Protein AF-A0A0V1MMR6-F1 (afdb_monomer)

Foldseek 3Di:
DPDVVVLVCCQVAVQVVLQVLCCCQCPVVVHALVVSLVVSLVVLVVCCPDCNLLAAAADQQQDDPPDDAFGKYKYWWWFADWPFKDKAFAKDWDFDDDPPDTDIGMGGCLAHRDDPPDDPVPDDDDPRGMAMKTKTKIFHAAFFFPVQSVVSNVSHPDDDDDDDDDDPPPDLQFDPPPDDDDDDDDPPVPGAIEIEIGRDDPDDDDQQQTKMFIFTWHAADDPDPHRHIYGNTSDIQRAPDLRNVCSVDVDDDPVNVVVVDDPVVVLVVQLVVQCVLVVNDSVLSVLVVLQLPFDQPDADPNDGDGHDDDDDPPDDPVSVVSVVVVCSVPARGEDEAEDEQSCLQGFDQDWDQDPPDPVRDTDDHPVSHHPSHHYHYHYDPYDPVSHDPRSVVVVVVVVVVRD

Organism: NCBI:txid268474

Solvent-accessible surface area (backbone atoms only — not comparable to full-atom values): 24029 Å² total; per-residue (Å²): 134,83,53,70,78,57,51,56,51,38,62,76,33,39,62,61,51,51,18,52,48,41,39,44,35,40,68,71,68,66,43,53,69,68,60,32,51,53,51,52,50,47,50,46,50,62,59,44,50,78,71,45,58,57,71,38,48,67,60,58,70,88,54,90,73,88,67,65,74,51,35,64,32,20,42,71,29,18,29,68,44,79,80,44,78,48,78,40,56,45,66,47,76,48,78,48,75,47,104,88,54,74,49,73,51,44,45,55,30,82,60,44,89,72,56,93,87,54,62,71,94,78,58,80,81,45,84,87,46,36,45,58,30,40,36,30,37,29,29,58,54,71,37,56,20,68,65,49,56,47,52,62,53,64,62,36,98,68,91,86,82,87,87,78,90,77,79,83,67,77,76,88,48,67,61,87,60,84,81,71,98,70,95,73,92,70,82,69,83,70,75,49,55,34,40,39,36,39,60,78,69,99,67,80,87,50,78,32,39,55,37,34,36,35,22,29,33,38,74,38,84,60,95,55,100,74,41,56,33,34,32,25,48,61,47,78,45,72,46,72,40,78,51,77,90,43,57,88,32,72,68,81,52,73,69,60,47,54,75,78,40,62,63,69,61,49,52,51,53,49,39,55,50,37,11,59,70,52,79,63,36,57,68,61,15,51,50,52,52,49,31,76,73,37,48,69,80,47,73,58,95,88,41,74,38,55,61,50,89,83,84,86,76,95,72,53,73,66,55,53,51,52,51,52,57,53,45,54,75,75,41,54,25,45,40,77,43,69,45,46,62,64,50,42,53,31,52,59,71,54,66,43,74,39,77,85,53,100,74,60,38,76,42,82,18,87,66,74,55,40,84,88,50,46,76,44,75,45,81,52,95,69,62,72,89,70,44,44,79,60,13,51,52,51,55,56,50,51,65,62,75,77,105

Radius of gyration: 25.3 Å; Cα contacts (8 Å, |Δi|>4): 566; chains: 1; bounding box: 69×63×68 Å

InterPro domains:
  IPR019140 Mini-chromosome maintenance complex-binding protein [PF09739] (55-188)
  IPR019140 Mini-chromosome maintenance complex-binding protein [PF09739] (196-391)
  IPR019140 Mini-chromosome maintenance complex-binding protein [PTHR13489] (191-391)

Structure (mmCIF, N/CA/C/O backbone):
data_AF-A0A0V1MMR6-F1
#
_entry.id   AF-A0A0V1MMR6-F1
#
loop_
_atom_site.group_PDB
_atom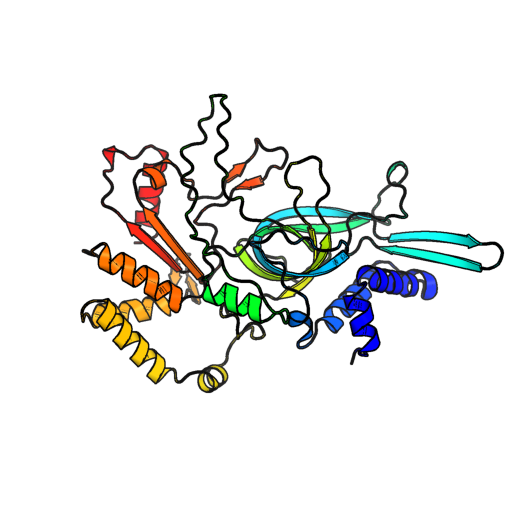_site.id
_atom_site.type_symbol
_atom_site.label_atom_id
_atom_site.label_alt_id
_atom_site.label_comp_id
_atom_site.label_asym_id
_atom_site.label_entity_id
_atom_site.label_seq_id
_atom_site.pdbx_PDB_ins_code
_atom_site.Cartn_x
_atom_site.Cartn_y
_atom_site.Cartn_z
_atom_site.occupancy
_atom_site.B_iso_or_equiv
_atom_site.auth_seq_id
_atom_site.auth_comp_id
_atom_site.auth_asym_id
_atom_site.auth_atom_id
_atom_site.pdbx_PDB_model_num
ATOM 1 N N . MET A 1 1 ? 16.888 -22.717 -10.617 1.00 46.09 1 MET A N 1
ATOM 2 C CA . MET A 1 1 ? 17.697 -22.140 -9.524 1.00 46.09 1 MET A CA 1
ATOM 3 C C . MET A 1 1 ? 18.559 -21.068 -10.148 1.00 46.09 1 MET A C 1
ATOM 5 O O . MET A 1 1 ? 19.258 -21.382 -11.100 1.00 46.09 1 MET A O 1
ATOM 9 N N . ILE A 1 2 ? 18.421 -19.826 -9.696 1.00 57.62 2 ILE A N 1
ATOM 10 C CA . ILE A 1 2 ? 19.357 -18.751 -10.041 1.00 57.62 2 ILE A CA 1
ATOM 11 C C . ILE A 1 2 ? 20.617 -19.013 -9.212 1.00 57.62 2 ILE A C 1
ATOM 13 O O . ILE A 1 2 ? 20.487 -19.303 -8.026 1.00 57.62 2 ILE A O 1
ATOM 17 N N . ASP A 1 3 ? 21.777 -19.003 -9.864 1.00 67.00 3 ASP A N 1
ATOM 18 C CA . ASP A 1 3 ? 23.099 -19.178 -9.249 1.00 67.00 3 ASP A CA 1
ATOM 19 C C . ASP A 1 3 ? 23.355 -18.062 -8.217 1.00 67.00 3 ASP A C 1
ATOM 21 O O . ASP A 1 3 ? 23.003 -16.906 -8.469 1.00 67.00 3 ASP A O 1
ATOM 25 N N . ASP A 1 4 ? 23.972 -18.382 -7.080 1.00 63.25 4 ASP A N 1
ATOM 26 C CA . ASP A 1 4 ? 24.317 -17.412 -6.032 1.00 63.25 4 ASP A CA 1
ATOM 27 C C . ASP A 1 4 ? 25.229 -16.296 -6.582 1.00 63.25 4 ASP A C 1
ATOM 29 O O . ASP A 1 4 ? 25.118 -15.137 -6.196 1.00 63.25 4 ASP A O 1
ATOM 33 N N . MET A 1 5 ? 26.042 -16.583 -7.605 1.00 65.50 5 MET A N 1
ATOM 34 C CA . MET A 1 5 ? 26.853 -15.555 -8.271 1.00 65.50 5 MET A CA 1
ATOM 35 C C . MET A 1 5 ? 26.015 -14.542 -9.082 1.00 65.50 5 MET A C 1
ATOM 37 O O . MET A 1 5 ? 26.453 -13.418 -9.332 1.00 65.50 5 MET A O 1
ATOM 41 N N . VAL A 1 6 ? 24.821 -14.930 -9.540 1.00 67.12 6 VAL A N 1
ATOM 42 C CA . VAL A 1 6 ? 23.863 -14.027 -10.206 1.00 67.12 6 VAL A CA 1
ATOM 43 C C . VAL A 1 6 ? 23.066 -13.233 -9.168 1.00 67.12 6 VAL A C 1
ATOM 45 O O . VAL A 1 6 ? 22.672 -12.101 -9.447 1.00 67.12 6 VAL A O 1
ATOM 48 N N . LEU A 1 7 ? 22.868 -13.796 -7.972 1.00 65.62 7 LEU A N 1
ATOM 49 C CA . LEU A 1 7 ? 22.213 -13.132 -6.847 1.00 65.62 7 LEU A CA 1
ATOM 50 C C . LEU A 1 7 ? 22.987 -11.886 -6.400 1.00 65.62 7 LEU A C 1
ATOM 52 O O . LEU A 1 7 ? 22.418 -10.795 -6.437 1.00 65.62 7 LEU A O 1
ATOM 56 N N . ASP A 1 8 ? 24.271 -12.039 -6.069 1.00 70.12 8 ASP A N 1
ATOM 57 C CA . ASP A 1 8 ? 25.109 -10.936 -5.573 1.00 70.12 8 ASP A CA 1
ATOM 58 C C . ASP A 1 8 ? 25.217 -9.809 -6.610 1.00 70.12 8 ASP A C 1
ATOM 60 O O . ASP A 1 8 ? 24.985 -8.637 -6.321 1.00 70.12 8 ASP A O 1
ATOM 64 N N . LYS A 1 9 ? 25.430 -10.173 -7.881 1.00 80.25 9 LYS A N 1
ATOM 65 C CA . LYS A 1 9 ? 25.536 -9.203 -8.981 1.00 80.25 9 LYS A CA 1
ATOM 66 C C . LYS A 1 9 ? 24.271 -8.378 -9.200 1.00 80.25 9 LYS A C 1
ATOM 68 O O . LYS A 1 9 ? 24.368 -7.240 -9.659 1.00 80.25 9 LYS A O 1
ATOM 73 N N . PHE A 1 10 ? 23.096 -8.961 -8.966 1.00 84.75 10 PHE A N 1
ATOM 74 C CA . PHE A 1 10 ? 21.833 -8.253 -9.150 1.00 84.75 10 PHE A CA 1
ATOM 75 C C . PHE A 1 10 ? 21.492 -7.356 -7.958 1.00 84.75 10 PHE A C 1
ATOM 77 O O . PHE A 1 10 ? 20.978 -6.263 -8.172 1.00 84.75 10 PHE A O 1
ATOM 84 N N . LEU A 1 11 ? 21.820 -7.779 -6.732 1.00 81.38 11 LEU A N 1
ATOM 85 C CA . LEU A 1 11 ? 21.698 -6.938 -5.536 1.00 81.38 11 LEU A CA 1
ATOM 86 C C . LEU A 1 11 ? 22.579 -5.689 -5.629 1.00 81.38 11 LEU A C 1
ATOM 88 O O . LEU A 1 11 ? 22.108 -4.589 -5.345 1.00 81.38 11 LEU A O 1
ATOM 92 N N . ASP A 1 12 ? 23.820 -5.861 -6.084 1.00 83.81 12 ASP A N 1
ATOM 93 C CA . ASP A 1 12 ? 24.803 -4.778 -6.146 1.00 83.81 12 ASP A CA 1
ATOM 94 C C . ASP A 1 12 ? 24.567 -3.815 -7.317 1.00 83.81 12 ASP A C 1
ATOM 96 O O . ASP A 1 12 ? 24.938 -2.643 -7.260 1.00 83.81 12 ASP A O 1
ATOM 100 N N . SER A 1 13 ? 24.025 -4.301 -8.436 1.00 89.19 13 SER A N 1
ATOM 101 C CA . SER A 1 13 ? 23.903 -3.512 -9.670 1.00 89.19 13 SER A CA 1
ATOM 102 C C . SER A 1 13 ? 22.708 -3.956 -10.523 1.00 89.19 13 SER A C 1
ATOM 104 O O . SER A 1 13 ? 22.896 -4.478 -11.630 1.00 89.19 13 SER A O 1
ATOM 106 N N . PRO A 1 14 ? 21.464 -3.734 -10.055 1.00 92.62 14 PRO A N 1
ATOM 107 C CA . PRO A 1 14 ? 20.262 -4.221 -10.732 1.00 92.62 14 PRO A CA 1
ATOM 108 C C . PRO A 1 14 ? 20.104 -3.606 -12.127 1.00 92.62 14 PRO A C 1
ATOM 110 O O . PRO A 1 14 ? 19.876 -4.325 -13.097 1.00 92.62 14 PRO A O 1
ATOM 113 N N . LEU A 1 15 ? 20.314 -2.291 -12.256 1.00 93.56 15 LEU A N 1
ATOM 114 C CA . LEU A 1 15 ? 20.222 -1.569 -13.529 1.00 93.56 15 LEU A CA 1
ATOM 115 C C . LEU A 1 15 ? 21.182 -2.122 -14.589 1.00 93.56 15 LEU A C 1
ATOM 117 O O . LEU A 1 15 ? 20.766 -2.349 -15.722 1.00 93.56 15 LEU A O 1
ATOM 121 N N . LEU A 1 16 ? 22.426 -2.423 -14.205 1.00 92.38 16 LEU A N 1
ATOM 122 C CA . LEU A 1 16 ? 23.423 -2.996 -15.111 1.00 92.38 16 LEU A CA 1
ATOM 123 C C . LEU A 1 16 ? 23.011 -4.387 -15.608 1.00 92.38 16 LEU A C 1
ATOM 125 O O . LEU A 1 16 ? 23.228 -4.725 -16.768 1.00 92.38 16 LEU A O 1
ATOM 129 N N . GLN A 1 17 ? 22.409 -5.215 -14.750 1.00 92.50 17 GLN A N 1
ATOM 130 C CA . GLN A 1 17 ? 21.916 -6.525 -15.178 1.00 92.50 17 GLN A CA 1
ATOM 131 C C . GLN A 1 17 ? 20.743 -6.401 -16.154 1.00 92.50 17 GLN A C 1
ATOM 133 O O . GLN A 1 17 ? 20.689 -7.144 -17.132 1.00 92.50 17 GLN A O 1
ATOM 138 N N . ILE A 1 18 ? 19.834 -5.449 -15.929 1.00 94.38 18 ILE A N 1
ATOM 139 C CA . ILE A 1 18 ? 18.732 -5.181 -16.859 1.00 94.38 18 ILE A CA 1
ATOM 140 C C . ILE A 1 18 ? 19.264 -4.659 -18.204 1.00 94.38 18 ILE A C 1
ATOM 142 O O . ILE A 1 18 ? 18.816 -5.123 -19.253 1.00 94.38 18 ILE A O 1
ATOM 146 N N . ASP A 1 19 ? 20.273 -3.788 -18.189 1.00 94.62 19 ASP A N 1
ATOM 147 C CA . ASP A 1 19 ? 20.965 -3.311 -19.392 1.00 94.62 19 ASP A CA 1
ATOM 148 C C . ASP A 1 19 ? 21.648 -4.462 -20.157 1.00 94.62 19 ASP A C 1
ATOM 150 O O . ASP A 1 19 ? 21.522 -4.564 -21.378 1.00 94.62 19 ASP A O 1
ATOM 154 N N . ASN A 1 20 ? 22.286 -5.404 -19.452 1.00 92.75 20 ASN A N 1
ATOM 155 C CA . ASN A 1 20 ? 22.878 -6.601 -20.062 1.00 92.75 20 ASN A CA 1
ATOM 156 C C . ASN A 1 20 ? 21.824 -7.508 -20.725 1.00 92.75 20 ASN A C 1
ATOM 158 O O . ASN A 1 20 ? 22.090 -8.117 -21.767 1.00 92.75 20 ASN A O 1
ATOM 162 N N . ILE A 1 21 ? 20.627 -7.620 -20.132 1.00 93.12 21 ILE A N 1
ATOM 163 C CA . ILE A 1 21 ? 19.500 -8.340 -20.743 1.00 93.12 21 ILE A CA 1
ATOM 164 C C . ILE A 1 21 ? 19.055 -7.610 -22.015 1.00 93.12 21 ILE A C 1
ATOM 166 O O . ILE A 1 21 ? 18.885 -8.267 -23.041 1.00 93.12 21 ILE A O 1
ATOM 170 N N . ALA A 1 22 ? 18.939 -6.278 -21.981 1.00 93.69 22 ALA A N 1
ATOM 171 C CA . ALA A 1 22 ? 18.595 -5.473 -23.153 1.00 93.69 22 ALA A CA 1
ATOM 172 C C . ALA A 1 22 ? 19.614 -5.648 -24.290 1.00 93.69 22 ALA A C 1
ATOM 174 O O . ALA A 1 22 ? 19.231 -5.933 -25.423 1.00 93.69 22 ALA A O 1
ATOM 175 N N . GLU A 1 23 ? 20.914 -5.565 -23.992 1.00 92.81 23 GLU A N 1
ATOM 176 C CA . GLU A 1 23 ? 21.979 -5.761 -24.981 1.00 92.81 23 GLU A CA 1
ATOM 177 C C . GLU A 1 23 ? 21.912 -7.159 -25.614 1.00 92.81 23 GLU A C 1
ATOM 179 O O . GLU A 1 23 ? 22.002 -7.308 -26.834 1.00 92.81 23 GLU A O 1
ATOM 184 N N . ARG A 1 24 ? 21.717 -8.209 -24.805 1.00 93.50 24 ARG A N 1
ATOM 185 C CA . ARG A 1 24 ? 21.592 -9.574 -25.327 1.00 93.50 24 ARG A CA 1
ATOM 186 C C . ARG A 1 24 ? 20.357 -9.728 -26.215 1.00 93.50 24 ARG A C 1
ATOM 188 O O . ARG A 1 24 ? 20.488 -10.201 -27.341 1.00 93.50 24 ARG A O 1
ATOM 195 N N . VAL A 1 25 ? 19.183 -9.361 -25.716 1.00 93.25 25 VAL A N 1
ATOM 196 C CA . VAL A 1 25 ? 17.908 -9.628 -26.393 1.00 93.25 25 VAL A CA 1
ATOM 197 C C . VAL A 1 25 ? 17.768 -8.766 -27.649 1.00 93.25 25 VAL A C 1
ATOM 199 O O . VAL A 1 25 ? 17.520 -9.287 -28.735 1.00 93.25 25 VAL A O 1
ATOM 202 N N . CYS A 1 26 ? 18.008 -7.461 -27.537 1.00 92.12 26 CYS A N 1
ATOM 203 C CA . CYS A 1 26 ? 17.786 -6.534 -28.642 1.00 92.12 26 CYS A CA 1
ATOM 204 C C . CYS A 1 26 ? 18.931 -6.547 -29.665 1.00 92.12 26 CYS A C 1
ATOM 206 O O . CYS A 1 26 ? 18.673 -6.528 -30.866 1.00 92.12 26 CYS A O 1
ATOM 208 N N . LEU A 1 27 ? 20.199 -6.588 -29.227 1.00 88.62 27 LEU A N 1
ATOM 209 C CA . LEU A 1 27 ? 21.338 -6.440 -30.147 1.00 88.62 27 LEU A CA 1
ATOM 210 C C . LEU A 1 27 ? 21.930 -7.769 -30.616 1.00 88.62 27 LEU A C 1
ATOM 212 O O . LEU A 1 27 ? 22.320 -7.877 -31.777 1.00 88.62 27 LEU A O 1
ATOM 216 N N . LYS A 1 28 ? 22.029 -8.775 -29.737 1.00 88.81 28 LYS A N 1
ATOM 217 C CA . LYS A 1 28 ? 22.642 -10.073 -30.092 1.00 88.81 28 LYS A CA 1
ATOM 218 C C . LYS A 1 28 ? 21.630 -11.040 -30.695 1.00 88.81 28 LYS A C 1
ATOM 220 O O . LYS A 1 28 ? 21.956 -11.732 -31.654 1.00 88.81 28 LYS A O 1
ATOM 225 N N . GLU A 1 29 ? 20.419 -11.086 -30.147 1.00 92.88 29 GLU A N 1
ATOM 226 C CA . GLU A 1 29 ? 19.343 -11.958 -30.636 1.00 92.88 29 GLU A CA 1
ATOM 227 C C . GLU A 1 29 ? 18.455 -11.276 -31.694 1.00 92.88 29 GLU A C 1
ATOM 229 O O . GLU A 1 29 ? 17.738 -11.968 -32.414 1.00 92.88 29 GLU A O 1
ATOM 234 N N . GLY A 1 30 ? 18.529 -9.945 -31.830 1.00 90.94 30 GLY A N 1
ATOM 235 C CA . GLY A 1 30 ? 17.785 -9.180 -32.838 1.00 90.94 30 GLY A CA 1
ATOM 236 C C . GLY A 1 30 ? 16.279 -9.099 -32.574 1.00 90.94 30 GLY A C 1
ATOM 237 O O . GLY A 1 30 ? 15.501 -8.935 -33.515 1.00 90.94 30 GLY A O 1
ATOM 238 N N . LYS A 1 31 ? 15.867 -9.263 -31.315 1.00 93.19 31 LYS A N 1
ATOM 239 C CA . LYS A 1 31 ? 14.467 -9.229 -30.887 1.00 93.19 31 LYS A CA 1
ATOM 240 C C . LYS A 1 31 ? 13.997 -7.803 -30.622 1.00 93.19 31 LYS A C 1
ATOM 242 O O . LYS A 1 31 ? 14.803 -6.886 -30.464 1.00 93.19 31 LYS A O 1
ATOM 247 N N . ASP A 1 32 ? 12.683 -7.612 -30.579 1.00 92.75 32 ASP A N 1
ATOM 248 C CA . ASP A 1 32 ? 12.105 -6.300 -30.306 1.00 92.75 32 ASP A CA 1
ATOM 249 C C . ASP A 1 32 ? 12.101 -5.940 -28.806 1.00 92.75 32 ASP A C 1
ATOM 251 O O . ASP A 1 32 ? 12.386 -6.751 -27.919 1.00 92.75 32 ASP A O 1
ATOM 255 N N . TYR A 1 33 ? 11.764 -4.680 -28.519 1.00 92.12 33 TYR A N 1
ATOM 256 C CA . TYR A 1 33 ? 11.701 -4.166 -27.151 1.00 92.12 33 TYR A CA 1
ATOM 257 C C . TYR A 1 33 ? 10.630 -4.862 -26.295 1.00 92.12 33 TYR A C 1
ATOM 259 O O . TYR A 1 33 ? 10.789 -4.957 -25.080 1.00 92.12 33 TYR A O 1
ATOM 267 N N . ALA A 1 34 ? 9.539 -5.348 -26.896 1.00 92.56 34 ALA A N 1
ATOM 268 C CA . ALA A 1 34 ? 8.473 -6.015 -26.154 1.00 92.56 34 ALA A CA 1
ATOM 269 C C . ALA A 1 34 ? 8.938 -7.387 -25.642 1.00 92.56 34 ALA A C 1
ATOM 271 O O . ALA A 1 34 ? 8.658 -7.748 -24.496 1.00 92.56 34 ALA A O 1
ATOM 272 N N . GLU A 1 35 ? 9.705 -8.123 -26.449 1.00 94.38 35 GLU A N 1
ATOM 273 C CA . GLU A 1 35 ? 10.352 -9.364 -26.026 1.00 94.38 35 GLU A CA 1
ATOM 274 C C . GLU A 1 35 ? 11.382 -9.118 -24.919 1.00 94.38 35 GLU A C 1
ATOM 276 O O . GLU A 1 35 ? 11.361 -9.826 -23.908 1.00 94.38 35 GLU A O 1
ATOM 281 N N . PHE A 1 36 ? 12.209 -8.072 -25.046 1.00 94.62 36 PHE A N 1
ATOM 282 C CA . PHE A 1 36 ? 13.108 -7.636 -23.972 1.00 94.62 36 PHE A CA 1
ATOM 283 C C . PHE A 1 36 ? 12.346 -7.327 -22.679 1.00 94.62 36 PHE A C 1
ATOM 285 O O . PHE A 1 36 ? 12.682 -7.880 -21.632 1.00 94.62 36 PHE A O 1
ATOM 292 N N . LYS A 1 37 ? 11.311 -6.481 -22.739 1.00 93.56 37 LYS A N 1
ATOM 293 C CA . LYS A 1 37 ? 10.522 -6.065 -21.571 1.00 93.56 37 LYS A CA 1
ATOM 294 C C . LYS A 1 37 ? 9.932 -7.280 -20.862 1.00 93.56 37 LYS A C 1
ATOM 296 O O . LYS A 1 37 ? 10.073 -7.417 -19.648 1.00 93.56 37 LYS A O 1
ATOM 301 N N . LYS A 1 38 ? 9.346 -8.208 -21.622 1.00 92.62 38 LYS A N 1
ATOM 302 C CA . LYS A 1 38 ? 8.808 -9.466 -21.094 1.00 92.62 38 LYS A CA 1
ATOM 303 C C . LYS A 1 38 ? 9.888 -10.310 -20.415 1.00 92.62 38 LYS A C 1
ATOM 305 O O . LYS A 1 38 ? 9.652 -10.851 -19.337 1.00 92.62 38 LYS A O 1
ATOM 310 N N . GLU A 1 39 ? 11.058 -10.449 -21.030 1.00 93.94 39 GLU A N 1
ATOM 311 C CA . GLU A 1 39 ? 12.156 -11.243 -20.477 1.00 93.94 39 GLU A CA 1
ATOM 312 C C . GLU A 1 39 ? 12.761 -10.604 -19.219 1.00 93.94 39 GLU A C 1
ATOM 314 O O . GLU A 1 39 ? 12.999 -11.307 -18.238 1.00 93.94 39 GLU A O 1
ATOM 319 N N . ALA A 1 40 ? 12.916 -9.279 -19.197 1.00 93.25 40 ALA A N 1
ATOM 320 C CA . ALA A 1 40 ? 13.368 -8.525 -18.032 1.00 93.25 40 ALA A CA 1
ATOM 321 C C . ALA A 1 40 ? 12.385 -8.643 -16.855 1.00 93.25 40 ALA A C 1
ATOM 323 O O . ALA A 1 40 ? 12.804 -8.921 -15.731 1.00 93.25 40 ALA A O 1
ATOM 324 N N . LEU A 1 41 ? 11.078 -8.502 -17.101 1.00 91.56 41 LEU A N 1
ATOM 325 C CA . LEU A 1 41 ? 10.048 -8.666 -16.068 1.00 91.56 41 LEU A CA 1
ATOM 326 C C . LEU A 1 41 ? 9.986 -10.108 -15.543 1.00 91.56 41 LEU A C 1
ATOM 328 O O . LEU A 1 41 ? 9.892 -10.316 -14.332 1.00 91.56 41 LEU A O 1
ATOM 332 N N . ASN A 1 42 ? 10.106 -11.107 -16.423 1.00 90.75 42 ASN A N 1
ATOM 333 C CA . ASN A 1 42 ? 10.182 -12.511 -16.012 1.00 90.75 42 ASN A CA 1
ATOM 334 C C . ASN A 1 42 ? 11.432 -12.787 -15.176 1.00 90.75 42 ASN A C 1
ATOM 336 O O . ASN A 1 42 ? 11.332 -13.453 -14.150 1.00 90.75 42 ASN A O 1
ATOM 340 N N . PHE A 1 43 ? 12.584 -12.237 -15.566 1.00 91.38 43 PHE A N 1
ATOM 341 C CA . PHE A 1 43 ? 13.813 -12.335 -14.786 1.00 91.38 43 PHE A CA 1
ATOM 342 C C . PHE A 1 43 ? 13.632 -11.740 -13.383 1.00 91.38 43 PHE A C 1
ATOM 344 O O . PHE A 1 43 ? 13.969 -12.396 -12.400 1.00 91.38 43 PHE A O 1
ATOM 351 N N . CYS A 1 44 ? 13.037 -10.547 -13.271 1.00 90.56 44 CYS A N 1
ATOM 352 C CA . CYS A 1 44 ? 12.748 -9.918 -11.979 1.00 90.56 44 CYS A CA 1
ATOM 353 C C . CYS A 1 44 ? 11.795 -10.773 -11.131 1.00 90.56 44 CYS A C 1
ATOM 355 O O . CYS A 1 44 ? 12.048 -11.004 -9.948 1.00 90.56 44 CYS A O 1
ATOM 357 N N . SER A 1 45 ? 10.720 -11.281 -11.740 1.00 87.62 45 SER A N 1
ATOM 358 C CA . SER A 1 45 ? 9.754 -12.160 -11.076 1.00 87.62 45 SER A CA 1
ATOM 359 C C . SER A 1 45 ? 10.410 -13.450 -10.582 1.00 87.62 45 SER A C 1
ATOM 361 O O . SER A 1 45 ? 10.209 -13.841 -9.434 1.00 87.62 45 SER A O 1
ATOM 363 N N . ASP A 1 46 ? 11.237 -14.087 -11.412 1.00 87.12 46 ASP A N 1
ATOM 364 C CA . ASP A 1 46 ? 11.977 -15.301 -11.071 1.00 87.12 46 ASP A CA 1
ATOM 365 C C . ASP A 1 46 ? 13.014 -15.060 -9.972 1.00 87.12 46 ASP A C 1
ATOM 367 O O . ASP A 1 46 ? 13.191 -15.907 -9.088 1.00 87.12 46 ASP A O 1
ATOM 371 N N . TRP A 1 47 ? 13.676 -13.902 -10.007 1.00 86.75 47 TRP A N 1
ATOM 372 C CA . TRP A 1 47 ? 14.616 -13.482 -8.980 1.00 86.75 47 TRP A CA 1
ATOM 373 C C . TRP A 1 47 ? 13.910 -13.317 -7.633 1.00 86.75 47 TRP A C 1
ATOM 375 O O . TRP A 1 47 ? 14.348 -13.901 -6.646 1.00 86.75 47 TRP A O 1
ATOM 385 N N . LEU A 1 48 ? 12.745 -12.673 -7.596 1.00 85.75 48 LEU A N 1
ATOM 386 C CA . LEU A 1 48 ? 11.989 -12.418 -6.363 1.00 85.75 48 LEU A CA 1
ATOM 387 C C . LEU A 1 48 ? 11.273 -13.638 -5.757 1.00 85.75 48 LEU A C 1
ATOM 389 O O . LEU A 1 48 ? 10.662 -13.512 -4.697 1.00 85.75 48 LEU A O 1
ATOM 393 N N . LYS A 1 49 ? 11.343 -14.821 -6.381 1.00 81.50 49 LYS A N 1
ATOM 394 C CA . LYS A 1 49 ? 10.753 -16.057 -5.833 1.00 81.50 49 LYS A CA 1
ATOM 395 C C . LYS A 1 49 ? 11.403 -16.484 -4.511 1.00 81.50 49 LYS A C 1
ATOM 397 O O . LYS A 1 49 ? 12.599 -16.297 -4.292 1.00 81.50 49 LYS A O 1
ATOM 402 N N . GLY A 1 50 ? 10.623 -17.170 -3.673 1.00 74.25 50 GLY A N 1
ATOM 403 C CA . GLY A 1 50 ? 11.062 -17.642 -2.355 1.00 74.25 50 GLY A CA 1
ATOM 404 C C . GLY A 1 50 ? 11.322 -16.479 -1.395 1.00 74.25 50 GLY A C 1
ATOM 405 O O . GLY A 1 50 ? 10.660 -15.449 -1.476 1.00 74.25 50 GLY A O 1
ATOM 406 N N . ASN A 1 51 ? 12.327 -16.611 -0.528 1.00 70.94 51 ASN A N 1
ATOM 407 C CA . ASN A 1 51 ? 12.603 -15.615 0.517 1.00 70.94 51 ASN A CA 1
ATOM 408 C C . ASN A 1 51 ? 13.351 -14.369 0.008 1.00 70.94 51 ASN A C 1
ATOM 410 O O . ASN A 1 51 ? 13.656 -13.478 0.800 1.00 70.94 51 ASN A O 1
ATOM 414 N N . ARG A 1 52 ? 13.656 -14.273 -1.297 1.00 77.50 52 ARG A N 1
ATOM 415 C CA . ARG A 1 52 ? 14.437 -13.152 -1.859 1.00 77.50 52 ARG A CA 1
ATOM 416 C C . ARG A 1 52 ? 13.740 -11.809 -1.704 1.00 77.50 52 ARG A C 1
ATOM 418 O O . ARG A 1 52 ? 14.400 -10.795 -1.522 1.00 77.50 52 ARG A O 1
ATOM 425 N N . PHE A 1 53 ? 12.410 -11.813 -1.684 1.00 79.50 53 PHE A N 1
ATOM 426 C CA . PHE A 1 53 ? 11.627 -10.615 -1.409 1.00 79.50 53 PHE A CA 1
ATOM 427 C C . PHE A 1 53 ? 12.001 -9.975 -0.058 1.00 79.50 53 PHE A C 1
ATOM 429 O O . PHE A 1 53 ? 12.105 -8.758 0.035 1.00 79.50 53 PHE A O 1
ATOM 436 N N . LEU A 1 54 ? 12.252 -10.785 0.979 1.00 76.00 54 LEU A N 1
ATOM 437 C CA . LEU A 1 54 ? 12.616 -10.314 2.323 1.00 76.00 54 LEU A CA 1
ATOM 438 C C . LEU A 1 54 ? 14.106 -9.963 2.462 1.00 76.00 54 LEU A C 1
ATOM 440 O O . LEU A 1 54 ? 14.473 -9.264 3.399 1.00 76.00 54 LEU A O 1
ATOM 444 N N . GLN A 1 55 ? 14.953 -10.421 1.535 1.00 77.62 55 GLN A N 1
ATOM 445 C CA . GLN A 1 55 ? 16.383 -10.085 1.507 1.00 77.62 55 GLN A CA 1
ATOM 446 C C . GLN A 1 55 ? 16.635 -8.648 1.033 1.00 77.62 55 GLN A C 1
ATOM 448 O O . GLN A 1 55 ? 17.684 -8.083 1.328 1.00 77.62 55 GLN A O 1
ATOM 453 N N . VAL A 1 56 ? 15.680 -8.045 0.316 1.00 83.12 56 VAL A N 1
ATOM 454 C CA . VAL A 1 56 ? 15.765 -6.645 -0.107 1.00 83.12 56 VAL A CA 1
ATOM 455 C C . VAL A 1 56 ? 15.435 -5.717 1.063 1.00 83.12 56 VAL A C 1
ATOM 457 O O . VAL A 1 56 ? 14.439 -5.903 1.777 1.00 83.12 56 VAL A O 1
ATOM 460 N N . GLY A 1 57 ? 16.270 -4.691 1.242 1.00 80.06 57 GLY A N 1
ATOM 461 C CA . GLY A 1 57 ? 16.168 -3.785 2.376 1.00 80.06 57 GLY A CA 1
ATOM 462 C C . GLY A 1 57 ? 14.923 -2.927 2.384 1.00 80.06 57 GLY A C 1
ATOM 463 O O . GLY A 1 57 ? 14.558 -2.334 1.372 1.00 80.06 57 GLY A O 1
ATOM 464 N N . LEU A 1 58 ? 14.262 -2.887 3.543 1.00 83.75 58 LEU A N 1
ATOM 465 C CA . LEU A 1 58 ? 13.066 -2.085 3.747 1.00 83.75 58 LEU A CA 1
ATOM 466 C C . LEU A 1 58 ? 13.464 -0.612 3.864 1.00 83.75 58 LEU A C 1
ATOM 468 O O . LEU A 1 58 ? 14.168 -0.235 4.795 1.00 83.75 58 LEU A O 1
ATOM 472 N N . ILE A 1 59 ? 12.990 0.221 2.941 1.00 82.44 59 ILE A N 1
ATOM 473 C CA . ILE A 1 59 ? 13.128 1.670 3.038 1.00 82.44 59 ILE A CA 1
ATOM 474 C C . ILE A 1 59 ? 12.320 2.158 4.242 1.00 82.44 59 ILE A C 1
ATOM 476 O O . ILE A 1 59 ? 11.115 1.907 4.349 1.00 82.44 59 ILE A O 1
ATOM 480 N N . HIS A 1 60 ? 12.984 2.827 5.181 1.00 68.69 60 HIS A N 1
ATOM 481 C CA . HIS A 1 60 ? 12.316 3.287 6.388 1.00 68.69 60 HIS A CA 1
ATOM 482 C C . HIS A 1 60 ? 11.456 4.500 6.068 1.00 68.69 60 HIS A C 1
ATOM 484 O O . HIS A 1 60 ? 11.937 5.533 5.609 1.00 68.69 60 HIS A O 1
ATOM 490 N N . LEU A 1 61 ? 10.161 4.393 6.334 1.00 53.47 61 LEU A N 1
ATOM 491 C CA . LEU A 1 61 ? 9.216 5.448 5.982 1.00 53.47 61 LEU A CA 1
ATOM 492 C C . LEU A 1 61 ? 9.340 6.677 6.898 1.00 53.47 61 LEU A C 1
ATOM 494 O O . LEU A 1 61 ? 8.817 7.738 6.568 1.00 53.47 61 LEU A O 1
ATOM 498 N N . ASP A 1 62 ? 10.077 6.536 8.003 1.00 48.22 62 ASP A N 1
ATOM 499 C CA . ASP A 1 62 ? 10.180 7.526 9.074 1.00 48.22 62 ASP A CA 1
ATOM 500 C C . ASP A 1 62 ? 11.571 8.224 9.060 1.00 48.22 62 ASP A C 1
ATOM 502 O O . ASP A 1 62 ? 11.705 9.377 9.469 1.00 48.22 62 ASP A O 1
ATOM 506 N N . GLU A 1 63 ? 12.612 7.637 8.442 1.00 55.38 63 GLU A N 1
ATOM 507 C CA . GLU A 1 63 ? 14.016 8.115 8.510 1.00 55.38 63 GLU A CA 1
ATOM 508 C C . GLU A 1 63 ? 14.560 8.703 7.197 1.00 55.38 63 GLU A C 1
ATOM 510 O O . GLU A 1 63 ? 14.030 8.451 6.111 1.00 55.38 63 GLU A O 1
ATOM 515 N N . ASN A 1 64 ? 15.557 9.595 7.280 1.00 56.44 64 ASN A N 1
ATOM 516 C CA . ASN A 1 64 ? 16.245 10.108 6.090 1.00 56.44 64 ASN A CA 1
ATOM 517 C C . ASN A 1 64 ? 17.094 8.983 5.505 1.00 56.44 64 ASN A C 1
ATOM 519 O O . ASN A 1 64 ? 18.242 8.786 5.896 1.00 56.44 64 ASN A O 1
ATOM 523 N N . ASN A 1 65 ? 16.505 8.235 4.578 1.00 60.03 65 ASN A N 1
ATOM 524 C CA . ASN A 1 65 ? 17.210 7.177 3.885 1.00 60.03 65 ASN A CA 1
ATOM 525 C C . ASN A 1 65 ? 18.207 7.821 2.915 1.00 60.03 65 ASN A C 1
ATOM 527 O O . ASN A 1 65 ? 17.847 8.202 1.803 1.00 60.03 65 ASN A O 1
ATOM 531 N N . ASN A 1 66 ? 19.463 7.959 3.338 1.00 67.88 66 ASN A N 1
ATOM 532 C CA . ASN A 1 66 ? 20.575 8.285 2.445 1.00 67.88 66 ASN A CA 1
ATOM 533 C C . ASN A 1 66 ? 20.917 7.041 1.610 1.00 67.88 66 ASN A C 1
ATOM 535 O O . ASN A 1 66 ? 21.960 6.417 1.799 1.00 67.88 66 ASN A O 1
ATOM 539 N N . LEU A 1 67 ? 19.985 6.633 0.749 1.00 78.25 67 LEU A N 1
ATOM 540 C CA . LEU A 1 67 ? 20.127 5.453 -0.092 1.00 78.25 67 LEU A CA 1
ATOM 541 C C . LEU A 1 67 ? 20.906 5.795 -1.362 1.00 78.25 67 LEU A C 1
ATOM 543 O O . LEU A 1 67 ? 20.644 6.839 -1.965 1.00 78.25 67 LEU A O 1
ATOM 547 N N . PRO A 1 68 ? 21.835 4.923 -1.790 1.00 82.62 68 PRO A N 1
ATOM 548 C CA . PRO A 1 68 ? 22.486 5.066 -3.082 1.00 82.62 68 PRO A CA 1
ATOM 549 C C . PRO A 1 68 ? 21.476 5.029 -4.231 1.00 82.62 68 PRO A C 1
ATOM 551 O O . PRO A 1 68 ? 20.553 4.215 -4.236 1.00 82.62 68 PRO A O 1
ATOM 554 N N . GLU A 1 69 ? 21.692 5.880 -5.228 1.00 86.50 69 GLU A N 1
ATOM 555 C CA . GLU A 1 69 ? 20.959 5.852 -6.493 1.00 86.50 69 GLU A CA 1
ATOM 556 C C . GLU A 1 69 ? 21.070 4.469 -7.155 1.00 86.50 69 GLU A C 1
ATOM 558 O O . GLU A 1 69 ? 22.159 3.899 -7.245 1.00 86.50 69 GLU A O 1
ATOM 563 N N . GLY A 1 70 ? 19.952 3.930 -7.640 1.00 88.44 70 GLY A N 1
ATOM 564 C CA . GLY A 1 70 ? 19.926 2.676 -8.390 1.00 88.44 70 GLY A CA 1
ATOM 565 C C . GLY A 1 70 ? 19.984 1.401 -7.543 1.00 88.44 70 GLY A C 1
ATOM 566 O O . GLY A 1 70 ? 20.091 0.316 -8.116 1.00 88.44 70 GLY A O 1
ATOM 567 N N . CYS A 1 71 ? 19.907 1.487 -6.210 1.00 88.88 71 CYS A N 1
ATOM 568 C CA . CYS A 1 71 ? 19.872 0.304 -5.349 1.00 88.88 71 CYS A CA 1
ATOM 569 C C . CYS A 1 71 ? 18.481 -0.355 -5.313 1.00 88.88 71 CYS A C 1
ATOM 571 O O . CYS A 1 71 ? 17.455 0.286 -5.564 1.00 88.88 71 CYS A O 1
ATOM 573 N N . LEU A 1 72 ? 18.439 -1.651 -4.989 1.00 90.94 72 LEU A N 1
ATOM 574 C CA . LEU A 1 72 ? 17.181 -2.349 -4.732 1.00 90.94 72 LEU A CA 1
ATOM 575 C C . LEU A 1 72 ? 16.625 -1.975 -3.360 1.00 90.94 72 LEU A C 1
ATOM 577 O O . LEU A 1 72 ? 17.314 -2.076 -2.346 1.00 90.94 72 LEU A O 1
ATOM 581 N N . VAL A 1 73 ? 15.343 -1.623 -3.333 1.00 89.69 73 VAL A N 1
ATOM 582 C CA . VAL A 1 73 ? 14.609 -1.300 -2.111 1.00 89.69 73 VAL A CA 1
ATOM 583 C C . VAL A 1 73 ? 13.288 -2.045 -2.051 1.00 89.69 73 VAL A C 1
ATOM 585 O O . VAL A 1 73 ? 12.627 -2.287 -3.063 1.00 89.69 73 VAL A O 1
ATOM 588 N N . ARG A 1 74 ? 12.893 -2.381 -0.829 1.00 89.56 74 ARG A N 1
ATOM 589 C CA . ARG A 1 74 ? 11.575 -2.876 -0.462 1.00 89.56 74 ARG A CA 1
ATOM 590 C C . ARG A 1 74 ? 10.823 -1.743 0.220 1.00 89.56 74 ARG A C 1
ATOM 592 O O . ARG A 1 74 ? 11.380 -1.081 1.082 1.00 89.56 74 ARG A O 1
ATOM 599 N N . CYS A 1 75 ? 9.568 -1.514 -0.130 1.00 89.06 75 CYS A N 1
ATOM 600 C CA . CYS A 1 75 ? 8.728 -0.468 0.443 1.00 89.06 75 CYS A CA 1
ATOM 601 C C . CYS A 1 75 ? 7.405 -1.069 0.904 1.00 89.06 75 CYS A C 1
ATOM 603 O O . CYS A 1 75 ? 6.764 -1.789 0.146 1.00 89.06 75 CYS A O 1
ATOM 605 N N . HIS A 1 76 ? 7.010 -0.795 2.144 1.00 89.12 76 HIS A N 1
ATOM 606 C CA . HIS A 1 76 ? 5.739 -1.227 2.724 1.00 89.12 76 HIS A CA 1
ATOM 607 C C . HIS A 1 76 ? 4.858 0.008 2.879 1.00 89.12 76 HIS A C 1
ATOM 609 O O . HIS A 1 76 ? 5.139 0.861 3.712 1.00 89.12 76 HIS A O 1
ATOM 615 N N . CYS A 1 77 ? 3.861 0.168 2.018 1.00 90.12 77 CYS A N 1
ATOM 616 C CA . CYS A 1 77 ? 3.173 1.444 1.858 1.00 90.12 77 CYS A CA 1
ATOM 617 C C . CYS A 1 77 ? 1.696 1.271 1.499 1.00 90.12 77 CYS A C 1
ATOM 619 O O . CYS A 1 77 ? 1.196 0.166 1.301 1.00 90.12 77 CYS A O 1
ATOM 621 N N . MET A 1 78 ? 0.977 2.388 1.450 1.00 91.25 78 MET A N 1
ATOM 622 C CA . MET A 1 78 ? -0.403 2.470 0.990 1.00 91.25 78 MET A CA 1
ATOM 623 C C . MET A 1 78 ? -0.489 3.416 -0.203 1.00 91.25 78 MET A C 1
ATOM 625 O O . MET A 1 78 ? 0.108 4.497 -0.197 1.00 91.25 78 MET A O 1
ATOM 629 N N . VAL A 1 79 ? -1.276 3.031 -1.204 1.00 92.12 79 VAL A N 1
ATOM 630 C CA . VAL A 1 79 ? -1.552 3.867 -2.377 1.00 92.12 79 VAL A CA 1
ATOM 631 C C . VAL A 1 79 ? -2.474 5.014 -1.983 1.00 92.12 79 VAL A C 1
ATOM 633 O O . VAL A 1 79 ? -3.618 4.799 -1.584 1.00 92.12 79 VAL A O 1
ATOM 636 N N . GLN A 1 80 ? -1.986 6.241 -2.108 1.00 89.19 80 GLN A N 1
ATOM 637 C CA . GLN A 1 80 ? -2.735 7.448 -1.774 1.00 89.19 80 GLN A CA 1
ATOM 638 C C . GLN A 1 80 ? -3.459 8.028 -2.988 1.00 89.19 80 GLN A C 1
ATOM 640 O O . GLN A 1 80 ? -4.597 8.477 -2.864 1.00 89.19 80 GLN A O 1
ATOM 645 N N . ASP A 1 81 ? -2.788 8.057 -4.138 1.00 89.06 81 ASP A N 1
ATOM 646 C CA . ASP A 1 81 ? -3.290 8.715 -5.342 1.00 89.06 81 ASP A CA 1
ATOM 647 C C . ASP A 1 81 ? -2.743 8.060 -6.618 1.00 89.06 81 ASP A C 1
ATOM 649 O O . ASP A 1 81 ? -1.659 7.467 -6.619 1.00 89.06 81 ASP A O 1
ATOM 653 N N . ILE A 1 82 ? -3.496 8.189 -7.710 1.00 90.38 82 ILE A N 1
ATOM 654 C CA . ILE A 1 82 ? -3.139 7.708 -9.045 1.00 90.38 82 ILE A CA 1
ATOM 655 C C . ILE A 1 82 ? -2.899 8.935 -9.926 1.00 90.38 82 ILE A C 1
ATOM 657 O O . ILE A 1 82 ? -3.838 9.591 -10.370 1.00 90.38 82 ILE A O 1
ATOM 661 N N . ARG A 1 83 ? -1.627 9.226 -10.212 1.00 86.81 83 ARG A N 1
ATOM 662 C CA . ARG A 1 83 ? -1.205 10.414 -10.977 1.00 86.81 83 ARG A CA 1
ATOM 663 C C . ARG A 1 83 ? -1.447 10.258 -12.480 1.00 86.81 83 ARG A C 1
ATOM 665 O O . ARG A 1 83 ? -1.554 11.252 -13.191 1.00 86.81 83 ARG A O 1
ATOM 672 N N . GLY A 1 84 ? -1.550 9.018 -12.956 1.00 88.56 84 GLY A N 1
ATOM 673 C CA . GLY A 1 84 ? -1.831 8.691 -14.351 1.00 88.56 84 GLY A CA 1
ATOM 674 C C . GLY A 1 84 ? -0.641 8.056 -15.060 1.00 88.56 84 GLY A C 1
ATOM 675 O O . GLY A 1 84 ? 0.181 7.389 -14.436 1.00 88.56 84 GLY A O 1
ATOM 676 N N . VAL A 1 85 ? -0.591 8.212 -16.380 1.00 91.31 85 VAL A N 1
ATOM 677 C CA . VAL A 1 85 ? 0.417 7.585 -17.245 1.00 91.31 85 VAL A CA 1
ATOM 678 C C . VAL A 1 85 ? 1.497 8.598 -17.611 1.00 91.31 85 VAL A C 1
ATOM 680 O O . VAL A 1 85 ? 1.182 9.713 -18.022 1.00 91.31 85 VAL A O 1
ATOM 683 N N . GLU A 1 86 ? 2.759 8.188 -17.517 1.00 91.31 86 GLU A N 1
ATOM 684 C CA . GLU A 1 86 ? 3.911 8.923 -18.041 1.00 91.31 86 GLU A CA 1
ATOM 685 C C . GLU A 1 86 ? 4.578 8.163 -19.197 1.00 91.31 86 GLU A C 1
ATOM 687 O O . GLU A 1 86 ? 4.497 6.934 -19.274 1.00 91.31 86 GLU A O 1
ATOM 692 N N . TYR A 1 87 ? 5.249 8.901 -20.084 1.00 91.94 87 TYR A N 1
ATOM 693 C CA . TYR A 1 87 ? 6.046 8.350 -21.181 1.00 91.94 87 TYR A CA 1
ATOM 694 C C . TYR A 1 87 ? 7.531 8.367 -20.820 1.00 91.94 87 TYR A C 1
ATOM 696 O O . TYR A 1 87 ? 8.010 9.330 -20.223 1.00 91.94 87 TYR A O 1
ATOM 704 N N . PHE A 1 88 ? 8.269 7.338 -21.229 1.00 92.75 88 PHE A N 1
ATOM 705 C CA . PHE A 1 88 ? 9.713 7.243 -21.017 1.00 92.75 88 PHE A CA 1
ATOM 706 C C . PHE A 1 88 ? 10.429 6.679 -22.250 1.00 92.75 88 PHE A C 1
ATOM 708 O O . PHE A 1 88 ? 9.838 5.953 -23.051 1.00 92.75 88 PHE A O 1
ATOM 715 N N . ALA A 1 89 ? 11.713 7.014 -22.407 1.00 94.44 89 ALA A N 1
ATOM 716 C CA . ALA A 1 89 ? 12.545 6.493 -23.490 1.00 94.44 89 ALA A CA 1
ATOM 717 C C . ALA A 1 89 ? 12.862 5.008 -23.263 1.00 94.44 89 ALA A C 1
ATOM 719 O O . ALA A 1 89 ? 13.435 4.635 -22.242 1.00 94.44 89 ALA A O 1
ATOM 720 N N . LYS A 1 90 ? 12.515 4.156 -24.231 1.00 93.88 90 LYS A N 1
ATOM 721 C CA . LYS A 1 90 ? 12.675 2.697 -24.149 1.00 93.88 90 LYS A CA 1
ATOM 722 C C . LYS A 1 90 ? 14.123 2.279 -23.925 1.00 93.88 90 LYS A C 1
ATOM 724 O O . LYS A 1 90 ? 14.440 1.562 -22.972 1.00 93.88 90 LYS A O 1
ATOM 729 N N . MET A 1 91 ? 14.994 2.694 -24.839 1.00 91.88 91 MET A N 1
ATOM 730 C CA . MET A 1 91 ? 16.372 2.230 -24.905 1.00 91.88 91 MET A CA 1
ATOM 731 C C . MET A 1 91 ? 17.235 3.215 -25.686 1.00 91.88 91 MET A C 1
ATOM 733 O O . MET A 1 91 ? 16.753 3.857 -26.620 1.00 91.88 91 MET A O 1
ATOM 737 N N . ASN A 1 92 ? 18.513 3.287 -25.339 1.00 92.06 92 ASN A N 1
ATOM 738 C CA . ASN A 1 92 ? 19.523 3.983 -26.117 1.00 92.06 92 ASN A CA 1
ATOM 739 C C . ASN A 1 92 ? 20.804 3.147 -26.172 1.00 92.06 92 ASN A C 1
ATOM 741 O O . ASN A 1 92 ? 21.203 2.542 -25.178 1.00 92.06 92 ASN A O 1
ATOM 745 N N . THR A 1 93 ? 21.451 3.117 -27.335 1.00 86.88 93 THR A N 1
ATOM 746 C CA . THR A 1 93 ? 22.671 2.338 -27.557 1.00 86.88 93 THR A CA 1
ATOM 747 C C . THR A 1 93 ? 23.764 3.251 -28.084 1.00 86.88 93 THR A C 1
ATOM 749 O O . THR A 1 93 ? 23.572 3.954 -29.075 1.00 86.88 93 THR A O 1
ATOM 752 N N . GLN A 1 94 ? 24.933 3.205 -27.451 1.00 81.31 94 GLN A N 1
ATOM 753 C CA . GLN A 1 94 ? 26.129 3.895 -27.918 1.00 81.31 94 GLN A CA 1
ATOM 754 C C . GLN A 1 94 ? 27.204 2.892 -28.329 1.00 81.31 94 GLN A C 1
ATOM 756 O O . GLN A 1 94 ? 27.428 1.876 -27.671 1.00 81.31 94 GLN A O 1
ATOM 761 N N . ILE A 1 95 ? 27.896 3.207 -29.422 1.00 75.19 95 ILE A N 1
ATOM 762 C CA . ILE A 1 95 ? 29.066 2.463 -29.883 1.00 75.19 95 ILE A CA 1
ATOM 763 C C . ILE A 1 95 ? 30.295 3.258 -29.449 1.00 75.19 95 ILE A C 1
ATOM 765 O O . ILE A 1 95 ? 30.587 4.311 -30.012 1.00 75.19 95 ILE A O 1
ATOM 769 N N . GLN A 1 96 ? 31.021 2.759 -28.451 1.00 65.19 96 GLN A N 1
ATOM 770 C CA . GLN A 1 96 ? 32.321 3.301 -28.073 1.00 65.19 96 GLN A CA 1
ATOM 771 C C . GLN A 1 96 ? 33.400 2.593 -28.898 1.00 65.19 96 GLN A C 1
ATOM 773 O O . GLN A 1 96 ? 33.795 1.460 -28.616 1.00 65.19 96 GLN A O 1
ATOM 778 N N . SER A 1 97 ? 33.867 3.248 -29.962 1.00 56.91 97 SER A N 1
ATOM 779 C CA . SER A 1 97 ? 35.030 2.796 -30.727 1.00 56.91 97 SER A CA 1
ATOM 780 C C . SER A 1 97 ? 36.311 3.256 -30.031 1.00 56.91 97 SER A C 1
ATOM 782 O O . SER A 1 97 ? 36.631 4.443 -30.053 1.00 56.91 97 SER A O 1
ATOM 784 N N . THR A 1 98 ? 37.054 2.324 -29.438 1.00 57.47 98 THR A N 1
ATOM 785 C CA . THR A 1 98 ? 38.473 2.540 -29.108 1.00 57.47 98 THR A CA 1
ATOM 786 C C . THR A 1 98 ? 39.326 1.781 -30.117 1.00 57.47 98 THR A C 1
ATOM 788 O O . THR A 1 98 ? 38.869 0.766 -30.642 1.00 57.47 98 THR A O 1
ATOM 791 N N . ASP A 1 99 ? 40.535 2.272 -30.403 1.00 54.66 99 ASP A N 1
ATOM 792 C CA . ASP A 1 99 ? 41.351 1.964 -31.594 1.00 54.66 99 ASP A CA 1
ATOM 793 C C . ASP A 1 99 ? 41.617 0.477 -31.920 1.00 54.66 99 ASP A C 1
ATOM 795 O O . ASP A 1 99 ? 42.193 0.208 -32.965 1.00 54.66 99 ASP A O 1
ATOM 799 N N . ASN A 1 100 ? 41.182 -0.498 -31.108 1.00 57.62 100 ASN A N 1
ATOM 800 C CA . ASN A 1 100 ? 41.168 -1.925 -31.467 1.00 57.62 100 ASN A CA 1
ATOM 801 C C . ASN A 1 100 ? 39.996 -2.757 -30.879 1.00 57.62 100 ASN A C 1
ATOM 803 O O . ASN A 1 100 ? 40.017 -3.977 -31.008 1.00 57.62 100 ASN A O 1
ATOM 807 N N . ASN A 1 101 ? 38.979 -2.149 -30.249 1.00 55.62 101 ASN A N 1
ATOM 808 C CA . ASN A 1 101 ? 37.761 -2.840 -29.791 1.00 55.62 101 ASN A CA 1
ATOM 809 C C . ASN A 1 101 ? 36.562 -1.872 -29.769 1.00 55.62 101 ASN A C 1
ATOM 811 O O . ASN A 1 101 ? 36.602 -0.824 -29.119 1.00 55.62 101 ASN A O 1
ATOM 815 N N . SER A 1 102 ? 35.477 -2.238 -30.456 1.00 59.00 102 SER A N 1
ATOM 816 C CA . SER A 1 102 ? 34.183 -1.553 -30.373 1.00 59.00 102 SER A CA 1
ATOM 817 C C . SER A 1 102 ? 33.363 -2.152 -29.231 1.00 59.00 102 SER A C 1
ATOM 819 O O . SER A 1 102 ? 32.836 -3.258 -29.369 1.00 59.00 102 SER A O 1
ATOM 821 N N . ALA A 1 103 ? 33.264 -1.443 -28.108 1.00 65.19 103 ALA A N 1
ATOM 822 C CA . ALA A 1 103 ? 32.351 -1.803 -27.030 1.00 65.19 103 ALA A CA 1
ATOM 823 C C . ALA A 1 103 ? 31.000 -1.128 -27.288 1.00 65.19 103 ALA A C 1
ATOM 825 O O . ALA A 1 103 ? 30.935 0.076 -27.537 1.00 65.19 103 ALA A O 1
ATOM 826 N N . VAL A 1 104 ? 29.922 -1.908 -27.270 1.00 74.94 104 VAL A N 1
ATOM 827 C CA . VAL A 1 104 ? 28.558 -1.394 -27.412 1.00 74.94 104 VAL A CA 1
ATOM 828 C C . VAL A 1 104 ? 27.937 -1.379 -26.026 1.00 74.94 104 VAL A C 1
ATOM 830 O O . VAL A 1 104 ? 27.872 -2.424 -25.391 1.00 74.94 104 VAL A O 1
ATOM 833 N N . SER A 1 105 ? 27.509 -0.210 -25.552 1.00 81.06 105 SER A N 1
ATOM 834 C CA . SER A 1 105 ? 26.798 -0.067 -24.278 1.00 81.06 105 SER A CA 1
ATOM 835 C C . SER A 1 105 ? 25.344 0.296 -24.546 1.00 81.06 105 SER A C 1
ATOM 837 O O . SER A 1 105 ? 25.062 1.206 -25.330 1.00 81.06 105 SER A O 1
ATOM 839 N N . THR A 1 106 ? 24.423 -0.404 -23.891 1.00 89.50 106 THR A N 1
ATOM 840 C CA . THR A 1 106 ? 22.980 -0.192 -24.031 1.00 89.50 106 THR A CA 1
ATOM 841 C C . THR A 1 106 ? 22.386 0.169 -22.685 1.00 89.50 106 THR A C 1
ATOM 843 O O . THR A 1 106 ? 22.665 -0.509 -21.706 1.00 89.50 106 THR A O 1
ATOM 846 N N . GLU A 1 107 ? 21.554 1.204 -22.648 1.00 93.75 107 GLU A N 1
ATOM 847 C CA . GLU A 1 107 ? 20.765 1.569 -21.474 1.00 93.75 107 GLU A CA 1
ATOM 848 C C . GLU A 1 107 ? 19.279 1.451 -21.787 1.00 93.75 107 GLU A C 1
ATOM 850 O O . GLU A 1 107 ? 18.837 1.839 -22.871 1.00 93.75 107 GLU A O 1
ATOM 855 N N . THR A 1 108 ? 18.492 0.979 -20.824 1.00 94.69 108 THR A N 1
ATOM 856 C CA . THR A 1 108 ? 17.025 0.962 -20.914 1.00 94.69 108 THR A CA 1
ATOM 857 C C . THR A 1 108 ? 16.349 1.814 -19.843 1.00 94.69 108 THR A C 1
ATOM 859 O O . THR A 1 108 ? 16.763 1.842 -18.682 1.00 94.69 108 THR A O 1
ATOM 862 N N . GLY A 1 109 ? 15.263 2.488 -20.234 1.00 93.75 109 GLY A N 1
ATOM 863 C CA . GLY A 1 109 ? 14.424 3.291 -19.342 1.00 93.75 109 GLY A CA 1
ATOM 864 C C . GLY A 1 109 ? 13.426 2.481 -18.514 1.00 93.75 109 GLY A C 1
ATOM 865 O O . GLY A 1 109 ? 12.653 3.070 -17.765 1.00 93.75 109 GLY A O 1
ATOM 866 N N . LEU A 1 110 ? 13.425 1.143 -18.617 1.00 94.62 110 LEU A N 1
ATOM 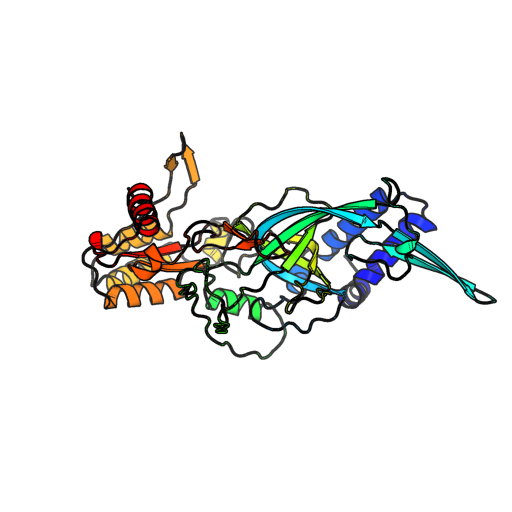867 C CA . LEU A 1 110 ? 12.419 0.292 -17.970 1.00 94.62 110 LEU A CA 1
ATOM 868 C C . LEU A 1 110 ? 12.307 0.522 -16.450 1.00 94.62 110 LEU A C 1
ATOM 870 O O . LEU A 1 110 ? 11.201 0.469 -15.923 1.00 94.62 110 LEU A O 1
ATOM 874 N N . PHE A 1 111 ? 13.416 0.810 -15.761 1.00 95.00 111 PHE A N 1
ATOM 875 C CA . PHE A 1 111 ? 13.438 1.060 -14.311 1.00 95.00 111 PHE A CA 1
ATOM 876 C C . PHE A 1 111 ? 14.252 2.304 -13.910 1.00 95.00 111 PHE A C 1
ATOM 878 O O . PHE A 1 111 ? 14.885 2.322 -12.857 1.00 95.00 111 PHE A O 1
ATOM 885 N N . ARG A 1 112 ? 14.287 3.324 -14.774 1.00 92.88 112 ARG A N 1
ATOM 886 C CA . ARG A 1 112 ? 14.928 4.623 -14.500 1.00 92.88 112 ARG A CA 1
ATOM 887 C C . ARG A 1 112 ? 14.220 5.740 -15.261 1.00 92.88 112 ARG A C 1
ATOM 889 O O . ARG A 1 112 ? 13.559 5.468 -16.261 1.00 92.88 112 ARG A O 1
ATOM 896 N N . ASP A 1 113 ? 14.339 6.988 -14.821 1.00 89.94 113 ASP A N 1
ATOM 897 C CA . ASP A 1 113 ? 13.731 8.115 -15.552 1.00 89.94 113 ASP A CA 1
ATOM 898 C C . ASP A 1 113 ? 14.560 8.597 -16.733 1.00 89.94 113 ASP A C 1
ATOM 900 O O . ASP A 1 113 ? 14.002 8.978 -17.763 1.00 89.94 113 ASP A O 1
ATOM 904 N N . TYR A 1 114 ? 15.884 8.553 -16.593 1.00 88.62 114 TYR A N 1
ATOM 905 C CA . TYR A 1 114 ? 16.794 9.132 -17.569 1.00 88.62 114 TYR A CA 1
ATOM 906 C C . TYR A 1 114 ? 17.833 8.121 -18.041 1.00 88.62 114 TYR A C 1
ATOM 908 O O . TYR A 1 114 ? 18.343 7.312 -17.264 1.00 88.62 114 TYR A O 1
ATOM 916 N N . LEU A 1 115 ? 18.153 8.188 -19.331 1.00 91.12 115 LEU A N 1
ATOM 917 C CA . LEU A 1 115 ? 19.256 7.459 -19.942 1.00 91.12 115 LEU A CA 1
ATOM 918 C C . LEU A 1 115 ? 20.448 8.407 -20.025 1.00 91.12 115 LEU A C 1
ATOM 920 O O . LEU A 1 115 ? 20.374 9.434 -20.699 1.00 91.12 115 LEU A O 1
ATOM 924 N N . SER A 1 116 ? 21.539 8.072 -19.338 1.00 87.94 116 SER A N 1
ATOM 925 C CA . SER A 1 116 ? 22.737 8.920 -19.267 1.00 87.94 116 SER A CA 1
ATOM 926 C C . SER A 1 116 ? 23.378 9.136 -20.642 1.00 87.94 116 SER A C 1
ATOM 928 O O . SER A 1 116 ? 24.011 10.156 -20.907 1.00 87.94 116 SER A O 1
ATOM 930 N N . THR A 1 117 ? 23.169 8.177 -21.538 1.00 85.31 117 THR A N 1
ATOM 931 C CA . THR A 1 117 ? 23.710 8.158 -22.895 1.00 85.31 117 THR A CA 1
ATOM 932 C C . THR A 1 117 ? 22.835 8.883 -23.923 1.00 85.31 117 THR A C 1
ATOM 934 O O . THR A 1 117 ? 23.259 9.055 -25.073 1.00 85.31 117 THR A O 1
ATOM 937 N N . LEU A 1 118 ? 21.608 9.274 -23.567 1.00 87.31 118 LEU A N 1
ATOM 938 C CA . LEU A 1 118 ? 20.657 9.874 -24.500 1.00 87.31 118 LEU A CA 1
ATOM 939 C C . LEU A 1 118 ? 20.764 11.402 -24.481 1.00 87.31 118 LEU A C 1
ATOM 941 O O . LEU A 1 118 ? 20.683 12.033 -23.431 1.00 87.31 118 LEU A O 1
ATOM 945 N N . ASN A 1 119 ? 20.894 12.012 -25.661 1.00 89.25 119 ASN A N 1
ATOM 946 C CA . ASN A 1 119 ? 20.801 13.463 -25.789 1.00 89.25 119 ASN A CA 1
ATOM 947 C C . ASN A 1 119 ? 19.330 13.883 -25.901 1.00 89.25 119 ASN A C 1
ATOM 949 O O . ASN A 1 119 ? 18.726 13.765 -26.966 1.00 89.25 119 ASN A O 1
ATOM 953 N N . TYR A 1 120 ? 18.772 14.377 -24.799 1.00 87.25 120 TYR A N 1
ATOM 954 C CA . TYR A 1 120 ? 17.373 14.795 -24.728 1.00 87.25 120 TYR A CA 1
ATOM 955 C C . TYR A 1 120 ? 17.058 16.049 -25.555 1.00 87.25 120 TYR A C 1
ATOM 957 O O . TYR A 1 120 ? 15.931 16.169 -26.026 1.00 87.25 120 TYR A O 1
ATOM 965 N N . ASP A 1 121 ? 18.030 16.930 -25.814 1.00 88.88 121 ASP A N 1
ATOM 966 C CA . ASP A 1 121 ? 17.805 18.151 -26.606 1.00 88.88 121 ASP A CA 1
ATOM 967 C C . ASP A 1 121 ? 17.478 17.842 -28.075 1.00 88.88 121 ASP A C 1
ATOM 969 O O . ASP A 1 121 ? 16.795 18.613 -28.751 1.00 88.88 121 ASP A O 1
ATOM 973 N N . SER A 1 122 ? 17.974 16.712 -28.584 1.00 86.56 122 SER A N 1
ATOM 974 C CA . SER A 1 122 ? 17.746 16.252 -29.958 1.00 86.56 122 SER A CA 1
ATOM 975 C C . SER A 1 122 ? 16.835 15.028 -30.051 1.00 86.56 122 SER A C 1
ATOM 977 O O . SER A 1 122 ? 16.560 14.551 -31.156 1.00 86.56 122 SER A O 1
ATOM 979 N N . PHE A 1 123 ? 16.363 14.507 -28.917 1.00 87.62 123 PHE A N 1
ATOM 980 C CA . PHE A 1 123 ? 15.529 13.318 -28.883 1.00 87.62 123 PHE A CA 1
ATOM 981 C C . PHE A 1 123 ? 14.110 13.632 -29.362 1.00 87.62 123 PHE A C 1
ATOM 983 O O . PHE A 1 123 ? 13.388 14.430 -28.767 1.00 87.62 123 PHE A O 1
ATOM 990 N N . VAL A 1 124 ? 13.686 12.952 -30.427 1.00 84.44 124 VAL A N 1
ATOM 991 C CA . VAL A 1 124 ? 12.303 12.993 -30.905 1.00 84.44 124 VAL A CA 1
ATOM 992 C C . VAL A 1 124 ? 11.612 11.704 -30.474 1.00 84.44 124 VAL A C 1
ATOM 994 O O . VAL A 1 124 ? 11.910 10.621 -30.976 1.00 84.44 124 VAL A O 1
ATOM 997 N N . GLY A 1 125 ? 10.705 11.831 -29.508 1.00 85.19 125 GLY A N 1
ATOM 998 C CA . GLY A 1 125 ? 9.919 10.717 -28.993 1.00 85.19 125 GLY A CA 1
ATOM 999 C C . GLY A 1 125 ? 8.762 10.349 -29.921 1.00 85.19 125 GLY A C 1
ATOM 1000 O O . GLY A 1 125 ? 7.963 11.208 -30.291 1.00 85.19 125 GLY A O 1
ATOM 1001 N N . ASP A 1 126 ? 8.641 9.068 -30.261 1.00 89.12 126 ASP A N 1
ATOM 1002 C CA . ASP A 1 126 ? 7.501 8.504 -30.982 1.00 89.12 126 ASP A CA 1
ATOM 1003 C C . ASP A 1 126 ? 7.115 7.129 -30.407 1.00 89.12 126 ASP A C 1
ATOM 1005 O O . ASP A 1 126 ? 7.704 6.650 -29.439 1.00 89.12 126 ASP A O 1
ATOM 1009 N N . ALA A 1 127 ? 6.115 6.467 -30.994 1.00 87.25 127 ALA A N 1
ATOM 1010 C CA . ALA A 1 127 ? 5.658 5.156 -30.524 1.00 87.25 127 ALA A CA 1
ATOM 1011 C C . ALA A 1 127 ? 6.739 4.055 -30.604 1.00 87.25 127 ALA A C 1
ATOM 1013 O O . ALA A 1 127 ? 6.640 3.041 -29.908 1.00 87.25 127 ALA A O 1
ATOM 1014 N N . SER A 1 128 ? 7.767 4.224 -31.441 1.00 88.31 128 SER A N 1
ATOM 1015 C CA . SER A 1 128 ? 8.877 3.280 -31.566 1.00 88.31 128 SER A CA 1
ATOM 1016 C C . SER A 1 128 ? 9.933 3.490 -30.479 1.00 88.31 128 SER A C 1
ATOM 1018 O O . SER A 1 128 ? 10.450 2.499 -29.963 1.00 88.31 128 SER A O 1
ATOM 1020 N N . THR A 1 129 ? 10.173 4.738 -30.059 1.00 90.75 129 THR A N 1
ATOM 1021 C CA . THR A 1 129 ? 11.216 5.108 -29.084 1.00 90.75 129 THR A CA 1
ATOM 1022 C C . THR A 1 129 ? 10.710 5.282 -27.651 1.00 90.75 129 THR A C 1
ATOM 1024 O O . THR A 1 129 ? 11.501 5.164 -26.714 1.00 90.75 129 THR A O 1
ATOM 1027 N N . LEU A 1 130 ? 9.409 5.508 -27.459 1.00 94.06 130 LEU A N 1
ATOM 1028 C CA . LEU A 1 130 ? 8.776 5.682 -26.151 1.00 94.06 130 LEU A CA 1
ATOM 1029 C C . LEU A 1 130 ? 7.949 4.463 -25.730 1.00 94.06 130 LEU A C 1
ATOM 1031 O O . LEU A 1 130 ? 7.385 3.752 -26.565 1.00 94.06 130 LEU A O 1
ATOM 1035 N N . ASP A 1 131 ? 7.858 4.254 -24.421 1.00 93.88 131 ASP A N 1
ATOM 1036 C CA . ASP A 1 131 ? 6.904 3.362 -23.752 1.00 93.88 131 ASP A CA 1
ATOM 1037 C C . ASP A 1 131 ? 6.226 4.122 -22.599 1.00 93.88 131 ASP A C 1
ATOM 1039 O O . ASP A 1 131 ? 6.582 5.264 -22.296 1.00 93.88 131 ASP A O 1
ATOM 1043 N N . THR A 1 132 ? 5.223 3.510 -21.979 1.00 93.25 132 THR A N 1
ATOM 1044 C CA . THR A 1 132 ? 4.414 4.113 -20.917 1.00 93.25 132 THR A CA 1
ATOM 1045 C C . THR A 1 132 ? 4.534 3.371 -19.598 1.00 93.25 132 THR A C 1
ATOM 1047 O O . THR A 1 132 ? 4.690 2.150 -19.577 1.00 93.25 132 THR A O 1
ATOM 1050 N N . ARG A 1 133 ? 4.377 4.095 -18.491 1.00 93.56 133 ARG A N 1
ATOM 1051 C CA . ARG A 1 133 ? 4.236 3.526 -17.144 1.00 93.56 133 ARG A CA 1
ATOM 1052 C C . ARG A 1 133 ? 3.259 4.337 -16.309 1.00 93.56 133 ARG A C 1
ATOM 1054 O O . ARG A 1 133 ? 3.077 5.529 -16.545 1.00 93.56 133 ARG A O 1
ATOM 1061 N N . THR A 1 134 ? 2.615 3.691 -15.349 1.00 94.25 134 THR A N 1
ATOM 1062 C CA . THR A 1 134 ? 1.655 4.343 -14.455 1.00 94.25 134 THR A CA 1
ATOM 1063 C C . THR A 1 134 ? 2.357 4.825 -13.194 1.00 94.25 134 THR A C 1
ATOM 1065 O O . THR A 1 134 ? 3.184 4.111 -12.626 1.00 94.25 134 THR A O 1
ATOM 1068 N N . VAL A 1 135 ? 2.024 6.041 -12.768 1.00 92.62 135 VAL A N 1
ATOM 1069 C CA . VAL A 1 135 ? 2.602 6.709 -11.604 1.00 92.62 135 VAL A CA 1
ATOM 1070 C C . VAL A 1 135 ? 1.577 6.757 -10.481 1.00 92.62 135 VAL A C 1
ATOM 1072 O O . VAL A 1 135 ? 0.451 7.233 -10.655 1.00 92.62 135 VAL A O 1
ATOM 1075 N N . TYR A 1 136 ? 2.002 6.306 -9.309 1.00 92.62 136 TYR A N 1
ATOM 1076 C CA . TYR A 1 136 ? 1.231 6.312 -8.076 1.00 92.62 136 TYR A CA 1
ATOM 1077 C C . TYR A 1 136 ? 1.947 7.151 -7.024 1.00 92.62 136 TYR A C 1
ATOM 1079 O O . TYR A 1 136 ? 3.175 7.128 -6.932 1.00 92.62 136 TYR A O 1
ATOM 1087 N N . THR A 1 137 ? 1.177 7.845 -6.194 1.00 90.38 137 THR A N 1
ATOM 1088 C CA . THR A 1 137 ? 1.683 8.446 -4.958 1.00 90.38 137 THR A CA 1
ATOM 1089 C C . THR A 1 137 ? 1.410 7.476 -3.823 1.00 90.38 137 THR A C 1
ATOM 1091 O O . THR A 1 137 ? 0.260 7.089 -3.606 1.00 90.38 137 THR A O 1
ATOM 1094 N N . CYS A 1 138 ? 2.454 7.081 -3.099 1.00 89.62 138 CYS A N 1
ATOM 1095 C CA . CYS A 1 138 ? 2.332 6.175 -1.960 1.00 89.62 138 CYS A CA 1
ATOM 1096 C C . CYS A 1 138 ? 2.884 6.806 -0.683 1.00 89.62 138 CYS A C 1
ATOM 1098 O O . CYS A 1 138 ? 3.865 7.551 -0.716 1.00 89.62 138 CYS A O 1
ATOM 1100 N N . ILE A 1 139 ? 2.250 6.466 0.436 1.00 87.25 139 ILE A N 1
ATOM 1101 C CA . ILE A 1 139 ? 2.581 6.930 1.789 1.00 87.25 139 ILE A CA 1
ATOM 1102 C C . ILE A 1 139 ? 2.796 5.746 2.723 1.00 87.25 139 ILE A C 1
ATOM 1104 O O . ILE A 1 139 ? 2.414 4.619 2.402 1.00 87.25 139 ILE A O 1
ATOM 1108 N N . SER A 1 140 ? 3.353 5.992 3.907 1.00 87.38 140 SER A N 1
ATOM 1109 C CA . SER A 1 140 ? 3.270 5.004 4.984 1.00 87.38 140 SER A CA 1
ATOM 1110 C C . SER A 1 140 ? 1.821 4.664 5.315 1.00 87.38 140 SER A C 1
ATOM 1112 O O . SER A 1 140 ? 0.927 5.502 5.185 1.00 87.38 140 SER A O 1
ATOM 1114 N N . ILE A 1 141 ? 1.575 3.417 5.716 1.00 88.69 141 ILE A N 1
ATOM 1115 C CA . ILE A 1 141 ? 0.216 2.972 6.004 1.00 88.69 141 ILE A CA 1
ATOM 1116 C C . ILE A 1 141 ? -0.270 3.692 7.275 1.00 88.69 141 ILE A C 1
ATOM 1118 O O . ILE A 1 141 ? 0.335 3.536 8.343 1.00 88.69 141 ILE A O 1
ATOM 1122 N N . PRO A 1 142 ? -1.353 4.484 7.194 1.00 86.94 142 PRO A N 1
ATOM 1123 C CA . PRO A 1 142 ? -1.830 5.242 8.342 1.00 86.94 142 PRO A CA 1
ATOM 1124 C C . PRO A 1 142 ? -2.286 4.324 9.475 1.00 86.94 142 PRO A C 1
ATOM 1126 O O . PRO A 1 142 ? -2.967 3.323 9.242 1.00 86.94 142 PRO A O 1
ATOM 1129 N N . GLY A 1 143 ? -1.937 4.696 10.706 1.00 86.50 143 GLY A N 1
ATOM 1130 C CA . GLY A 1 143 ? -2.369 3.981 11.905 1.00 86.50 143 GLY A CA 1
ATOM 1131 C C . GLY A 1 143 ? -1.679 2.638 12.148 1.00 86.50 143 GLY A C 1
ATOM 1132 O O . GLY A 1 143 ? -2.134 1.890 13.006 1.00 86.50 143 GLY A O 1
ATOM 1133 N N . GLU A 1 144 ? -0.611 2.287 11.425 1.00 89.44 144 GLU A N 1
ATOM 1134 C CA . GLU A 1 144 ? 0.173 1.093 11.767 1.00 89.44 144 GLU A CA 1
ATOM 1135 C C . GLU A 1 144 ? 0.736 1.168 13.183 1.00 89.44 144 GLU A C 1
ATOM 1137 O O . GLU A 1 144 ? 1.373 2.153 13.566 1.00 89.44 144 GLU A O 1
ATOM 1142 N N . THR A 1 145 ? 0.512 0.102 13.950 1.00 91.69 145 THR A N 1
ATOM 1143 C CA . THR A 1 145 ? 0.952 0.021 15.340 1.00 91.69 145 THR A CA 1
ATOM 1144 C C . THR A 1 145 ? 2.454 -0.226 15.438 1.00 91.69 145 THR A C 1
ATOM 1146 O O . THR A 1 145 ? 3.088 -0.821 14.561 1.00 91.69 145 THR A O 1
ATOM 1149 N N . SER A 1 146 ? 3.047 0.228 16.542 1.00 89.06 146 SER A N 1
ATOM 1150 C CA . SER A 1 146 ? 4.501 0.222 16.734 1.00 89.06 146 SER A CA 1
ATOM 1151 C C . SER A 1 146 ? 5.112 -1.175 16.658 1.00 89.06 146 SER A C 1
ATOM 1153 O O . SER A 1 146 ? 6.197 -1.333 16.108 1.00 89.06 146 SER A O 1
ATOM 1155 N N . TRP A 1 147 ? 4.419 -2.200 17.164 1.00 90.38 147 TRP A N 1
ATOM 1156 C CA . TRP A 1 147 ? 4.923 -3.574 17.118 1.00 90.38 147 TRP A CA 1
ATOM 1157 C C . TRP A 1 147 ? 4.963 -4.127 15.688 1.00 90.38 147 TRP A C 1
ATOM 1159 O O . TRP A 1 147 ? 5.882 -4.873 15.358 1.00 90.38 147 TRP A O 1
ATOM 1169 N N . VAL A 1 148 ? 4.030 -3.725 14.813 1.00 89.00 148 VAL A N 1
ATOM 1170 C CA . VAL A 1 148 ? 4.087 -4.083 13.388 1.00 89.00 148 VAL A CA 1
ATOM 1171 C C . VAL A 1 148 ? 5.314 -3.442 12.764 1.00 89.00 148 VAL A C 1
ATOM 1173 O O . VAL A 1 148 ? 6.134 -4.151 12.184 1.00 89.00 148 VAL A O 1
ATOM 1176 N N . LYS A 1 149 ? 5.484 -2.124 12.939 1.00 85.56 149 LYS A N 1
ATOM 1177 C CA . LYS A 1 149 ? 6.659 -1.396 12.436 1.00 85.56 149 LYS A CA 1
ATOM 1178 C C . LYS A 1 149 ? 7.968 -2.037 12.916 1.00 85.56 149 LYS A C 1
ATOM 1180 O O . LYS A 1 149 ? 8.899 -2.182 12.131 1.00 85.56 149 LYS A O 1
ATOM 1185 N N . GLU A 1 150 ? 8.025 -2.459 14.176 1.00 85.06 150 GLU A N 1
ATOM 1186 C CA . GLU A 1 150 ? 9.199 -3.096 14.771 1.00 85.06 150 GLU A CA 1
ATOM 1187 C C . GLU A 1 150 ? 9.501 -4.470 14.157 1.00 85.06 150 GLU A C 1
ATOM 1189 O O . GLU A 1 150 ? 10.632 -4.712 13.744 1.00 85.06 150 GLU A O 1
ATOM 1194 N N . ILE A 1 151 ? 8.503 -5.346 13.994 1.00 84.62 151 ILE A N 1
ATOM 1195 C CA . ILE A 1 151 ? 8.711 -6.640 13.319 1.00 84.62 151 ILE A CA 1
ATOM 1196 C C . ILE A 1 151 ? 9.175 -6.420 11.875 1.00 84.62 151 ILE A C 1
ATOM 1198 O O . ILE A 1 151 ? 10.093 -7.092 11.408 1.00 84.62 151 ILE A O 1
ATOM 1202 N N . LEU A 1 152 ? 8.587 -5.455 11.163 1.00 81.38 152 LEU A N 1
ATOM 1203 C CA . LEU A 1 152 ? 8.999 -5.113 9.799 1.00 81.38 152 LEU A CA 1
ATOM 1204 C C . LEU A 1 152 ? 10.462 -4.665 9.719 1.00 81.38 152 LEU A C 1
ATOM 1206 O O . LEU A 1 152 ? 11.149 -5.022 8.760 1.00 81.38 152 LEU A O 1
ATOM 1210 N N . ARG A 1 153 ? 10.932 -3.912 10.722 1.00 75.00 153 ARG A N 1
ATOM 1211 C CA . ARG A 1 153 ? 12.340 -3.517 10.858 1.00 75.00 153 ARG A CA 1
ATOM 1212 C C . ARG A 1 153 ? 13.225 -4.726 11.151 1.00 75.00 153 ARG A C 1
ATOM 1214 O O . ARG A 1 153 ? 14.237 -4.893 10.487 1.00 75.00 153 ARG A O 1
ATOM 1221 N N . GLN A 1 154 ? 12.824 -5.603 12.069 1.00 75.06 154 GLN A N 1
ATOM 1222 C CA . GLN A 1 154 ? 13.597 -6.793 12.453 1.00 75.06 154 GLN A CA 1
ATOM 1223 C C . GLN A 1 154 ? 13.666 -7.870 11.364 1.00 75.06 154 GLN A C 1
ATOM 1225 O O . GLN A 1 154 ? 14.615 -8.647 11.323 1.00 75.06 154 GLN A O 1
ATOM 1230 N N . GLN A 1 155 ? 12.700 -7.905 10.442 1.00 69.81 155 GLN A N 1
ATOM 1231 C CA . GLN A 1 155 ? 12.781 -8.737 9.234 1.00 69.81 155 GLN A CA 1
ATOM 1232 C C . GLN A 1 155 ? 13.968 -8.352 8.329 1.00 69.81 155 GLN A C 1
ATOM 1234 O O . GLN A 1 155 ? 14.269 -9.077 7.382 1.00 69.81 155 GLN A O 1
ATOM 1239 N N . TYR A 1 156 ? 14.634 -7.225 8.597 1.00 59.78 156 TYR A N 1
ATOM 1240 C CA . TYR A 1 156 ? 15.871 -6.813 7.956 1.00 59.78 156 TYR A CA 1
ATOM 1241 C C . TYR A 1 156 ? 17.083 -7.159 8.840 1.00 59.78 156 TYR A C 1
ATOM 1243 O O . TYR A 1 156 ? 17.189 -6.705 9.975 1.00 59.78 156 TYR A O 1
ATOM 1251 N N . ASN A 1 157 ? 18.025 -7.947 8.311 1.00 46.69 157 ASN A N 1
ATOM 1252 C CA . ASN A 1 157 ? 19.294 -8.269 8.977 1.00 46.69 157 ASN A CA 1
ATOM 1253 C C . ASN A 1 157 ? 20.264 -7.068 8.946 1.00 46.69 157 ASN A C 1
ATOM 1255 O O . ASN A 1 157 ? 21.296 -7.117 8.276 1.00 46.69 157 ASN A O 1
ATOM 1259 N N . PHE A 1 158 ? 19.959 -5.993 9.672 1.00 42.00 158 PHE A N 1
ATOM 1260 C CA . PHE A 1 158 ? 20.957 -4.988 10.039 1.00 42.00 158 PHE A CA 1
ATOM 1261 C C . PHE A 1 158 ? 20.755 -4.580 11.499 1.00 42.00 158 PHE A C 1
ATOM 1263 O O . PHE A 1 158 ? 19.704 -4.072 11.882 1.00 42.00 158 PHE A O 1
ATOM 1270 N N . GLU A 1 159 ? 21.752 -4.876 12.332 1.00 33.75 159 GLU A N 1
ATOM 1271 C CA . GLU A 1 159 ? 21.735 -4.560 13.757 1.00 33.75 159 GLU A CA 1
ATOM 1272 C C . GLU A 1 159 ? 21.787 -3.038 13.989 1.00 33.75 159 GLU A C 1
ATOM 1274 O O . GLU A 1 159 ? 22.598 -2.335 13.387 1.00 33.75 159 GLU A O 1
ATOM 1279 N N . ASN A 1 160 ? 20.987 -2.590 14.965 1.00 32.88 160 ASN A N 1
ATOM 1280 C CA . ASN A 1 160 ? 20.987 -1.288 15.646 1.00 32.88 160 ASN A CA 1
ATOM 1281 C C . ASN A 1 160 ? 20.275 -0.102 14.973 1.00 32.88 160 ASN A C 1
ATOM 1283 O O . ASN A 1 160 ? 20.933 0.770 14.411 1.00 32.88 160 ASN A O 1
ATOM 1287 N N . THR A 1 161 ? 18.982 0.064 15.284 1.00 33.97 161 THR A N 1
ATOM 1288 C CA . THR A 1 161 ? 18.402 1.408 15.471 1.00 33.97 161 THR A CA 1
ATOM 1289 C C . THR A 1 161 ? 17.328 1.396 16.564 1.00 33.97 161 THR A C 1
ATOM 1291 O O . THR A 1 161 ? 16.408 0.583 16.544 1.00 33.97 161 THR A O 1
ATOM 1294 N N . THR A 1 162 ? 17.447 2.289 17.548 1.00 29.66 162 THR A N 1
ATOM 1295 C CA . THR A 1 162 ? 16.449 2.515 18.610 1.00 29.66 162 THR A CA 1
ATOM 1296 C C . THR A 1 162 ? 15.291 3.392 18.132 1.00 29.66 162 THR A C 1
ATOM 1298 O O . THR A 1 162 ? 15.505 4.380 17.434 1.00 29.66 162 THR A O 1
ATOM 1301 N N . CYS A 1 163 ? 14.076 3.055 18.569 1.00 34.06 163 CYS A N 1
ATOM 1302 C CA . CYS A 1 163 ? 12.815 3.684 18.174 1.00 34.06 163 CYS A CA 1
ATOM 1303 C C . CYS A 1 163 ? 12.581 5.052 18.855 1.00 34.06 163 CYS A C 1
ATOM 1305 O O . CYS A 1 163 ? 12.776 5.184 20.064 1.00 34.06 163 CYS A O 1
ATOM 1307 N N . LEU A 1 164 ? 12.097 6.040 18.094 1.00 29.94 164 LEU A N 1
ATOM 1308 C CA . LEU A 1 164 ? 11.359 7.194 18.618 1.00 29.94 164 LEU A CA 1
ATOM 1309 C C . LEU A 1 164 ? 9.867 6.956 18.356 1.00 29.94 164 LEU A C 1
ATOM 1311 O O . LEU A 1 164 ? 9.484 6.593 17.245 1.00 29.94 164 LEU A O 1
ATOM 1315 N N . GLU A 1 165 ? 9.038 7.133 19.384 1.00 34.09 165 GLU A N 1
ATOM 1316 C CA . GLU A 1 165 ? 7.583 7.001 19.291 1.00 34.09 165 GLU A CA 1
ATOM 1317 C C . GLU A 1 165 ? 7.003 8.084 18.368 1.00 34.09 165 GLU A C 1
ATOM 1319 O O . GLU A 1 165 ? 7.171 9.284 18.601 1.00 34.09 165 GLU A O 1
ATOM 1324 N N . GLU A 1 166 ? 6.292 7.667 17.323 1.00 37.66 166 GLU A N 1
ATOM 1325 C CA . GLU A 1 166 ? 5.412 8.554 16.570 1.00 37.66 166 GLU A CA 1
ATOM 1326 C C . GLU A 1 166 ? 4.002 8.433 17.142 1.00 37.66 166 GLU A C 1
ATOM 1328 O O . GLU A 1 166 ? 3.306 7.443 16.912 1.00 37.66 166 GLU A O 1
ATOM 1333 N N . SER A 1 167 ? 3.556 9.458 17.866 1.00 31.56 167 SER A N 1
ATOM 1334 C CA . SER A 1 167 ? 2.126 9.695 17.993 1.00 31.56 167 SER A CA 1
ATOM 1335 C C . SER A 1 167 ? 1.605 10.105 16.613 1.00 31.56 167 SER A C 1
ATOM 1337 O O . SER A 1 167 ? 2.039 11.106 16.037 1.00 31.56 167 SER A O 1
ATOM 1339 N N . TYR A 1 168 ? 0.677 9.320 16.056 1.00 38.56 168 TYR A N 1
ATOM 1340 C CA . TYR A 1 168 ? -0.187 9.770 14.963 1.00 38.56 168 TYR A CA 1
ATOM 1341 C C . TYR A 1 168 ? -1.152 10.826 15.524 1.00 38.56 168 TYR A C 1
ATOM 1343 O O . TYR A 1 168 ? -2.346 10.594 15.683 1.00 38.56 168 TYR A O 1
ATOM 1351 N N . GLU A 1 169 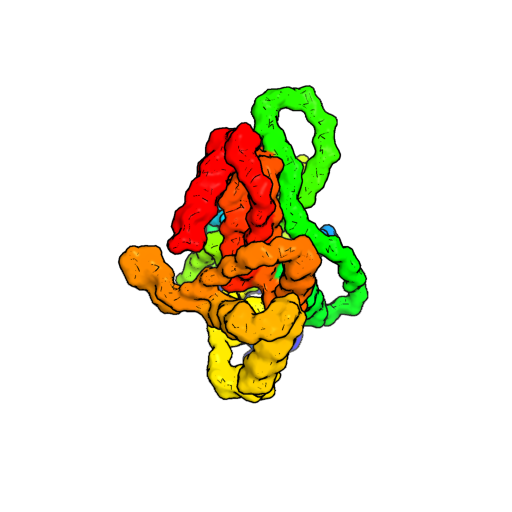? -0.623 11.995 15.872 1.00 30.66 169 GLU A N 1
ATOM 1352 C CA . GLU A 1 169 ? -1.429 13.184 16.092 1.00 30.66 169 GLU A CA 1
ATOM 1353 C C . GLU A 1 169 ? -1.711 13.777 14.718 1.00 30.66 169 GLU A C 1
ATOM 1355 O O . GLU A 1 169 ? -0.820 14.298 14.041 1.00 30.66 169 GLU A O 1
ATOM 1360 N N . PHE A 1 170 ? -2.958 13.645 14.264 1.00 37.84 170 PHE A N 1
ATOM 1361 C CA . PHE A 1 170 ? -3.393 14.357 13.074 1.00 37.84 170 PHE A CA 1
ATOM 1362 C C . PHE A 1 170 ? -3.173 15.846 13.329 1.00 37.84 170 PHE A C 1
ATOM 1364 O O . PHE A 1 170 ? -3.637 16.371 14.343 1.00 37.84 170 PHE A O 1
ATOM 1371 N N . SER A 1 171 ? -2.427 16.499 12.436 1.00 35.03 171 SER A N 1
ATOM 1372 C CA . SER A 1 171 ? -2.036 17.897 12.588 1.00 35.03 171 SER A CA 1
ATOM 1373 C C . SER A 1 171 ? -3.223 18.740 13.048 1.00 35.03 171 SER A C 1
ATOM 1375 O O . SER A 1 171 ? -4.257 18.776 12.372 1.00 35.03 171 SER A O 1
ATOM 1377 N N . GLN A 1 172 ? -3.075 19.448 14.170 1.00 33.28 172 GLN A N 1
ATOM 1378 C CA . GLN A 1 172 ? -3.963 20.543 14.555 1.00 33.28 172 GLN A CA 1
ATOM 1379 C C . GLN A 1 172 ? -3.769 21.719 13.581 1.00 33.28 172 GLN A C 1
ATOM 1381 O O . GLN A 1 172 ? -3.368 22.816 13.966 1.00 33.28 172 GLN A O 1
ATOM 1386 N N . ASN A 1 173 ? -4.023 21.500 12.289 1.00 34.88 173 ASN A N 1
ATOM 1387 C CA . ASN A 1 173 ? -4.088 22.566 11.310 1.00 34.88 173 ASN A CA 1
ATOM 1388 C C . ASN A 1 173 ? -5.337 23.387 11.635 1.00 34.88 173 ASN A C 1
ATOM 1390 O O . ASN A 1 173 ? -6.439 23.105 11.166 1.00 34.88 173 ASN A O 1
ATOM 1394 N N . LYS A 1 174 ? -5.154 24.430 12.450 1.00 35.81 174 LYS A N 1
ATOM 1395 C CA . LYS A 1 174 ? -6.023 25.605 12.411 1.00 35.81 174 LYS A CA 1
ATOM 1396 C C . LYS A 1 174 ? -6.066 26.047 10.956 1.00 35.81 174 LYS A C 1
ATOM 1398 O O . LYS A 1 174 ? -5.004 26.176 10.357 1.00 35.81 174 LYS A O 1
ATOM 1403 N N . ARG A 1 175 ? -7.280 26.212 10.415 1.00 37.62 175 ARG A N 1
ATOM 1404 C CA . ARG A 1 175 ? -7.593 26.767 9.086 1.00 37.62 175 ARG A CA 1
ATOM 1405 C C . ARG A 1 175 ? -6.364 27.361 8.394 1.00 37.62 175 ARG A C 1
ATOM 1407 O O . ARG A 1 175 ? -5.844 28.371 8.869 1.00 37.62 175 ARG A O 1
ATOM 1414 N N . ALA A 1 176 ? -6.003 26.841 7.223 1.00 35.50 176 ALA A N 1
ATOM 1415 C CA . ALA A 1 176 ? -5.433 27.717 6.212 1.00 35.50 176 ALA A CA 1
ATOM 1416 C C . ALA A 1 176 ? -6.488 28.807 5.962 1.00 35.50 176 ALA A C 1
ATOM 1418 O O . ALA A 1 176 ? -7.481 28.597 5.263 1.00 35.50 176 ALA A O 1
ATOM 1419 N N . LYS A 1 177 ? -6.360 29.929 6.675 1.00 30.72 177 LYS A N 1
ATOM 1420 C CA . LYS A 1 177 ? -7.017 31.164 6.290 1.00 30.72 177 LYS A CA 1
ATOM 1421 C C . LYS A 1 177 ? -6.397 31.515 4.949 1.00 30.72 177 LYS A C 1
ATOM 1423 O O . LYS A 1 177 ? -5.205 31.791 4.873 1.00 30.72 177 LYS A O 1
ATOM 1428 N N . VAL A 1 178 ? -7.216 31.460 3.910 1.00 36.12 178 VAL A N 1
ATOM 1429 C CA . VAL A 1 178 ? -7.006 32.304 2.739 1.00 36.12 178 VAL A CA 1
ATOM 1430 C C . VAL A 1 178 ? -6.935 33.737 3.289 1.00 36.12 178 VAL A C 1
ATOM 1432 O O . VAL A 1 178 ? -7.842 34.125 4.025 1.00 36.12 178 VAL A O 1
ATOM 1435 N N . ASP A 1 179 ? -5.843 34.446 3.007 1.00 37.06 179 ASP A N 1
ATOM 1436 C CA . ASP A 1 179 ? -5.423 35.742 3.577 1.00 37.06 179 ASP A CA 1
ATOM 1437 C C . ASP A 1 179 ? -4.975 35.740 5.053 1.00 37.06 179 ASP A C 1
ATOM 1439 O O . ASP A 1 179 ? -5.767 35.809 5.994 1.00 37.06 179 ASP A O 1
ATOM 1443 N N . ASP A 1 180 ? -3.663 35.681 5.276 1.00 29.23 180 ASP A N 1
ATOM 1444 C CA . ASP A 1 180 ? -2.842 36.892 5.434 1.00 29.23 180 ASP A CA 1
ATOM 1445 C C . ASP A 1 180 ? -1.364 36.480 5.496 1.00 29.23 180 ASP A C 1
ATOM 1447 O O . ASP A 1 180 ? -0.985 35.527 6.182 1.00 29.23 180 ASP A O 1
ATOM 1451 N N . GLY A 1 181 ? -0.522 37.181 4.738 1.00 34.12 181 GLY A N 1
ATOM 1452 C CA . GLY A 1 181 ? 0.908 36.922 4.688 1.00 34.12 181 GLY A CA 1
ATOM 1453 C C . GLY A 1 181 ? 1.571 37.174 6.036 1.00 34.12 181 GLY A C 1
ATOM 1454 O O . GLY A 1 181 ? 1.801 38.319 6.391 1.00 34.12 181 GLY A O 1
ATOM 1455 N N . GLU A 1 182 ? 1.938 36.111 6.746 1.00 25.86 182 GLU A N 1
ATOM 1456 C CA . GLU A 1 182 ? 3.050 36.122 7.692 1.00 25.86 182 GLU A CA 1
ATOM 1457 C C . GLU A 1 182 ? 3.532 34.691 7.962 1.00 25.86 182 GLU A C 1
ATOM 1459 O O . GLU A 1 182 ? 2.812 33.810 8.432 1.00 25.86 182 GLU A O 1
ATOM 1464 N N . SER A 1 183 ? 4.793 34.463 7.611 1.00 31.95 183 SER A N 1
ATOM 1465 C CA . SER A 1 183 ? 5.534 33.223 7.783 1.00 31.95 183 SER A CA 1
ATOM 1466 C C . SER A 1 183 ? 5.696 32.877 9.263 1.00 31.95 183 SER A C 1
ATOM 1468 O O . SER A 1 183 ? 6.565 33.428 9.936 1.00 31.95 183 SER A O 1
ATOM 1470 N N . ASN A 1 184 ? 4.922 31.912 9.753 1.00 23.78 184 ASN A N 1
ATOM 1471 C CA . ASN A 1 184 ? 5.274 31.154 10.947 1.00 23.78 184 ASN A CA 1
ATOM 1472 C C . ASN A 1 184 ? 5.356 29.670 10.589 1.00 23.78 184 ASN A C 1
ATOM 1474 O O . ASN A 1 184 ? 4.355 28.979 10.419 1.00 23.78 184 ASN A O 1
ATOM 1478 N N . THR A 1 185 ? 6.596 29.205 10.461 1.00 31.59 185 THR A N 1
ATOM 1479 C CA . THR A 1 185 ? 7.022 27.813 10.309 1.00 31.59 185 THR A CA 1
ATOM 1480 C C . THR A 1 185 ? 6.498 26.950 11.457 1.00 31.59 185 THR A C 1
ATOM 1482 O O . THR A 1 185 ? 7.165 26.778 12.474 1.00 31.59 185 THR A O 1
ATOM 1485 N N . GLN A 1 186 ? 5.308 26.380 11.289 1.00 34.09 186 GLN A N 1
ATOM 1486 C CA . GLN A 1 186 ? 4.896 25.176 11.998 1.00 34.09 186 GLN A CA 1
ATOM 1487 C C . GLN A 1 186 ? 5.131 24.010 11.044 1.00 34.09 186 GLN A C 1
ATOM 1489 O O . GLN A 1 186 ? 4.453 23.876 10.030 1.00 34.09 186 GLN A O 1
ATOM 1494 N N . GLN A 1 187 ? 6.167 23.219 11.331 1.00 29.45 187 GLN A N 1
ATOM 1495 C CA . GLN A 1 187 ? 6.474 21.988 10.613 1.00 29.45 187 GLN A CA 1
ATOM 1496 C C . GLN A 1 187 ? 5.288 21.032 10.767 1.00 29.45 187 GLN A C 1
ATOM 1498 O O . GLN A 1 187 ? 5.231 20.254 11.718 1.00 29.45 187 GLN A O 1
ATOM 1503 N N . SER A 1 188 ? 4.341 21.067 9.825 1.00 36.66 188 SER A N 1
ATOM 1504 C CA . SER A 1 188 ? 3.511 19.898 9.567 1.00 36.66 188 SER A CA 1
ATOM 1505 C C . SER A 1 188 ? 4.498 18.763 9.330 1.00 36.66 188 SER A C 1
ATOM 1507 O O . SER A 1 188 ? 5.321 18.870 8.416 1.00 36.66 188 SER A O 1
ATOM 1509 N N . ARG A 1 189 ? 4.502 17.726 10.171 1.00 42.62 189 ARG A N 1
ATOM 1510 C CA . ARG A 1 189 ? 5.262 16.508 9.883 1.00 42.62 189 ARG A CA 1
ATOM 1511 C C . ARG A 1 189 ? 4.708 15.961 8.568 1.00 42.62 189 ARG A C 1
ATOM 1513 O O . ARG A 1 189 ? 3.677 15.299 8.555 1.00 42.62 189 ARG A O 1
ATOM 1520 N N . MET A 1 190 ? 5.328 16.352 7.454 1.00 49.44 190 MET A N 1
ATOM 1521 C CA . MET A 1 190 ? 4.956 15.896 6.126 1.00 49.44 190 MET A CA 1
ATOM 1522 C C . MET A 1 190 ? 5.228 14.402 6.115 1.00 49.44 190 MET A C 1
ATOM 1524 O O . MET A 1 190 ? 6.380 13.977 6.201 1.00 49.44 190 MET A O 1
ATOM 1528 N N . GLN A 1 191 ? 4.161 13.612 6.073 1.00 61.00 191 GLN A N 1
ATOM 1529 C CA . GLN A 1 191 ? 4.273 12.178 5.886 1.00 61.00 191 GLN A CA 1
ATOM 1530 C C . GLN A 1 191 ? 5.105 11.931 4.625 1.00 61.00 191 GLN A C 1
ATOM 1532 O O . GLN A 1 191 ? 4.854 12.542 3.579 1.00 61.00 191 GLN A O 1
ATOM 1537 N N . LYS A 1 192 ? 6.150 11.103 4.738 1.00 67.94 192 LYS A N 1
ATOM 1538 C CA . LYS A 1 192 ? 7.024 10.822 3.599 1.00 67.94 192 LYS A CA 1
ATOM 1539 C C . LYS A 1 192 ? 6.223 10.157 2.488 1.00 67.94 192 LYS A C 1
ATOM 1541 O O . LYS A 1 192 ? 5.348 9.325 2.732 1.00 67.94 192 LYS A O 1
ATOM 1546 N N . ARG A 1 193 ? 6.528 10.586 1.269 1.00 79.81 193 ARG A N 1
ATOM 1547 C CA . ARG A 1 193 ? 5.844 10.208 0.038 1.00 79.81 193 ARG A CA 1
ATOM 1548 C C . ARG A 1 193 ? 6.862 9.717 -0.971 1.00 79.81 193 ARG A C 1
ATOM 1550 O O . ARG A 1 193 ? 7.947 10.291 -1.086 1.00 79.81 193 ARG A O 1
ATOM 1557 N N . TRP A 1 194 ? 6.471 8.698 -1.722 1.00 84.81 194 TRP A N 1
ATOM 1558 C CA . TRP A 1 194 ? 7.235 8.189 -2.853 1.00 84.81 194 TRP A CA 1
ATOM 1559 C C . TRP A 1 194 ? 6.370 8.190 -4.096 1.00 84.81 194 TRP A C 1
ATOM 1561 O O . TRP A 1 194 ? 5.176 7.871 -4.039 1.00 84.81 194 TRP A O 1
ATOM 1571 N N . PHE A 1 195 ? 7.006 8.484 -5.224 1.00 90.19 195 PHE A N 1
ATOM 1572 C CA . PHE A 1 195 ? 6.442 8.124 -6.509 1.00 90.19 195 PHE A CA 1
ATOM 1573 C C . PHE A 1 195 ? 6.777 6.677 -6.808 1.00 90.19 195 PHE A C 1
ATOM 1575 O O . PHE A 1 195 ? 7.923 6.246 -6.730 1.00 90.19 195 PHE A O 1
ATOM 1582 N N . ILE A 1 196 ? 5.753 5.914 -7.139 1.00 92.44 196 ILE A N 1
ATOM 1583 C CA . ILE A 1 196 ? 5.874 4.509 -7.479 1.00 92.44 196 ILE A CA 1
ATOM 1584 C C . ILE A 1 196 ? 5.493 4.377 -8.943 1.00 92.44 196 ILE A C 1
ATOM 1586 O O . ILE A 1 196 ? 4.394 4.766 -9.337 1.00 92.44 196 ILE A O 1
ATOM 1590 N N . LYS A 1 197 ? 6.424 3.870 -9.752 1.00 94.12 197 LYS A N 1
ATOM 1591 C CA . LYS A 1 197 ? 6.278 3.798 -11.208 1.00 94.12 197 LYS A CA 1
ATOM 1592 C C . LYS A 1 197 ? 6.216 2.348 -11.660 1.00 94.12 197 LYS A C 1
ATOM 1594 O O . LYS A 1 197 ? 7.150 1.588 -11.411 1.00 94.12 197 LYS A O 1
ATOM 1599 N N . ILE A 1 198 ? 5.124 1.970 -12.321 1.00 93.25 198 ILE A N 1
ATOM 1600 C CA . ILE A 1 198 ? 4.847 0.590 -12.740 1.00 93.25 198 ILE A CA 1
ATOM 1601 C C . ILE A 1 198 ? 4.728 0.530 -14.265 1.00 93.25 198 ILE A C 1
ATOM 1603 O O . ILE A 1 198 ? 3.827 1.131 -14.848 1.00 93.25 198 ILE A O 1
ATOM 1607 N N . CYS A 1 199 ? 5.640 -0.195 -14.915 1.00 86.62 199 CYS A N 1
ATOM 1608 C CA . CYS A 1 199 ? 5.718 -0.282 -16.381 1.00 86.62 199 CYS A CA 1
ATOM 1609 C C . CYS A 1 199 ? 4.717 -1.252 -17.013 1.00 86.62 199 CYS A C 1
ATOM 1611 O O . CYS A 1 199 ? 4.389 -1.109 -18.191 1.00 86.62 199 CYS A O 1
ATOM 1613 N N . GLU A 1 200 ? 4.262 -2.257 -16.268 1.00 75.38 200 GLU A N 1
ATOM 1614 C CA . GLU A 1 200 ? 3.217 -3.180 -16.704 1.00 75.38 200 GLU A CA 1
ATOM 1615 C C . GLU A 1 200 ? 2.612 -3.856 -15.473 1.00 75.38 200 GLU A C 1
ATOM 1617 O O . GLU A 1 200 ? 3.326 -4.494 -14.699 1.00 75.38 200 GLU A O 1
ATOM 1622 N N . GLU A 1 201 ? 1.306 -3.697 -15.267 1.00 63.97 201 GLU A N 1
ATOM 1623 C CA . GLU A 1 201 ? 0.598 -4.316 -14.148 1.00 63.97 201 GLU A CA 1
ATOM 1624 C C . GLU A 1 201 ? -0.416 -5.334 -14.675 1.00 63.97 201 GLU A C 1
ATOM 1626 O O . GLU A 1 201 ? -1.189 -5.032 -15.582 1.00 63.97 201 GLU A O 1
ATOM 1631 N N . GLN A 1 202 ? -0.429 -6.548 -14.110 1.00 63.62 202 GLN A N 1
ATOM 1632 C CA . GLN A 1 202 ? -1.472 -7.533 -14.431 1.00 63.62 202 GLN A CA 1
ATOM 1633 C C . GLN A 1 202 ? -2.848 -7.075 -13.921 1.00 63.62 202 GLN A 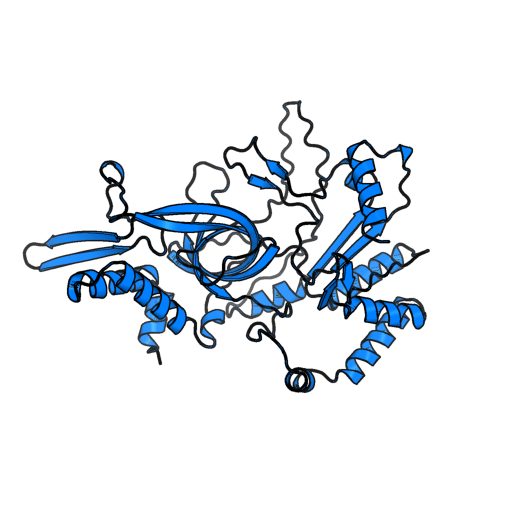C 1
ATOM 1635 O O . GLN A 1 202 ? -3.862 -7.325 -14.566 1.00 63.62 202 GLN A O 1
ATOM 1640 N N . GLU A 1 203 ? -2.871 -6.379 -12.781 1.00 80.50 203 GLU A N 1
ATOM 1641 C CA . GLU A 1 203 ? -4.051 -5.737 -12.201 1.00 80.50 203 GLU A CA 1
ATOM 1642 C C . GLU A 1 203 ? -3.637 -4.386 -11.615 1.00 80.50 203 GLU A C 1
ATOM 1644 O O . GLU A 1 203 ? -2.679 -4.388 -10.853 1.00 80.50 203 GLU A O 1
ATOM 1649 N N . PRO A 1 204 ? -4.329 -3.271 -11.908 1.00 86.88 204 PRO A N 1
ATOM 1650 C CA . PRO A 1 204 ? -3.955 -1.954 -11.402 1.00 86.88 204 PRO A CA 1
ATOM 1651 C C . PRO A 1 204 ? -4.078 -1.858 -9.875 1.00 86.88 204 PRO A C 1
ATOM 1653 O O . PRO A 1 204 ? -5.066 -2.331 -9.301 1.00 86.88 204 PRO A O 1
ATOM 1656 N N . LEU A 1 205 ? -3.128 -1.179 -9.228 1.00 91.50 205 LEU A N 1
ATOM 1657 C CA . LEU A 1 205 ? -3.245 -0.800 -7.816 1.00 91.50 205 LEU A CA 1
ATOM 1658 C C . LEU A 1 205 ? -4.492 0.060 -7.548 1.00 91.50 205 LEU A C 1
ATOM 1660 O O . LEU A 1 205 ? -4.803 0.989 -8.303 1.00 91.50 205 LEU A O 1
ATOM 1664 N N . LYS A 1 206 ? -5.191 -0.216 -6.442 1.00 90.94 206 LYS A N 1
ATOM 1665 C CA . LYS A 1 206 ? -6.373 0.540 -6.002 1.00 90.94 206 LYS A CA 1
ATOM 1666 C C . LYS A 1 206 ? -6.009 1.599 -4.968 1.00 90.94 206 LYS A C 1
ATOM 1668 O O . LYS A 1 206 ? -5.057 1.457 -4.208 1.00 90.94 206 LYS A O 1
ATOM 1673 N N . LEU A 1 207 ? -6.827 2.648 -4.894 1.00 90.19 207 LEU A N 1
ATOM 1674 C CA . LEU A 1 207 ? -6.723 3.645 -3.830 1.00 90.19 207 LEU A CA 1
ATOM 1675 C C . LEU A 1 207 ? -6.883 2.991 -2.453 1.00 90.19 207 LEU A C 1
ATOM 1677 O O . LEU A 1 207 ? -7.754 2.141 -2.262 1.00 90.19 207 LEU A O 1
ATOM 1681 N N . ASN A 1 208 ? -6.059 3.436 -1.508 1.00 90.00 208 ASN A N 1
ATOM 1682 C CA . ASN A 1 208 ? -5.956 2.958 -0.130 1.00 90.00 208 ASN A CA 1
ATOM 1683 C C . ASN A 1 208 ? -5.523 1.491 0.011 1.00 90.00 208 ASN A C 1
ATOM 1685 O O . ASN A 1 208 ? -5.581 0.932 1.108 1.00 90.00 208 ASN A O 1
ATOM 1689 N N . GLU A 1 209 ? -5.079 0.854 -1.072 1.00 90.50 209 GLU A N 1
ATOM 1690 C CA . GLU A 1 209 ? -4.582 -0.514 -1.022 1.00 90.50 209 GLU A CA 1
ATOM 1691 C C . GLU A 1 209 ? -3.220 -0.543 -0.308 1.00 90.50 209 GLU A C 1
ATOM 1693 O O . GLU A 1 209 ? -2.302 0.176 -0.720 1.00 90.50 209 GLU A O 1
ATOM 1698 N N . PRO A 1 210 ? -3.070 -1.337 0.769 1.00 90.25 210 PRO A N 1
ATOM 1699 C CA . PRO A 1 210 ? -1.776 -1.581 1.378 1.00 90.25 210 PRO A CA 1
ATOM 1700 C C . PRO A 1 210 ? -0.995 -2.579 0.518 1.00 90.25 210 PRO A C 1
ATOM 1702 O O . PRO A 1 210 ? -1.484 -3.665 0.195 1.00 90.25 210 PRO A O 1
ATOM 1705 N N . VAL A 1 211 ? 0.231 -2.223 0.158 1.00 90.06 211 VAL A N 1
ATOM 1706 C CA . VAL A 1 211 ? 1.082 -3.007 -0.733 1.00 90.06 211 VAL A CA 1
ATOM 1707 C C . VAL A 1 211 ? 2.512 -3.035 -0.238 1.00 90.06 211 VAL A C 1
ATOM 1709 O O . VAL A 1 211 ? 2.999 -2.125 0.430 1.00 90.06 211 VAL A O 1
ATOM 1712 N N . GLU A 1 212 ? 3.204 -4.102 -0.605 1.00 89.25 212 GLU A N 1
ATOM 1713 C CA . GLU A 1 212 ? 4.635 -4.203 -0.417 1.00 89.25 212 GLU A CA 1
ATOM 1714 C C . GLU A 1 212 ? 5.308 -4.318 -1.775 1.00 89.25 212 GLU A C 1
ATOM 1716 O O . GLU A 1 212 ? 4.921 -5.124 -2.616 1.00 89.25 212 GLU A O 1
ATOM 1721 N N . ILE A 1 213 ? 6.299 -3.480 -2.015 1.00 91.12 213 ILE A N 1
ATOM 1722 C CA . ILE A 1 213 ? 6.856 -3.244 -3.339 1.00 91.12 213 ILE A CA 1
ATOM 1723 C C . ILE A 1 213 ? 8.343 -3.506 -3.281 1.00 91.12 213 ILE A C 1
ATOM 1725 O O . ILE A 1 213 ? 8.999 -3.073 -2.342 1.00 91.12 213 ILE A O 1
ATOM 1729 N N . VAL A 1 214 ? 8.875 -4.178 -4.296 1.00 91.88 214 VAL A N 1
ATOM 1730 C CA . VAL A 1 214 ? 10.315 -4.209 -4.550 1.00 91.88 214 VAL A CA 1
ATOM 1731 C C . VAL A 1 214 ? 10.589 -3.495 -5.861 1.00 91.88 214 VAL A C 1
ATOM 1733 O O . VAL A 1 214 ? 9.920 -3.741 -6.871 1.00 91.88 214 VAL A O 1
ATOM 1736 N N . GLY A 1 215 ? 11.570 -2.605 -5.840 1.00 93.69 215 GLY A N 1
ATOM 1737 C CA . GLY A 1 215 ? 11.942 -1.818 -6.999 1.00 93.69 215 GLY A CA 1
ATOM 1738 C C . GLY A 1 215 ? 13.306 -1.168 -6.863 1.00 93.69 215 GLY A C 1
ATOM 1739 O O . GLY A 1 215 ? 14.006 -1.349 -5.867 1.00 93.69 215 GLY A O 1
ATOM 1740 N N . ILE A 1 216 ? 13.668 -0.410 -7.889 1.00 93.69 216 ILE A N 1
ATOM 1741 C CA . ILE A 1 216 ? 14.923 0.333 -7.950 1.00 93.69 216 ILE A CA 1
ATOM 1742 C C . ILE A 1 216 ? 14.669 1.751 -7.453 1.00 93.69 216 ILE A C 1
ATOM 1744 O O . ILE A 1 216 ? 13.776 2.441 -7.953 1.00 93.69 216 ILE A O 1
ATOM 1748 N N . TYR A 1 217 ? 15.437 2.162 -6.450 1.00 92.31 217 TYR A N 1
ATOM 1749 C CA . TYR A 1 217 ? 15.367 3.497 -5.877 1.00 92.31 217 TYR A CA 1
ATOM 1750 C C . TYR A 1 217 ? 16.048 4.518 -6.785 1.00 92.31 217 TYR A C 1
ATOM 1752 O O . TYR A 1 217 ? 17.169 4.310 -7.247 1.00 92.31 217 TYR A O 1
ATOM 1760 N N . GLN A 1 218 ? 15.372 5.640 -6.988 1.00 90.06 218 GLN A N 1
ATOM 1761 C CA . GLN A 1 218 ? 15.899 6.820 -7.648 1.00 90.06 218 GLN A CA 1
ATOM 1762 C C . GLN A 1 218 ? 15.588 8.038 -6.778 1.00 90.06 218 GLN A C 1
ATOM 1764 O O . GLN A 1 218 ? 14.434 8.300 -6.420 1.00 90.06 218 GLN A O 1
ATOM 1769 N N . GLN A 1 219 ? 16.618 8.794 -6.427 1.00 84.75 219 GLN A N 1
ATOM 1770 C CA . GLN A 1 219 ? 16.488 10.012 -5.654 1.00 84.75 219 GLN A CA 1
ATOM 1771 C C . GLN A 1 219 ? 15.732 11.062 -6.472 1.00 84.75 219 GLN A C 1
ATOM 1773 O O . GLN A 1 219 ? 15.943 11.240 -7.673 1.00 84.75 219 GLN A O 1
ATOM 1778 N N . GLY A 1 220 ? 14.821 11.774 -5.810 1.00 74.94 220 GLY A N 1
ATOM 1779 C CA . GLY A 1 220 ? 14.161 12.914 -6.426 1.00 74.94 220 GLY A CA 1
ATOM 1780 C C . GLY A 1 220 ? 15.187 14.004 -6.728 1.00 74.94 220 GLY A C 1
ATOM 1781 O O . GLY A 1 220 ? 15.953 14.391 -5.848 1.00 74.94 220 GLY A O 1
ATOM 1782 N N . VAL A 1 221 ? 15.176 14.532 -7.950 1.00 62.38 221 VAL A N 1
ATOM 1783 C CA . VAL A 1 221 ? 15.994 15.685 -8.346 1.00 62.38 221 VAL A CA 1
ATOM 1784 C C . VAL A 1 221 ? 15.048 16.850 -8.622 1.00 62.38 221 VAL A C 1
ATOM 1786 O O . VAL A 1 221 ? 14.171 16.743 -9.475 1.00 62.38 221 VAL A O 1
ATOM 1789 N N . GLY A 1 222 ? 15.183 17.950 -7.881 1.00 55.88 222 GLY A N 1
ATOM 1790 C CA . GLY A 1 222 ? 14.370 19.152 -8.075 1.00 55.88 222 GLY A CA 1
ATOM 1791 C C . GLY A 1 222 ? 14.824 20.313 -7.191 1.00 55.88 222 GLY A C 1
ATOM 1792 O O . GLY A 1 222 ? 15.423 20.089 -6.144 1.00 55.88 222 GLY A O 1
ATOM 1793 N N . GLU A 1 223 ? 14.532 21.546 -7.618 1.00 43.34 223 GLU A N 1
ATOM 1794 C CA . GLU A 1 223 ? 14.839 22.785 -6.875 1.00 43.34 223 GLU A CA 1
ATOM 1795 C C . GLU A 1 223 ? 13.961 22.975 -5.621 1.00 43.34 223 GLU A C 1
ATOM 1797 O O . GLU A 1 223 ? 14.239 23.833 -4.785 1.00 43.34 223 GLU A O 1
ATOM 1802 N N . ASN A 1 224 ? 12.915 22.157 -5.466 1.00 48.56 224 ASN A N 1
ATOM 1803 C CA . ASN A 1 224 ? 12.029 22.182 -4.307 1.00 48.56 224 ASN A CA 1
ATOM 1804 C C . ASN A 1 224 ? 12.731 21.623 -3.066 1.00 48.56 224 ASN A C 1
ATOM 1806 O O . ASN A 1 224 ? 13.515 20.682 -3.148 1.00 48.56 224 ASN A O 1
ATOM 1810 N N . SER A 1 225 ? 12.366 22.132 -1.888 1.00 41.69 225 SER A N 1
ATOM 1811 C CA . SER A 1 225 ? 12.964 21.761 -0.597 1.00 41.69 225 SER A CA 1
ATOM 1812 C C . SER A 1 225 ? 12.922 20.255 -0.271 1.00 41.69 225 SER A C 1
ATOM 1814 O O . SER A 1 225 ? 13.682 19.811 0.586 1.00 41.69 225 SER A O 1
ATOM 1816 N N . PHE A 1 226 ? 12.061 19.473 -0.943 1.00 49.22 226 PHE A N 1
ATOM 1817 C CA . PHE A 1 226 ? 11.955 18.012 -0.825 1.00 49.22 226 PHE A CA 1
ATOM 1818 C C . PHE A 1 226 ? 11.515 17.378 -2.161 1.00 49.22 226 PHE A C 1
ATOM 1820 O O . PHE A 1 226 ? 10.317 17.194 -2.383 1.00 49.22 226 PHE A O 1
ATOM 1827 N N . PRO A 1 227 ? 12.429 17.040 -3.085 1.00 63.88 227 PRO A N 1
ATOM 1828 C CA . PRO A 1 227 ? 12.046 16.293 -4.276 1.00 63.88 227 PRO A CA 1
ATOM 1829 C C . PRO A 1 227 ? 11.664 14.856 -3.875 1.00 63.88 227 PRO A C 1
ATOM 1831 O O . PRO A 1 227 ? 12.431 14.160 -3.205 1.00 63.88 227 PRO A O 1
ATOM 1834 N N . PHE A 1 228 ? 10.459 14.402 -4.240 1.00 72.69 228 PHE A N 1
ATOM 1835 C CA . PHE A 1 228 ? 10.007 13.054 -3.878 1.00 72.69 228 PHE A CA 1
ATOM 1836 C C . PHE A 1 228 ? 10.877 12.000 -4.548 1.00 72.69 228 PHE A C 1
ATOM 1838 O O . PHE A 1 228 ? 11.143 12.055 -5.749 1.00 72.69 228 PHE A O 1
ATOM 1845 N N . SER A 1 229 ? 11.299 11.019 -3.759 1.00 85.31 229 SER A N 1
ATOM 1846 C CA . SER A 1 229 ? 12.041 9.882 -4.288 1.00 85.31 229 SER A CA 1
ATOM 1847 C C . SER A 1 229 ? 11.111 8.955 -5.061 1.00 85.31 229 SER A C 1
ATOM 1849 O O . SER A 1 229 ? 9.928 8.818 -4.737 1.00 85.31 229 SER A O 1
ATOM 1851 N N . THR A 1 230 ? 11.658 8.318 -6.085 1.00 89.81 230 THR A N 1
ATOM 1852 C CA . THR A 1 230 ? 10.939 7.421 -6.980 1.00 89.81 230 THR A CA 1
ATOM 1853 C C . THR A 1 230 ? 11.387 5.983 -6.751 1.00 89.81 230 THR A C 1
ATOM 1855 O O . THR A 1 230 ? 12.566 5.714 -6.537 1.00 89.81 230 THR A O 1
ATOM 1858 N N . ILE A 1 231 ? 10.445 5.046 -6.804 1.00 93.69 231 ILE A N 1
ATOM 1859 C CA . ILE A 1 231 ? 10.715 3.612 -6.833 1.00 93.69 231 ILE A CA 1
ATOM 1860 C C . ILE A 1 231 ? 10.160 3.062 -8.143 1.00 93.69 231 ILE A C 1
ATOM 1862 O O . ILE A 1 231 ? 8.949 3.083 -8.385 1.00 93.69 231 ILE A O 1
ATOM 1866 N N . HIS A 1 232 ? 11.055 2.554 -8.985 1.00 94.75 232 HIS A N 1
ATOM 1867 C CA . HIS A 1 232 ? 10.701 1.861 -10.219 1.00 94.75 232 HIS A CA 1
ATOM 1868 C C . HIS A 1 232 ? 10.391 0.404 -9.911 1.00 94.75 232 HIS A C 1
ATOM 1870 O O . HIS A 1 232 ? 11.274 -0.362 -9.525 1.00 94.75 232 HIS A O 1
ATOM 1876 N N . VAL A 1 233 ? 9.123 0.029 -10.030 1.00 93.81 233 VAL A N 1
ATOM 1877 C CA . VAL A 1 233 ? 8.602 -1.225 -9.487 1.00 93.81 233 VAL A CA 1
ATOM 1878 C C . VAL A 1 233 ? 8.963 -2.410 -10.357 1.00 93.81 233 VAL A C 1
ATOM 1880 O O . VAL A 1 233 ? 8.638 -2.451 -11.539 1.00 93.81 233 VAL A O 1
ATOM 1883 N N . MET A 1 234 ? 9.535 -3.424 -9.718 1.00 92.25 234 MET A N 1
ATOM 1884 C CA . MET A 1 234 ? 9.804 -4.725 -10.320 1.00 92.25 234 MET A CA 1
ATOM 1885 C C . MET A 1 234 ? 8.790 -5.780 -9.885 1.00 92.25 234 MET A C 1
ATOM 1887 O O . MET A 1 234 ? 8.455 -6.673 -10.660 1.00 92.25 234 MET A O 1
ATOM 1891 N N . ALA A 1 235 ? 8.297 -5.687 -8.648 1.00 90.25 235 ALA A N 1
ATOM 1892 C CA . ALA A 1 235 ? 7.192 -6.509 -8.184 1.00 90.25 235 ALA A CA 1
ATOM 1893 C C . ALA A 1 235 ? 6.375 -5.825 -7.097 1.00 90.25 235 ALA A C 1
ATOM 1895 O O . ALA A 1 235 ? 6.878 -5.034 -6.298 1.00 90.25 235 ALA A O 1
ATOM 1896 N N . VAL A 1 236 ? 5.116 -6.242 -7.040 1.00 89.50 236 VAL A N 1
ATOM 1897 C CA . VAL A 1 236 ? 4.149 -5.861 -6.021 1.00 89.50 236 VAL A CA 1
ATOM 1898 C C . VAL A 1 236 ? 3.665 -7.129 -5.330 1.00 89.50 236 VAL A C 1
ATOM 1900 O O . VAL A 1 236 ? 3.240 -8.084 -5.983 1.00 89.50 236 VAL A O 1
ATOM 1903 N N . ARG A 1 237 ? 3.681 -7.123 -4.001 1.00 85.88 237 ARG A N 1
ATOM 1904 C CA . ARG A 1 237 ? 3.037 -8.109 -3.144 1.00 85.88 237 ARG A CA 1
ATOM 1905 C C . ARG A 1 237 ? 1.843 -7.463 -2.451 1.00 85.88 237 ARG A C 1
ATOM 1907 O O . ARG A 1 237 ? 1.976 -6.481 -1.726 1.00 85.88 237 ARG A O 1
ATOM 1914 N N . ARG A 1 238 ? 0.669 -8.057 -2.657 1.00 84.69 238 ARG A N 1
ATOM 1915 C CA . ARG A 1 238 ? -0.583 -7.669 -2.001 1.00 84.69 238 ARG A CA 1
ATOM 1916 C C . ARG A 1 238 ? -0.798 -8.585 -0.806 1.00 84.69 238 ARG A C 1
ATOM 1918 O O . ARG A 1 238 ? -1.162 -9.742 -0.995 1.00 84.69 238 ARG A O 1
ATOM 1925 N N . SER A 1 239 ? -0.551 -8.101 0.408 1.00 72.25 239 SER A N 1
ATOM 1926 C CA . SER A 1 239 ? -0.823 -8.904 1.602 1.00 72.25 239 SER A CA 1
ATOM 1927 C C . SER A 1 239 ? -2.283 -8.744 2.003 1.00 72.25 239 SER A C 1
ATOM 1929 O O . SER A 1 239 ? -2.711 -7.656 2.380 1.00 72.25 239 SER A O 1
ATOM 1931 N N . ARG A 1 240 ? -3.062 -9.830 1.949 1.00 75.31 240 ARG A N 1
ATOM 1932 C CA . ARG A 1 240 ? -4.431 -9.834 2.502 1.00 75.31 240 ARG A CA 1
ATOM 1933 C C . ARG A 1 240 ? -4.443 -9.938 4.021 1.00 75.31 240 ARG A C 1
ATOM 1935 O O . ARG A 1 240 ? -5.452 -9.640 4.650 1.00 75.31 240 ARG A O 1
ATOM 1942 N N . ILE A 1 241 ? -3.338 -10.396 4.600 1.00 79.75 241 ILE A N 1
ATOM 1943 C CA . ILE A 1 241 ? -3.173 -10.526 6.040 1.00 79.75 241 ILE A CA 1
ATOM 1944 C C . ILE A 1 241 ? -2.284 -9.383 6.502 1.00 79.75 241 ILE A C 1
ATOM 1946 O O . ILE A 1 241 ? -1.162 -9.213 6.030 1.00 79.75 241 ILE A O 1
ATOM 1950 N N . THR A 1 242 ? -2.799 -8.576 7.421 1.00 80.00 242 THR A N 1
ATOM 1951 C CA . THR A 1 242 ? -2.100 -7.391 7.930 1.00 80.00 242 THR A CA 1
ATOM 1952 C C . THR A 1 242 ? -0.981 -7.735 8.910 1.00 80.00 242 THR A C 1
ATOM 1954 O O . THR A 1 242 ? -0.116 -6.905 9.168 1.00 80.00 242 THR A O 1
ATOM 1957 N N . HIS A 1 243 ? -0.987 -8.950 9.463 1.00 84.94 243 HIS A N 1
ATOM 1958 C CA . HIS A 1 243 ? 0.011 -9.391 10.428 1.00 84.94 243 HIS A CA 1
ATOM 1959 C C . HIS A 1 243 ? 1.367 -9.652 9.738 1.00 84.94 243 HIS A C 1
ATOM 1961 O O . HIS A 1 243 ? 1.422 -10.447 8.793 1.00 84.94 243 HIS A O 1
ATOM 1967 N N . PRO A 1 244 ? 2.470 -9.041 10.212 1.00 80.50 244 PRO A N 1
ATOM 1968 C CA . PRO A 1 244 ? 3.763 -9.057 9.522 1.00 80.50 244 PRO A CA 1
ATOM 1969 C C . PRO A 1 244 ? 4.406 -10.449 9.404 1.00 80.50 244 PRO A C 1
ATOM 1971 O O . PRO A 1 244 ? 5.161 -10.679 8.460 1.00 80.50 244 PRO A O 1
ATOM 1974 N N . ASP A 1 245 ? 4.074 -11.391 10.291 1.00 78.50 245 ASP A N 1
ATOM 1975 C CA . ASP A 1 245 ? 4.574 -12.778 10.213 1.00 78.50 245 ASP A CA 1
ATOM 1976 C C . ASP A 1 245 ? 3.928 -13.618 9.098 1.00 78.50 245 ASP A C 1
ATOM 1978 O O . ASP A 1 245 ? 4.483 -14.632 8.687 1.00 78.50 245 ASP A O 1
ATOM 1982 N N . PHE A 1 246 ? 2.769 -13.206 8.572 1.00 74.44 246 PHE A N 1
ATOM 1983 C CA . PHE A 1 246 ? 2.002 -13.991 7.595 1.00 74.44 246 PHE A CA 1
ATOM 1984 C C . PHE A 1 246 ? 2.037 -13.401 6.180 1.00 74.44 246 PHE A C 1
ATOM 1986 O O . PHE A 1 246 ? 1.182 -13.700 5.351 1.00 74.44 246 PHE A O 1
ATOM 1993 N N . LYS A 1 247 ? 3.040 -12.575 5.874 1.00 65.06 247 LYS A N 1
ATOM 1994 C CA . LYS A 1 247 ? 3.152 -11.843 4.601 1.00 65.06 247 LYS A CA 1
ATOM 1995 C C . LYS A 1 247 ? 3.267 -12.710 3.345 1.00 65.06 247 LYS A C 1
ATOM 1997 O O . LYS A 1 247 ? 3.064 -12.221 2.236 1.00 65.06 247 LYS A O 1
ATOM 2002 N N . GLU A 1 248 ? 3.644 -13.976 3.485 1.00 63.81 248 GLU A N 1
ATOM 2003 C CA . GLU A 1 248 ? 3.706 -14.927 2.366 1.00 63.81 248 GLU A CA 1
ATOM 2004 C C . GLU A 1 248 ? 2.339 -15.547 2.045 1.00 63.81 248 GLU A C 1
ATOM 2006 O O . GLU A 1 248 ? 2.155 -16.142 0.982 1.00 63.81 248 GLU A O 1
ATOM 2011 N N . PHE A 1 249 ? 1.357 -15.364 2.928 1.00 59.78 249 PHE A N 1
ATOM 2012 C CA . PHE A 1 249 ? 0.047 -15.976 2.819 1.00 59.78 249 PHE A CA 1
ATOM 2013 C C . PHE A 1 249 ? -0.973 -14.964 2.298 1.00 59.78 249 PHE A C 1
ATOM 2015 O O . PHE A 1 249 ? -1.305 -13.966 2.935 1.00 59.78 249 PHE A O 1
ATOM 2022 N N . ASN A 1 250 ? -1.558 -15.269 1.141 1.00 65.38 250 ASN A N 1
ATOM 2023 C CA . ASN A 1 250 ? -2.746 -14.556 0.662 1.00 65.38 250 ASN A CA 1
ATOM 2024 C C . ASN A 1 250 ? -4.017 -14.995 1.408 1.00 65.38 250 ASN A C 1
ATOM 2026 O O . ASN A 1 250 ? -5.055 -14.341 1.333 1.00 65.38 250 ASN A O 1
ATOM 2030 N N . SER A 1 251 ? -3.950 -16.121 2.111 1.00 69.19 251 SER A N 1
ATOM 2031 C CA . SER A 1 251 ? -5.005 -16.659 2.959 1.00 69.19 251 SER A CA 1
ATOM 2032 C C . SER A 1 251 ? -4.386 -17.652 3.926 1.00 69.19 251 SER A C 1
ATOM 2034 O O . SER A 1 251 ? -3.505 -18.404 3.518 1.00 69.19 251 SER A O 1
ATOM 2036 N N . LEU A 1 252 ? -4.893 -17.702 5.153 1.00 73.38 252 LEU A N 1
ATOM 2037 C CA . LEU A 1 252 ? -4.586 -18.778 6.087 1.00 73.38 252 LEU A CA 1
ATOM 2038 C C . LEU A 1 252 ? -5.749 -19.761 6.110 1.00 73.38 252 LEU A C 1
ATOM 2040 O O . LEU A 1 252 ? -6.908 -19.375 6.285 1.00 73.38 252 LEU A O 1
ATOM 2044 N N . SER A 1 253 ? -5.434 -21.035 5.932 1.00 82.50 253 SER A N 1
ATOM 2045 C CA . SER A 1 253 ? -6.350 -22.126 6.217 1.00 82.50 253 SER A CA 1
ATOM 2046 C C . SER A 1 253 ? -6.537 -22.282 7.725 1.00 82.50 253 SER A C 1
ATOM 2048 O O . SER A 1 253 ? -5.714 -21.872 8.545 1.00 82.50 253 SER A O 1
ATOM 2050 N N . TYR A 1 254 ? -7.643 -22.913 8.104 1.00 80.75 254 TYR A N 1
ATOM 2051 C CA . TYR A 1 254 ? -7.928 -23.192 9.506 1.00 80.75 254 TYR A CA 1
ATOM 2052 C C . TYR A 1 254 ? -6.853 -24.072 10.165 1.00 80.75 254 TYR A C 1
ATOM 2054 O O . TYR A 1 254 ? -6.518 -23.867 11.332 1.00 80.75 254 TYR A O 1
ATOM 2062 N N . ASP A 1 255 ? -6.290 -25.019 9.412 1.00 84.69 255 ASP A N 1
ATOM 2063 C CA . ASP A 1 255 ? -5.254 -25.923 9.908 1.00 84.69 255 ASP A CA 1
ATOM 2064 C C . ASP A 1 255 ? -3.927 -25.188 10.138 1.00 84.69 255 ASP A C 1
ATOM 2066 O O . ASP A 1 255 ? -3.289 -25.405 11.165 1.00 84.69 255 ASP A O 1
ATOM 2070 N N . GLU A 1 256 ? -3.556 -24.248 9.260 1.00 82.19 256 GLU A N 1
ATOM 2071 C CA . GLU A 1 256 ? -2.385 -23.380 9.461 1.00 82.19 256 GLU A CA 1
ATOM 2072 C C . GLU A 1 256 ? -2.541 -22.511 10.712 1.00 82.19 256 GLU A C 1
ATOM 2074 O O . GLU A 1 256 ? -1.639 -22.457 11.543 1.00 82.19 256 GLU A O 1
ATOM 2079 N N . ILE A 1 257 ? -3.710 -21.895 10.918 1.00 81.25 257 ILE A N 1
ATOM 2080 C CA . ILE A 1 257 ? -3.969 -21.087 12.123 1.00 81.25 257 ILE A CA 1
ATOM 2081 C C . ILE A 1 257 ? -3.807 -21.936 13.388 1.00 81.25 257 ILE A C 1
ATOM 2083 O O . ILE A 1 257 ? -3.194 -21.486 14.354 1.00 81.25 257 ILE A O 1
ATOM 2087 N N . ARG A 1 258 ? -4.310 -23.177 13.381 1.00 83.94 258 ARG A N 1
ATOM 2088 C CA . ARG A 1 258 ? -4.209 -24.100 14.521 1.00 83.94 258 ARG A CA 1
ATOM 2089 C C . ARG A 1 258 ? -2.781 -24.521 14.856 1.00 83.94 258 ARG A C 1
ATOM 2091 O O . ARG A 1 258 ? -2.529 -24.871 16.006 1.00 83.94 258 ARG A O 1
ATOM 2098 N N . LEU A 1 259 ? -1.861 -24.490 13.891 1.00 84.81 259 LEU A N 1
ATOM 2099 C CA . LEU A 1 259 ? -0.439 -24.740 14.148 1.00 84.81 259 LEU A CA 1
ATOM 2100 C C . LEU A 1 259 ? 0.206 -23.600 14.945 1.00 84.81 259 LEU A C 1
ATOM 2102 O O . LEU A 1 259 ? 1.134 -23.842 15.712 1.00 84.81 259 LEU A O 1
ATOM 2106 N N . HIS A 1 260 ? -0.294 -22.374 14.779 1.00 80.56 260 HIS A N 1
ATOM 2107 C CA . HIS A 1 260 ? 0.268 -21.177 15.404 1.00 80.56 260 HIS A CA 1
ATOM 2108 C C . HIS A 1 260 ? -0.503 -20.710 16.644 1.00 80.56 260 HIS A C 1
ATOM 2110 O O . HIS A 1 260 ? 0.055 -19.993 17.472 1.00 80.56 260 HIS A O 1
ATOM 2116 N N . CYS A 1 261 ? -1.776 -21.090 16.791 1.00 85.38 261 CYS A N 1
ATOM 2117 C CA . CYS A 1 261 ? -2.638 -20.588 17.855 1.00 85.38 261 CYS A CA 1
ATOM 2118 C C . CYS A 1 261 ? -3.747 -21.582 18.235 1.00 85.38 261 CYS A C 1
ATOM 2120 O O . CYS A 1 261 ? -4.508 -22.057 17.387 1.00 85.38 261 CYS A O 1
ATOM 2122 N N . ASP A 1 262 ? -3.914 -21.830 19.538 1.00 91.06 262 ASP A N 1
ATOM 2123 C CA . ASP A 1 262 ? -5.145 -22.425 20.061 1.00 91.06 262 ASP A CA 1
ATOM 2124 C C . ASP A 1 262 ? -6.252 -21.363 20.069 1.00 91.06 262 ASP A C 1
ATOM 2126 O O . ASP A 1 262 ? -6.348 -20.530 20.972 1.00 91.06 262 ASP A O 1
ATOM 2130 N N . VAL A 1 263 ? -7.107 -21.411 19.048 1.00 89.62 263 VAL A N 1
ATOM 2131 C CA . VAL A 1 263 ? -8.198 -20.449 18.842 1.00 89.62 263 VAL A CA 1
ATOM 2132 C C . VAL A 1 263 ? -9.182 -20.422 20.018 1.00 89.62 263 VAL A C 1
ATOM 2134 O O . VAL A 1 263 ? -9.687 -19.353 20.365 1.00 89.62 263 VAL A O 1
ATOM 2137 N N . ALA A 1 264 ? -9.470 -21.567 20.647 1.00 91.75 264 ALA A N 1
ATOM 2138 C CA . ALA A 1 264 ? -10.423 -21.626 21.754 1.00 91.75 264 ALA A CA 1
ATOM 2139 C C . ALA A 1 264 ? -9.834 -20.972 23.008 1.00 91.75 264 ALA A C 1
ATOM 2141 O O . ALA A 1 264 ? -10.490 -20.133 23.635 1.00 91.75 264 ALA A O 1
ATOM 2142 N N . ALA A 1 265 ? -8.575 -21.290 23.319 1.00 94.44 265 ALA A N 1
ATOM 2143 C CA . ALA A 1 265 ? -7.850 -20.650 24.409 1.00 94.44 265 ALA A CA 1
ATOM 2144 C C . ALA A 1 265 ? -7.655 -19.146 24.154 1.00 94.44 265 ALA A C 1
ATOM 2146 O O . ALA A 1 265 ? -7.885 -18.342 25.054 1.00 94.44 265 ALA A O 1
ATOM 2147 N N . ALA A 1 266 ? -7.311 -18.741 22.927 1.00 92.62 266 ALA A N 1
ATOM 2148 C CA . ALA A 1 266 ? -7.156 -17.336 22.551 1.00 92.62 266 ALA A CA 1
ATOM 2149 C C . ALA A 1 266 ? -8.463 -16.553 22.726 1.00 92.62 266 ALA A C 1
ATOM 2151 O O . ALA A 1 266 ? -8.464 -15.495 23.355 1.00 92.62 266 ALA A O 1
ATOM 2152 N N . ARG A 1 267 ? -9.593 -17.105 22.259 1.00 94.25 267 ARG A N 1
ATOM 2153 C CA . ARG A 1 267 ? -10.924 -16.520 22.476 1.00 94.25 267 ARG A CA 1
ATOM 2154 C C . ARG A 1 267 ? -11.195 -16.320 23.966 1.00 94.25 267 ARG A C 1
ATOM 2156 O O . ARG A 1 267 ? -11.627 -15.242 24.372 1.00 94.25 267 ARG A O 1
ATOM 2163 N N . GLN A 1 268 ? -10.952 -17.347 24.780 1.00 95.50 268 GLN A N 1
ATOM 2164 C CA . GLN A 1 268 ? -11.194 -17.285 26.220 1.00 95.50 268 GLN A CA 1
ATOM 2165 C C . GLN A 1 268 ? -10.290 -16.249 26.905 1.00 95.50 268 GLN A C 1
ATOM 2167 O O . GLN A 1 268 ? -10.782 -15.433 27.681 1.00 95.50 268 GLN A O 1
ATOM 2172 N N . ASN A 1 269 ? -9.000 -16.224 26.570 1.00 94.69 269 ASN A N 1
ATOM 2173 C CA . ASN A 1 269 ? -8.028 -15.281 27.124 1.00 94.69 269 ASN A CA 1
ATOM 2174 C C . ASN A 1 269 ? -8.348 -13.827 26.752 1.00 94.69 269 ASN A C 1
ATOM 2176 O O . ASN A 1 269 ? -8.274 -12.947 27.614 1.00 94.69 269 ASN A O 1
ATOM 2180 N N . LEU A 1 270 ? -8.752 -13.576 25.501 1.00 94.75 270 LEU A N 1
ATOM 2181 C CA . LEU A 1 270 ? -9.195 -12.256 25.051 1.00 94.75 270 LEU A CA 1
ATOM 2182 C C . LEU A 1 270 ? -10.472 -11.832 25.775 1.00 94.75 270 LEU A C 1
ATOM 2184 O O . LEU A 1 270 ? -10.515 -10.739 26.324 1.00 94.75 270 LEU A O 1
ATOM 2188 N N . THR A 1 271 ? -11.471 -12.713 25.869 1.00 96.19 271 THR A N 1
ATOM 2189 C CA . THR A 1 271 ? -12.741 -12.411 26.553 1.00 96.19 271 THR A CA 1
ATOM 2190 C C . THR A 1 271 ? -12.516 -12.063 28.026 1.00 96.19 271 THR A C 1
ATOM 2192 O O . THR A 1 271 ? -13.049 -11.071 28.512 1.00 96.19 271 THR A O 1
ATOM 2195 N N . VAL A 1 272 ? -11.680 -12.830 28.737 1.00 96.94 272 VAL A N 1
ATOM 2196 C CA . VAL A 1 272 ? -11.330 -12.546 30.141 1.00 96.94 272 VAL A CA 1
ATOM 2197 C C . VAL A 1 272 ? -10.577 -11.219 30.270 1.00 96.94 272 VAL A C 1
ATOM 2199 O O . VAL A 1 272 ? -10.815 -10.469 31.216 1.00 96.94 272 VAL A O 1
ATOM 2202 N N . SER A 1 273 ? -9.673 -10.916 29.336 1.00 96.38 273 SER A N 1
ATOM 2203 C CA . SER A 1 273 ? -8.937 -9.644 29.322 1.00 96.38 273 SER A CA 1
ATOM 2204 C C . SER A 1 273 ? -9.867 -8.458 29.067 1.00 96.38 273 SER A C 1
ATOM 2206 O O . SER A 1 273 ? -9.824 -7.487 29.818 1.00 96.38 273 SER A O 1
ATOM 2208 N N . PHE A 1 274 ? -10.768 -8.566 28.089 1.00 96.12 274 PHE A N 1
ATOM 2209 C CA . PHE A 1 274 ? -11.784 -7.554 27.805 1.00 96.12 274 PHE A CA 1
ATOM 2210 C C . PHE A 1 274 ? -12.743 -7.364 28.972 1.00 96.12 274 PHE A C 1
ATOM 2212 O O . PHE A 1 274 ? -13.038 -6.232 29.329 1.00 96.12 274 PHE A O 1
ATOM 2219 N N . GLN A 1 275 ? -13.177 -8.445 29.622 1.00 96.75 275 GLN A N 1
ATOM 2220 C CA . GLN A 1 275 ? -14.040 -8.350 30.794 1.00 96.75 275 GLN A CA 1
ATOM 2221 C C . GLN A 1 275 ? -13.349 -7.579 31.921 1.00 96.75 275 GLN A C 1
ATOM 2223 O O . GLN A 1 275 ? -13.969 -6.728 32.545 1.00 96.75 275 GLN A O 1
ATOM 2228 N N . LYS A 1 276 ? -12.060 -7.834 32.177 1.00 95.38 276 LYS A N 1
ATOM 2229 C CA . LYS A 1 276 ? -11.290 -7.066 33.169 1.00 95.38 276 LYS A CA 1
ATOM 2230 C C . LYS A 1 276 ? -11.153 -5.595 32.779 1.00 95.38 276 LYS A C 1
ATOM 2232 O O . LYS A 1 276 ? -11.300 -4.740 33.645 1.00 95.38 276 LYS A O 1
ATOM 2237 N N . LEU A 1 277 ? -10.883 -5.324 31.502 1.00 94.56 277 LEU A N 1
ATOM 2238 C CA . LEU A 1 277 ? -10.764 -3.972 30.954 1.00 94.56 277 LEU A CA 1
ATOM 2239 C C . LEU A 1 277 ? -12.078 -3.191 31.087 1.00 94.56 277 LEU A C 1
ATOM 2241 O O . LEU A 1 277 ? -12.064 -2.019 31.431 1.00 94.56 277 LEU A O 1
ATOM 2245 N N . LEU A 1 278 ? -13.209 -3.866 30.892 1.00 94.75 278 LEU A N 1
ATOM 2246 C CA . LEU A 1 278 ? -14.564 -3.318 30.969 1.00 94.75 278 LEU A CA 1
ATOM 2247 C C . LEU A 1 278 ? -15.181 -3.508 32.367 1.00 94.75 278 LEU A C 1
ATOM 2249 O O . LEU A 1 278 ? -16.371 -3.780 32.505 1.00 94.75 278 LEU A O 1
ATOM 2253 N N . PHE A 1 279 ? -14.356 -3.419 33.416 1.00 93.50 279 PHE A N 1
ATOM 2254 C CA . PHE A 1 279 ? -14.770 -3.434 34.829 1.00 93.50 279 PHE A CA 1
ATOM 2255 C C . PHE A 1 279 ? -15.652 -4.621 35.262 1.00 93.50 279 PHE A C 1
ATOM 2257 O O . PHE A 1 279 ? -16.456 -4.520 36.187 1.00 93.50 279 PHE A O 1
ATOM 2264 N N . GLY A 1 280 ? -15.481 -5.778 34.628 1.00 95.19 280 GLY A N 1
ATOM 2265 C CA . GLY A 1 280 ? -16.228 -7.000 34.915 1.00 95.19 280 GLY A CA 1
ATOM 2266 C C . GLY A 1 280 ? -17.411 -7.260 33.981 1.00 95.19 280 GLY A C 1
ATOM 2267 O O . GLY A 1 280 ? -18.007 -8.337 34.090 1.00 95.19 280 GLY A O 1
ATOM 2268 N N . ASP A 1 281 ? -17.734 -6.349 33.056 1.00 95.25 281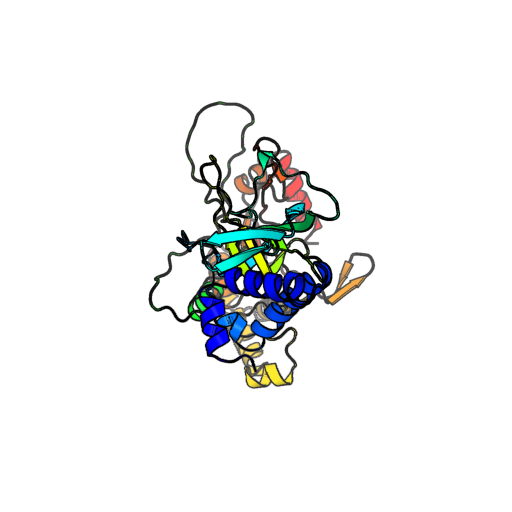 ASP A N 1
ATOM 2269 C CA . ASP A 1 281 ? -18.854 -6.508 32.126 1.00 95.25 281 ASP A CA 1
ATOM 2270 C C . ASP A 1 281 ? -18.554 -7.574 31.060 1.00 95.25 281 ASP A C 1
ATOM 2272 O O . ASP A 1 281 ? -17.808 -7.377 30.097 1.00 95.25 281 ASP A O 1
ATOM 2276 N N . GLN A 1 282 ? -19.156 -8.747 31.251 1.00 96.25 282 GLN A N 1
ATOM 2277 C CA . GLN A 1 282 ? -19.013 -9.882 30.348 1.00 96.25 282 GLN A CA 1
ATOM 2278 C C . GLN A 1 282 ? -19.712 -9.652 29.001 1.00 96.25 282 GLN A C 1
ATOM 2280 O O . GLN A 1 282 ? -19.225 -10.120 27.972 1.00 96.25 282 GLN A O 1
ATOM 2285 N N . LEU A 1 283 ? -20.856 -8.965 28.990 1.00 96.06 283 LEU A N 1
ATOM 2286 C CA . LEU A 1 283 ? -21.630 -8.763 27.768 1.00 96.06 283 LEU A CA 1
ATOM 2287 C C . LEU A 1 283 ? -20.908 -7.777 26.848 1.00 96.06 283 LEU A C 1
ATOM 2289 O O . LEU A 1 283 ? -20.755 -8.042 25.656 1.00 96.06 283 LEU A O 1
ATOM 2293 N N . ALA A 1 284 ? -20.412 -6.680 27.417 1.00 95.06 284 ALA A N 1
ATOM 2294 C CA . ALA A 1 284 ? -19.594 -5.706 26.711 1.00 95.06 284 ALA A CA 1
ATOM 2295 C C . ALA A 1 284 ? -18.314 -6.346 26.141 1.00 95.06 284 ALA A C 1
ATOM 2297 O O . ALA A 1 284 ? -17.959 -6.093 24.990 1.00 95.06 284 ALA A O 1
ATOM 2298 N N . ALA A 1 285 ? -17.665 -7.237 26.901 1.00 96.38 285 ALA A N 1
ATOM 2299 C CA . ALA A 1 285 ? -16.486 -7.977 26.452 1.00 96.38 285 ALA A CA 1
ATOM 2300 C C . ALA A 1 285 ? -16.760 -8.890 25.245 1.00 96.38 285 ALA A C 1
ATOM 2302 O O . ALA A 1 285 ? -15.969 -8.929 24.301 1.00 96.38 285 ALA A O 1
ATOM 2303 N N . GLU A 1 286 ? -17.887 -9.605 25.252 1.00 96.44 286 GLU A N 1
ATOM 2304 C CA . GLU A 1 286 ? -18.308 -10.453 24.132 1.00 96.44 286 GLU A CA 1
ATOM 2305 C C . GLU A 1 286 ? -18.649 -9.620 22.886 1.00 96.44 286 GLU A C 1
ATOM 2307 O O . GLU A 1 286 ? -18.238 -9.976 21.779 1.00 96.44 286 GLU A O 1
ATOM 2312 N N . TYR A 1 287 ? -19.326 -8.477 23.044 1.00 96.19 287 TYR A N 1
ATOM 2313 C CA . TYR A 1 287 ? -19.587 -7.565 21.926 1.00 96.19 287 TYR A CA 1
ATOM 2314 C C . TYR A 1 287 ? -18.312 -6.938 21.366 1.00 96.19 287 TYR A C 1
ATOM 2316 O O . TYR A 1 287 ? -18.186 -6.833 20.146 1.00 96.19 287 TYR A O 1
ATOM 2324 N N . LEU A 1 288 ? -17.355 -6.571 22.223 1.00 95.00 288 LEU A N 1
ATOM 2325 C CA . LEU A 1 288 ? -16.056 -6.066 21.786 1.00 95.00 288 LEU A CA 1
ATOM 2326 C C . LEU A 1 288 ? -15.305 -7.112 20.967 1.00 95.00 288 LEU A C 1
ATOM 2328 O O . LEU A 1 288 ? -14.825 -6.818 19.875 1.00 95.00 288 LEU A O 1
ATOM 2332 N N . LEU A 1 289 ? -15.263 -8.355 21.447 1.00 95.19 289 LEU A N 1
ATOM 2333 C CA . LEU A 1 289 ? -14.676 -9.449 20.686 1.00 95.19 289 LEU A CA 1
ATOM 2334 C C . LEU A 1 289 ? -15.386 -9.634 19.337 1.00 95.19 289 LEU A C 1
ATOM 2336 O O . LEU A 1 289 ? -14.715 -9.736 18.312 1.00 95.19 289 LEU A O 1
ATOM 2340 N N . CYS A 1 290 ? -16.723 -9.641 19.323 1.00 94.31 290 CYS A N 1
ATOM 2341 C CA . CYS A 1 290 ? -17.508 -9.756 18.093 1.00 94.31 290 CYS A CA 1
ATOM 2342 C C . CYS A 1 290 ? -17.206 -8.618 17.112 1.00 94.31 290 CYS A C 1
ATOM 2344 O O . CYS A 1 290 ? -17.091 -8.873 15.917 1.00 94.31 290 CYS A O 1
ATOM 2346 N N . HIS A 1 291 ? -17.050 -7.385 17.601 1.00 92.56 291 HIS A N 1
ATOM 2347 C CA . HIS A 1 291 ? -16.708 -6.219 16.790 1.00 92.56 291 HIS A CA 1
ATOM 2348 C C . HIS A 1 291 ? -15.349 -6.409 16.109 1.00 92.56 291 HIS A C 1
ATOM 2350 O O . HIS A 1 291 ? -15.264 -6.320 14.884 1.00 92.56 291 HIS A O 1
ATOM 2356 N N . LEU A 1 292 ? -14.323 -6.781 16.879 1.00 91.50 292 LEU A N 1
ATOM 2357 C CA . LEU A 1 292 ? -12.953 -6.950 16.385 1.00 91.50 292 LEU A CA 1
ATOM 2358 C C . LEU A 1 292 ? -12.796 -8.081 15.358 1.00 91.50 292 LEU A C 1
ATOM 2360 O O . LEU A 1 292 ? -11.922 -8.008 14.497 1.00 91.50 292 LEU A O 1
ATOM 2364 N N . VAL A 1 293 ? -13.621 -9.131 15.436 1.00 89.94 293 VAL A N 1
ATOM 2365 C CA . VAL A 1 293 ? -13.605 -10.233 14.453 1.00 89.94 293 VAL A CA 1
ATOM 2366 C C . VAL A 1 293 ? -14.588 -10.029 13.299 1.00 89.94 293 VAL A C 1
ATOM 2368 O O . VAL A 1 293 ? -14.549 -10.786 12.326 1.00 89.94 293 VAL A O 1
ATOM 2371 N N . SER A 1 294 ? -15.478 -9.037 13.393 1.00 90.12 294 SER A N 1
ATOM 2372 C CA . SER A 1 294 ? -16.458 -8.742 12.349 1.00 90.12 294 SER A CA 1
ATOM 2373 C C . SER A 1 294 ? -15.772 -8.212 11.090 1.00 90.12 294 SER A C 1
ATOM 2375 O O . SER A 1 294 ? -14.790 -7.474 11.156 1.00 90.12 294 SER A O 1
ATOM 2377 N N . ARG A 1 295 ? -16.275 -8.604 9.917 1.00 85.31 295 ARG A N 1
ATOM 2378 C CA . ARG A 1 295 ? -15.746 -8.182 8.614 1.00 85.31 295 ARG A CA 1
ATOM 2379 C C . ARG A 1 295 ? -16.869 -8.116 7.594 1.00 85.31 295 ARG A C 1
ATOM 2381 O O . ARG A 1 295 ? -17.738 -8.988 7.554 1.00 85.31 295 ARG A O 1
ATOM 2388 N N . VAL A 1 296 ? -16.824 -7.121 6.711 1.00 83.44 296 VAL A N 1
ATOM 2389 C CA . VAL A 1 296 ? -17.754 -7.050 5.577 1.00 83.44 296 VAL A CA 1
ATOM 2390 C C . VAL A 1 296 ? -17.401 -8.152 4.582 1.00 83.44 296 VAL A C 1
ATOM 2392 O O . VAL A 1 296 ? -16.436 -8.032 3.837 1.00 83.44 296 VAL A O 1
ATOM 2395 N N . PHE A 1 297 ? -18.190 -9.224 4.545 1.00 82.12 297 PHE A N 1
ATOM 2396 C CA . PHE A 1 297 ? -17.972 -10.328 3.603 1.00 82.12 297 PHE A CA 1
ATOM 2397 C C . PHE A 1 297 ? -18.907 -10.268 2.390 1.00 82.12 297 PHE A C 1
ATOM 2399 O O . PHE A 1 297 ? -18.674 -10.942 1.387 1.00 82.12 297 PHE A O 1
ATOM 2406 N N . LYS A 1 298 ? -19.982 -9.471 2.456 1.00 84.06 298 LYS A N 1
ATOM 2407 C CA . LYS A 1 298 ? -20.919 -9.282 1.343 1.00 84.06 298 LYS A CA 1
ATOM 2408 C C . LYS A 1 298 ? -21.531 -7.886 1.376 1.00 84.06 298 LYS A C 1
ATOM 2410 O O . LYS A 1 298 ? -21.800 -7.346 2.443 1.00 84.06 298 LYS A O 1
ATOM 2415 N N . ARG A 1 299 ? -21.819 -7.332 0.197 1.00 83.06 299 ARG A N 1
ATOM 2416 C CA . ARG A 1 299 ? -22.664 -6.142 0.038 1.00 83.06 299 ARG A CA 1
ATOM 2417 C C . ARG A 1 299 ? -23.939 -6.513 -0.705 1.00 83.06 299 ARG A C 1
ATOM 2419 O O . ARG A 1 299 ? -23.879 -7.175 -1.740 1.00 83.06 299 ARG A O 1
ATOM 2426 N N . VAL A 1 300 ? -25.089 -6.115 -0.170 1.00 84.69 300 VAL A N 1
ATOM 2427 C CA . VAL A 1 300 ? -26.405 -6.334 -0.787 1.00 84.69 300 VAL A CA 1
ATOM 2428 C C . VAL A 1 300 ? -27.110 -4.991 -0.854 1.00 84.69 300 VAL A C 1
ATOM 2430 O O . VAL A 1 300 ? -27.344 -4.383 0.182 1.00 84.69 300 VAL A O 1
ATOM 2433 N N . ASN A 1 301 ? -27.431 -4.518 -2.061 1.00 84.31 301 ASN A N 1
ATOM 2434 C CA . ASN A 1 301 ? -28.083 -3.218 -2.274 1.00 84.31 301 ASN A CA 1
ATOM 2435 C C . ASN A 1 301 ? -27.369 -2.063 -1.540 1.00 84.31 301 ASN A C 1
ATOM 2437 O O . ASN A 1 301 ? -28.010 -1.258 -0.873 1.00 84.31 301 ASN A O 1
ATOM 2441 N N . SER A 1 302 ? -26.034 -2.025 -1.620 1.00 78.69 302 SER A N 1
ATOM 2442 C CA . SER A 1 302 ? -25.169 -1.048 -0.933 1.00 78.69 302 SER A CA 1
ATOM 2443 C C . SER A 1 302 ? -25.121 -1.139 0.600 1.00 78.69 302 SER A C 1
ATOM 2445 O O . SER A 1 302 ? -24.414 -0.351 1.219 1.00 78.69 302 SER A O 1
ATOM 2447 N N . ILE A 1 303 ? -25.789 -2.118 1.218 1.00 79.44 303 ILE A N 1
ATOM 2448 C CA . ILE A 1 303 ? -25.684 -2.396 2.656 1.00 79.44 303 ILE A CA 1
ATOM 2449 C C . ILE A 1 303 ? -24.560 -3.406 2.897 1.00 79.44 303 ILE A C 1
ATOM 2451 O O . ILE A 1 303 ? -24.491 -4.451 2.238 1.00 79.44 303 ILE A O 1
ATOM 2455 N N . ASN A 1 304 ? -23.686 -3.095 3.853 1.00 82.25 304 ASN A N 1
ATOM 2456 C CA . ASN A 1 304 ? -22.627 -3.989 4.308 1.00 82.25 304 ASN A CA 1
ATOM 2457 C C . ASN A 1 304 ? -23.215 -5.113 5.172 1.00 82.25 304 ASN A C 1
ATOM 2459 O O . ASN A 1 304 ? -23.947 -4.860 6.124 1.00 82.25 304 ASN A O 1
ATOM 2463 N N . VAL A 1 305 ? -22.872 -6.361 4.859 1.00 84.00 305 VAL A N 1
ATOM 2464 C CA . VAL A 1 305 ? -23.233 -7.541 5.651 1.00 84.00 305 VAL A CA 1
ATOM 2465 C C . VAL A 1 305 ? -21.968 -8.105 6.291 1.00 84.00 305 VAL A C 1
ATOM 2467 O O . VAL A 1 305 ? -20.988 -8.382 5.595 1.00 84.00 305 VAL A O 1
ATOM 2470 N N . GLY A 1 306 ? -22.014 -8.294 7.612 1.00 83.38 306 GLY A N 1
ATOM 2471 C CA . GLY A 1 306 ? -20.938 -8.904 8.399 1.00 83.38 306 GLY A CA 1
ATOM 2472 C C . GLY A 1 306 ? -20.076 -7.935 9.208 1.00 83.38 306 GLY A C 1
ATOM 2473 O O . GLY A 1 306 ? -19.276 -8.398 10.014 1.00 83.38 306 GLY A O 1
ATOM 2474 N N . SER A 1 307 ? -20.246 -6.621 9.043 1.00 86.88 307 SER A N 1
ATOM 2475 C CA . SER A 1 307 ? -19.675 -5.625 9.957 1.00 86.88 307 SER A CA 1
ATOM 2476 C C . SER A 1 307 ? -20.536 -5.486 11.207 1.00 86.88 307 SER A C 1
ATOM 2478 O O . SER A 1 307 ? -21.762 -5.417 11.105 1.00 86.88 307 SER A O 1
ATOM 2480 N N . LEU A 1 308 ? -19.895 -5.380 12.366 1.00 88.81 308 LEU A N 1
ATOM 2481 C CA . LEU A 1 308 ? -20.528 -4.996 13.618 1.00 88.81 308 LEU A CA 1
ATOM 2482 C C . LEU A 1 308 ? -19.862 -3.715 14.104 1.00 88.81 308 LEU A C 1
ATOM 2484 O O . LEU A 1 308 ? -18.663 -3.712 14.341 1.00 88.81 308 LEU A O 1
ATOM 2488 N N . THR A 1 309 ? -20.631 -2.651 14.274 1.00 88.81 309 THR A N 1
ATOM 2489 C CA . THR A 1 309 ? -20.175 -1.417 14.916 1.00 88.81 309 THR A CA 1
ATOM 2490 C C . THR A 1 309 ? -20.511 -1.481 16.401 1.00 88.81 309 THR A C 1
ATOM 2492 O O . THR A 1 309 ? -21.605 -1.920 16.755 1.00 88.81 309 THR A O 1
ATOM 2495 N N . LEU A 1 310 ? -19.594 -1.044 17.265 1.00 91.00 310 LEU A N 1
ATOM 2496 C CA . LEU A 1 310 ? -19.798 -1.022 18.711 1.00 91.00 310 LEU A CA 1
ATOM 2497 C C . LEU A 1 310 ? -19.686 0.403 19.243 1.00 91.00 310 LEU A C 1
ATOM 2499 O O . LEU A 1 310 ? -18.741 1.113 18.914 1.00 91.00 310 LEU A O 1
ATOM 2503 N N . ASN A 1 311 ? -20.644 0.793 20.080 1.00 90.81 311 ASN A N 1
ATOM 2504 C CA . ASN A 1 311 ? -20.625 2.059 20.795 1.00 90.81 311 ASN A CA 1
ATOM 2505 C C . ASN A 1 311 ? -20.647 1.789 22.299 1.00 90.81 311 ASN A C 1
ATOM 2507 O O . ASN A 1 311 ? -21.522 1.064 22.779 1.00 90.81 311 ASN A O 1
ATOM 2511 N N . PHE A 1 312 ? -19.711 2.391 23.024 1.00 88.25 312 PHE A N 1
ATOM 2512 C CA . PHE A 1 312 ? -19.742 2.423 24.478 1.00 88.25 312 PHE A CA 1
ATOM 2513 C C . PHE A 1 312 ? -20.288 3.779 24.923 1.00 88.25 312 PHE A C 1
ATOM 2515 O O . PHE A 1 312 ? -19.854 4.820 24.441 1.00 88.25 312 PHE A O 1
ATOM 2522 N N . TYR A 1 313 ? -21.255 3.757 25.834 1.00 86.88 313 TYR A N 1
ATOM 2523 C CA . TYR A 1 313 ? -21.864 4.956 26.399 1.00 86.88 313 TYR A CA 1
ATOM 2524 C C . TYR A 1 313 ? -21.485 5.082 27.873 1.00 86.88 313 TYR A C 1
ATOM 2526 O O . TYR A 1 313 ? -21.249 4.066 28.523 1.00 86.88 313 TYR A O 1
ATOM 2534 N N . ASP A 1 314 ? -21.469 6.316 28.382 1.00 85.06 314 ASP A N 1
ATOM 2535 C CA . ASP A 1 314 ? -21.134 6.628 29.779 1.00 85.06 314 ASP A CA 1
ATOM 2536 C C . ASP A 1 314 ? -19.735 6.123 30.179 1.00 85.06 314 ASP A C 1
ATOM 2538 O O . ASP A 1 314 ? -19.530 5.484 31.208 1.00 85.06 314 ASP A O 1
ATOM 2542 N N . VAL A 1 315 ? -18.767 6.368 29.292 1.00 85.38 315 VAL A N 1
ATOM 2543 C CA . VAL A 1 315 ? -17.370 5.955 29.445 1.00 85.38 315 VAL A CA 1
ATOM 2544 C C . VAL A 1 315 ? -16.552 7.114 30.004 1.00 85.38 315 VAL A C 1
ATOM 2546 O O . VAL A 1 315 ? -16.647 8.236 29.509 1.00 85.38 315 VAL A O 1
ATOM 2549 N N . ASP A 1 316 ? -15.721 6.843 31.009 1.00 88.38 316 ASP A N 1
ATOM 2550 C CA . ASP A 1 316 ? -14.777 7.825 31.540 1.00 88.38 316 ASP A CA 1
ATOM 2551 C C . ASP A 1 316 ? -13.466 7.885 30.729 1.00 88.38 316 ASP A C 1
ATOM 2553 O O . ASP A 1 316 ? -13.104 6.969 29.987 1.00 88.38 316 ASP A O 1
ATOM 2557 N N . GLU A 1 317 ? -12.710 8.977 30.881 1.00 87.19 317 GLU A N 1
ATOM 2558 C CA . GLU A 1 317 ? -11.430 9.143 30.173 1.00 87.19 317 GLU A CA 1
ATOM 2559 C C . GLU A 1 317 ? -10.409 8.052 30.536 1.00 87.19 317 GLU A C 1
ATOM 2561 O O . GLU A 1 317 ? -9.514 7.745 29.745 1.00 87.19 317 GLU A O 1
ATOM 2566 N N . GLN A 1 318 ? -10.525 7.447 31.722 1.00 90.62 318 GLN A N 1
ATOM 2567 C CA . GLN A 1 318 ? -9.644 6.360 32.134 1.00 90.62 318 GLN A CA 1
ATOM 2568 C C . GLN A 1 318 ? -9.855 5.134 31.241 1.00 90.62 318 GLN A C 1
ATOM 2570 O O . GLN A 1 318 ? -8.884 4.611 30.694 1.00 90.62 318 GLN A O 1
ATOM 2575 N N . LEU A 1 319 ? -11.100 4.700 31.048 1.00 89.94 319 LEU A N 1
ATOM 2576 C CA . LEU A 1 319 ? -11.424 3.559 30.204 1.00 89.94 319 LEU A CA 1
ATOM 2577 C C . LEU A 1 319 ? -11.096 3.835 28.732 1.00 89.94 319 LEU A C 1
ATOM 2579 O O . LEU A 1 319 ? -10.564 2.945 28.071 1.00 89.94 319 LEU A O 1
ATOM 2583 N N . VAL A 1 320 ? -11.316 5.058 28.228 1.00 89.19 320 VAL A N 1
ATOM 2584 C CA . VAL A 1 320 ? -10.879 5.443 26.868 1.0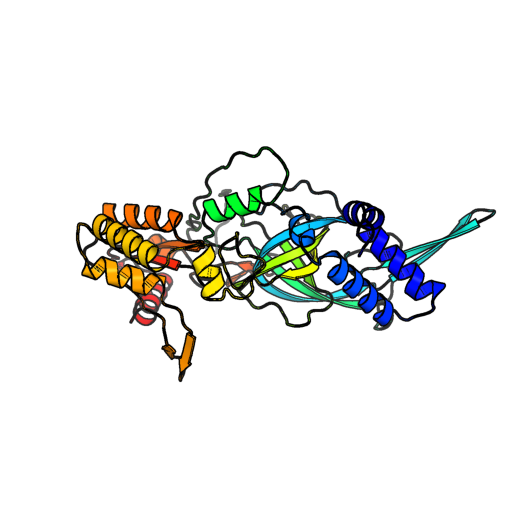0 89.19 320 VAL A CA 1
ATOM 2585 C C . VAL A 1 320 ? -9.376 5.226 26.704 1.00 89.19 320 VAL A C 1
ATOM 2587 O O . VAL A 1 320 ? -8.946 4.571 25.755 1.00 89.19 320 VAL A O 1
ATOM 2590 N N . ASN A 1 321 ? -8.572 5.723 27.647 1.00 89.62 321 ASN A N 1
ATOM 2591 C CA . ASN A 1 321 ? -7.118 5.593 27.598 1.00 89.62 321 ASN A CA 1
ATOM 2592 C C . ASN A 1 321 ? -6.651 4.136 27.711 1.00 89.62 321 ASN A C 1
ATOM 2594 O O . ASN A 1 321 ? -5.742 3.725 26.989 1.00 89.62 321 ASN A O 1
ATOM 2598 N N . GLU A 1 322 ? -7.262 3.343 28.590 1.00 91.81 322 GLU A N 1
ATOM 2599 C CA . GLU A 1 322 ? -6.915 1.928 28.754 1.00 91.81 322 GLU A CA 1
ATOM 2600 C C . GLU A 1 322 ? -7.317 1.090 27.529 1.00 91.81 322 GLU A C 1
ATOM 2602 O O . GLU A 1 322 ? -6.524 0.266 27.073 1.00 91.81 322 GLU A O 1
ATOM 2607 N N . LEU A 1 323 ? -8.486 1.346 26.925 1.00 91.06 323 LEU A N 1
ATOM 2608 C CA . LEU A 1 323 ? -8.880 0.748 25.643 1.00 91.06 323 LEU A CA 1
ATOM 2609 C C . LEU A 1 323 ? -7.893 1.120 24.537 1.00 91.06 323 LEU A C 1
ATOM 2611 O O . LEU A 1 323 ? -7.431 0.245 23.806 1.00 91.06 323 LEU A O 1
ATOM 2615 N N . ASN A 1 324 ? -7.532 2.402 24.444 1.00 89.88 324 ASN A N 1
ATOM 2616 C CA . ASN A 1 324 ? -6.590 2.905 23.452 1.00 89.88 324 ASN A CA 1
ATOM 2617 C C . ASN A 1 324 ? -5.256 2.138 23.544 1.00 89.88 324 ASN A C 1
ATOM 2619 O O . ASN A 1 324 ? -4.852 1.513 22.562 1.00 89.88 324 ASN A O 1
ATOM 2623 N N . LYS A 1 325 ? -4.647 2.069 24.736 1.00 91.25 325 LYS A N 1
ATOM 2624 C CA . LYS A 1 325 ? -3.402 1.313 24.971 1.00 91.25 325 LYS A CA 1
ATOM 2625 C C . LYS A 1 325 ? -3.556 -0.177 24.681 1.00 91.25 325 LYS A C 1
ATOM 2627 O O . LYS A 1 325 ? -2.677 -0.776 24.073 1.00 91.25 325 LYS A O 1
ATOM 2632 N N . PHE A 1 326 ? -4.660 -0.791 25.113 1.00 93.06 326 PHE A N 1
ATOM 2633 C CA . PHE A 1 326 ? -4.887 -2.218 24.895 1.00 93.06 326 PHE A CA 1
ATOM 2634 C C . PHE A 1 326 ? -4.940 -2.546 23.401 1.00 93.06 326 PHE A C 1
ATOM 2636 O O . PHE A 1 326 ? -4.341 -3.521 22.949 1.00 93.06 326 PHE A O 1
ATOM 2643 N N . PHE A 1 327 ? -5.621 -1.717 22.614 1.00 92.56 327 PHE A N 1
ATOM 2644 C CA . PHE A 1 327 ? -5.714 -1.923 21.177 1.00 92.56 327 PHE A CA 1
ATOM 2645 C C . PHE A 1 327 ? -4.384 -1.738 20.447 1.00 92.56 327 PHE A C 1
ATOM 2647 O O . PHE A 1 327 ? -4.162 -2.432 19.457 1.00 92.56 327 PHE A O 1
ATOM 2654 N N . ASP A 1 328 ? -3.475 -0.895 20.947 1.00 91.06 328 ASP A N 1
ATOM 2655 C CA . ASP A 1 328 ? -2.121 -0.792 20.383 1.00 91.06 328 ASP A CA 1
ATOM 2656 C C . ASP A 1 328 ? -1.337 -2.108 20.502 1.00 91.06 328 ASP A C 1
ATOM 2658 O O . ASP A 1 328 ? -0.457 -2.368 19.686 1.00 91.06 328 ASP A O 1
ATOM 2662 N N . LEU A 1 329 ? -1.685 -2.966 21.470 1.00 91.88 329 LEU A N 1
ATOM 2663 C CA . LEU A 1 329 ? -1.037 -4.264 21.685 1.00 91.88 329 LEU A CA 1
ATOM 2664 C C . LEU A 1 329 ? -1.575 -5.378 20.783 1.00 91.88 329 LEU A C 1
ATOM 2666 O O . LEU A 1 329 ? -0.850 -6.330 20.507 1.00 91.88 329 LEU A O 1
ATOM 2670 N N . ILE A 1 330 ? -2.845 -5.307 20.368 1.00 90.62 330 ILE A N 1
ATOM 2671 C CA . ILE A 1 330 ? -3.510 -6.422 19.667 1.00 90.62 330 ILE A CA 1
ATOM 2672 C C . ILE A 1 330 ? -3.849 -6.128 18.205 1.00 90.62 330 ILE A C 1
ATOM 2674 O O . ILE A 1 330 ? -4.054 -7.061 17.428 1.00 90.62 330 ILE A O 1
ATOM 2678 N N . LEU A 1 331 ? -3.936 -4.855 17.813 1.00 92.38 331 LEU A N 1
ATOM 2679 C CA . LEU A 1 331 ? -4.273 -4.466 16.448 1.00 92.38 331 LEU A CA 1
ATOM 2680 C C . LEU A 1 331 ? -3.016 -4.211 15.630 1.00 92.38 331 LEU A C 1
ATOM 2682 O O . LEU A 1 331 ? -2.029 -3.677 16.127 1.00 92.38 331 LEU A O 1
ATOM 2686 N N . THR A 1 332 ? -3.077 -4.543 14.342 1.00 92.19 332 THR A N 1
ATOM 2687 C CA . THR A 1 332 ? -2.025 -4.189 13.379 1.00 92.19 332 THR A CA 1
ATOM 2688 C C . THR A 1 332 ? -2.145 -2.742 12.909 1.00 92.19 332 THR A C 1
ATOM 2690 O O . THR A 1 332 ? -1.152 -2.114 12.558 1.00 92.19 332 THR A O 1
ATOM 2693 N N . LYS A 1 333 ? -3.382 -2.229 12.849 1.00 91.12 333 LYS A N 1
ATOM 2694 C CA . LYS A 1 333 ? -3.705 -0.886 12.366 1.00 91.12 333 LYS A CA 1
ATOM 2695 C C . LYS A 1 333 ? -4.850 -0.290 13.165 1.00 91.12 333 LYS A C 1
ATOM 2697 O O . LYS A 1 333 ? -5.920 -0.898 13.265 1.00 91.12 333 LYS A O 1
ATOM 2702 N N . LYS A 1 334 ? -4.631 0.904 13.695 1.00 90.44 334 LYS A N 1
ATOM 2703 C CA . LYS A 1 334 ? -5.580 1.644 14.507 1.00 90.44 334 LYS A CA 1
ATOM 2704 C C . LYS A 1 334 ? -5.408 3.141 14.295 1.00 90.44 334 LYS A C 1
ATOM 2706 O O . LYS A 1 334 ? -4.297 3.656 14.314 1.00 90.44 334 LYS A O 1
ATOM 2711 N N . VAL A 1 335 ? -6.523 3.843 14.164 1.00 87.31 335 VAL A N 1
ATOM 2712 C CA . VAL A 1 335 ? -6.561 5.304 14.171 1.00 87.31 335 VAL A CA 1
ATOM 2713 C C . VAL A 1 335 ? -7.491 5.749 15.281 1.00 87.31 335 VAL A C 1
ATOM 2715 O O . VAL A 1 335 ? -8.643 5.328 15.333 1.00 87.31 335 VAL A O 1
ATOM 2718 N N . PHE A 1 336 ? -6.978 6.588 16.173 1.00 85.38 336 PHE A N 1
ATOM 2719 C CA . PHE A 1 336 ? -7.764 7.232 17.214 1.00 85.38 336 PHE A CA 1
ATOM 2720 C C . PHE A 1 336 ? -8.075 8.660 16.781 1.00 85.38 336 PHE A C 1
ATOM 2722 O O . PHE A 1 336 ? -7.172 9.402 16.395 1.00 85.38 336 PHE A O 1
ATOM 2729 N N . VAL A 1 337 ? -9.347 9.037 16.828 1.00 79.62 337 VAL A N 1
ATOM 2730 C CA . VAL A 1 337 ? -9.801 10.388 16.517 1.00 79.62 337 VAL A CA 1
ATOM 2731 C C . VAL A 1 337 ? -10.585 10.914 17.706 1.00 79.62 337 VAL A C 1
ATOM 2733 O O . VAL A 1 337 ? -11.648 10.394 18.039 1.00 79.62 337 VAL A O 1
ATOM 2736 N N . ASP A 1 338 ? -10.036 11.941 18.345 1.00 79.88 338 ASP A N 1
ATOM 2737 C CA . ASP A 1 338 ? -10.708 12.679 19.410 1.00 79.88 338 ASP A CA 1
ATOM 2738 C C . ASP A 1 338 ? -11.535 13.794 18.764 1.00 79.88 338 ASP A C 1
ATOM 2740 O O . ASP A 1 338 ? -10.982 14.742 18.201 1.00 79.88 338 ASP A O 1
ATOM 2744 N N . PHE A 1 339 ? -12.859 13.648 18.751 1.00 77.19 339 PHE A N 1
ATOM 2745 C CA . PHE A 1 339 ? -13.745 14.680 18.229 1.00 77.19 339 PHE A CA 1
ATOM 2746 C C . PHE A 1 339 ? -13.965 15.744 19.291 1.00 77.19 339 PHE A C 1
ATOM 2748 O O . PHE A 1 339 ? -14.815 15.626 20.172 1.00 77.19 339 PHE A O 1
ATOM 2755 N N . ASP A 1 340 ? -13.210 16.826 19.151 1.00 76.31 340 ASP A N 1
ATOM 2756 C CA . ASP A 1 340 ? -13.513 18.099 19.778 1.00 76.31 340 ASP A CA 1
ATOM 2757 C C . ASP A 1 340 ? -13.979 19.134 18.735 1.00 76.31 340 ASP A C 1
ATOM 2759 O O . ASP A 1 340 ? -13.994 18.908 17.518 1.00 76.31 340 ASP A O 1
ATOM 2763 N N . THR A 1 341 ? -14.404 20.295 19.228 1.00 72.62 341 THR A N 1
ATOM 2764 C CA . THR A 1 341 ? -14.881 21.399 18.389 1.00 72.62 341 THR A CA 1
ATOM 2765 C C . THR A 1 341 ? -13.804 21.926 17.432 1.00 72.62 341 THR A C 1
ATOM 2767 O O . THR A 1 341 ? -14.129 22.324 16.312 1.00 72.62 341 THR A O 1
ATOM 2770 N N . ASP A 1 342 ? -12.533 21.927 17.837 1.00 72.88 342 ASP A N 1
ATOM 2771 C CA . ASP A 1 342 ? -11.433 22.460 17.032 1.00 72.88 342 ASP A CA 1
ATOM 2772 C C . ASP A 1 342 ? -11.087 21.514 15.877 1.00 72.88 342 ASP A C 1
ATOM 2774 O O . ASP A 1 342 ? -10.888 21.964 14.747 1.00 72.88 342 ASP A O 1
ATOM 2778 N N . VAL A 1 343 ? -11.091 20.205 16.125 1.00 73.00 343 VAL A N 1
ATOM 2779 C CA . VAL A 1 343 ? -10.888 19.162 15.117 1.00 73.00 343 VAL A CA 1
ATOM 2780 C C . VAL A 1 343 ? -12.027 19.193 14.094 1.00 73.00 343 VAL A C 1
ATOM 2782 O O . VAL A 1 343 ? -11.763 19.217 12.889 1.00 73.00 343 VAL A O 1
ATOM 2785 N N . LEU A 1 344 ? -13.285 19.269 14.543 1.00 72.75 344 LEU A N 1
ATOM 2786 C CA . LEU A 1 344 ? -14.445 19.303 13.643 1.00 72.75 344 LEU A CA 1
ATOM 2787 C C . LEU A 1 344 ? -14.494 20.558 12.761 1.00 72.75 344 LEU A C 1
ATOM 2789 O O . LEU A 1 344 ? -14.835 20.462 11.582 1.00 72.75 344 LEU A O 1
ATOM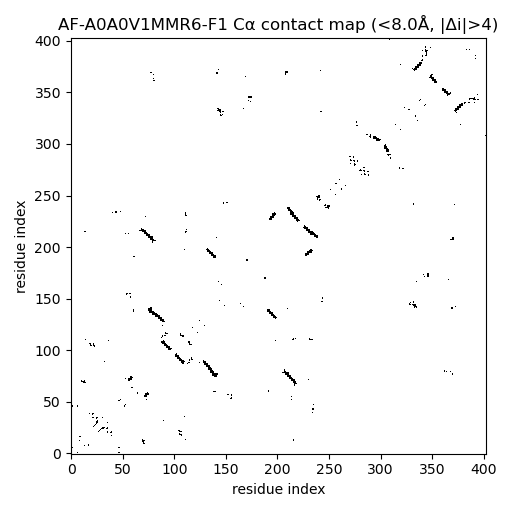 2793 N N . ASN A 1 345 ? -14.133 21.722 13.303 1.00 75.00 345 ASN A N 1
ATOM 2794 C CA . ASN A 1 345 ? -14.131 22.986 12.558 1.00 75.00 345 ASN A CA 1
ATOM 2795 C C . ASN A 1 345 ? -12.848 23.201 11.730 1.00 75.00 345 ASN A C 1
ATOM 2797 O O . ASN A 1 345 ? -12.844 23.953 10.753 1.00 75.00 345 ASN A O 1
ATOM 2801 N N . GLY A 1 346 ? -11.731 22.600 12.144 1.00 68.81 346 GLY A N 1
ATOM 2802 C CA . GLY A 1 346 ? -10.403 22.861 11.589 1.00 68.81 346 GLY A CA 1
ATOM 2803 C C . GLY A 1 346 ? -9.959 21.875 10.513 1.00 68.81 346 GLY A C 1
ATOM 2804 O O . GLY A 1 346 ? -9.242 22.268 9.590 1.00 68.81 346 GLY A O 1
ATOM 2805 N N . GLN A 1 347 ? -10.382 20.611 10.593 1.00 68.31 347 GLN A N 1
ATOM 2806 C CA . GLN A 1 347 ? -9.855 19.549 9.737 1.00 68.31 347 GLN A CA 1
ATOM 2807 C C . GLN A 1 347 ? -10.827 19.123 8.635 1.00 68.31 347 GLN A C 1
ATOM 2809 O O . GLN A 1 347 ? -12.046 19.086 8.790 1.00 68.31 347 GLN A O 1
ATOM 2814 N N . SER A 1 348 ? -10.267 18.750 7.481 1.00 68.06 348 SER A N 1
ATOM 2815 C CA . SER A 1 348 ? -11.027 18.062 6.441 1.00 68.06 348 SER A CA 1
ATOM 2816 C C . SER A 1 348 ? -10.966 16.556 6.665 1.00 68.06 348 SER A C 1
ATOM 2818 O O . SER A 1 348 ? -9.905 15.948 6.536 1.00 68.06 348 SER A O 1
ATOM 2820 N N . PHE A 1 349 ? -12.125 15.936 6.882 1.00 72.00 349 PHE A N 1
ATOM 2821 C CA . PHE A 1 349 ? -12.292 14.474 6.926 1.00 72.00 349 PHE A CA 1
ATOM 2822 C C . PHE A 1 349 ? -12.422 13.836 5.535 1.00 72.00 349 PHE A C 1
ATOM 2824 O O . PHE A 1 349 ? -12.700 12.649 5.395 1.00 72.00 349 PHE A O 1
ATOM 2831 N N . ARG A 1 350 ? -12.233 14.626 4.475 1.00 70.56 350 ARG A N 1
ATOM 2832 C CA . ARG A 1 350 ? -12.142 14.131 3.101 1.00 70.56 350 ARG A CA 1
ATOM 2833 C C . ARG A 1 350 ? -10.841 14.601 2.463 1.00 70.56 350 ARG A C 1
ATOM 2835 O O . ARG A 1 350 ? -10.453 15.746 2.728 1.00 70.56 350 ARG A O 1
ATOM 2842 N N . PRO A 1 351 ? -10.198 13.771 1.624 1.00 72.38 351 PRO A N 1
ATOM 2843 C CA . PRO A 1 351 ? -9.067 14.212 0.819 1.00 72.38 351 PRO A CA 1
ATOM 2844 C C . PRO A 1 351 ? -9.434 15.452 -0.000 1.00 72.38 351 PRO A C 1
ATOM 2846 O O . PRO A 1 351 ? -10.573 15.582 -0.463 1.00 72.38 351 PRO A O 1
ATOM 2849 N N . ARG A 1 352 ? -8.485 16.375 -0.164 1.00 74.12 352 ARG A N 1
ATOM 2850 C CA . ARG A 1 352 ? -8.663 17.589 -0.974 1.00 74.12 352 ARG A CA 1
ATOM 2851 C C . ARG A 1 352 ? -7.480 17.745 -1.904 1.00 74.12 352 ARG A C 1
ATOM 2853 O O . ARG A 1 352 ? -6.351 17.550 -1.481 1.00 74.12 352 ARG A O 1
ATOM 2860 N N . LYS A 1 353 ? -7.745 18.108 -3.154 1.00 73.44 353 LYS A N 1
ATOM 2861 C CA . LYS A 1 353 ? -6.680 18.467 -4.083 1.00 73.44 353 LYS A CA 1
ATOM 2862 C C . LYS A 1 353 ? -6.225 19.890 -3.763 1.00 73.44 353 LYS A C 1
ATOM 2864 O O . LYS A 1 353 ? -7.057 20.794 -3.694 1.00 73.44 353 LYS A O 1
ATOM 2869 N N . ASP A 1 354 ? -4.941 20.045 -3.501 1.00 72.06 354 ASP A N 1
ATOM 2870 C CA . ASP A 1 354 ? -4.260 21.321 -3.407 1.00 72.06 354 ASP A CA 1
ATOM 2871 C C . ASP A 1 354 ? -3.932 21.786 -4.826 1.00 72.06 354 ASP A C 1
ATOM 2873 O O . ASP A 1 354 ? -3.205 21.115 -5.552 1.00 72.06 354 ASP A O 1
ATOM 2877 N N . TYR A 1 355 ? -4.539 22.897 -5.232 1.00 71.38 355 TYR A N 1
ATOM 2878 C CA . TYR A 1 355 ? -4.322 23.515 -6.540 1.00 71.38 355 TYR A CA 1
ATOM 2879 C C . TYR A 1 355 ? -3.341 24.690 -6.468 1.00 71.38 355 TYR A C 1
ATOM 2881 O O . TYR A 1 355 ? -3.027 25.270 -7.504 1.00 71.38 355 TYR A O 1
ATOM 2889 N N . GLU A 1 356 ? -2.918 25.084 -5.264 1.00 64.31 356 GLU A N 1
ATOM 2890 C CA . GLU A 1 356 ? -2.038 26.234 -5.050 1.00 64.31 356 GLU A CA 1
ATOM 2891 C C . GLU A 1 356 ? -0.563 25.826 -5.063 1.00 64.31 356 GLU A C 1
ATOM 2893 O O . GLU A 1 356 ? 0.285 26.635 -5.435 1.00 64.31 356 GLU A O 1
ATOM 2898 N N . SER A 1 357 ? -0.243 24.575 -4.717 1.00 60.84 357 SER A N 1
ATOM 2899 C CA . SER A 1 357 ? 1.092 24.033 -4.972 1.00 60.84 357 SER A CA 1
ATOM 2900 C C . SER A 1 357 ? 1.290 23.715 -6.456 1.00 60.84 357 SER A C 1
ATOM 2902 O O . SER A 1 357 ? 0.422 23.131 -7.108 1.00 60.84 357 SER A O 1
ATOM 2904 N N . ASP A 1 358 ? 2.496 23.989 -6.969 1.00 54.47 358 ASP A N 1
ATOM 2905 C CA . ASP A 1 358 ? 2.942 23.631 -8.331 1.00 54.47 358 ASP A CA 1
ATOM 2906 C C . ASP A 1 358 ? 2.815 22.123 -8.647 1.00 54.47 358 ASP A C 1
ATOM 2908 O O . ASP A 1 358 ? 3.021 21.680 -9.777 1.00 54.47 358 ASP A O 1
ATOM 2912 N N . GLN A 1 359 ? 2.515 21.307 -7.636 1.00 58.34 359 GLN A N 1
ATOM 2913 C CA . GLN A 1 359 ? 2.473 19.855 -7.700 1.00 58.34 359 GLN A CA 1
ATOM 2914 C C . GLN A 1 359 ? 1.047 19.288 -7.811 1.00 58.34 359 GLN A C 1
ATOM 2916 O O . GLN A 1 359 ? 0.928 18.081 -8.045 1.00 58.34 359 GLN A O 1
ATOM 2921 N N . GLU A 1 360 ? -0.006 20.118 -7.718 1.00 64.12 360 GLU A N 1
ATOM 2922 C CA . GLU A 1 360 ? -1.418 19.713 -7.834 1.00 64.12 360 GLU A CA 1
ATOM 2923 C C . GLU A 1 360 ? -1.761 18.468 -6.983 1.00 64.12 360 GLU A C 1
ATOM 2925 O O . GLU A 1 360 ? -2.256 17.447 -7.479 1.00 64.12 360 GLU A O 1
ATOM 2930 N N . GLU A 1 361 ? -1.417 18.497 -5.697 1.00 68.00 361 GLU A N 1
ATOM 2931 C CA . GLU A 1 361 ? -1.337 17.286 -4.876 1.00 68.00 361 GLU A CA 1
ATOM 2932 C C . GLU A 1 361 ? -2.641 16.932 -4.165 1.00 68.00 361 GLU A C 1
ATOM 2934 O O . GLU A 1 361 ? -3.377 17.795 -3.697 1.00 68.00 361 GLU A O 1
ATOM 2939 N N . LEU A 1 362 ? -2.912 15.637 -3.991 1.00 74.69 362 LEU A N 1
ATOM 2940 C CA . LEU A 1 362 ? -3.963 15.196 -3.082 1.00 74.69 362 LEU A CA 1
ATOM 2941 C C . LEU A 1 362 ? -3.470 15.277 -1.628 1.00 74.69 362 LEU A C 1
ATOM 2943 O O . LEU A 1 362 ? -2.644 14.477 -1.190 1.00 74.69 362 LEU A O 1
ATOM 2947 N N . LEU A 1 363 ? -4.013 16.220 -0.860 1.00 73.88 363 LEU A N 1
ATOM 2948 C CA . LEU A 1 363 ? -3.828 16.284 0.584 1.00 73.88 363 LEU A CA 1
ATOM 2949 C C . LEU A 1 363 ? -4.619 15.160 1.251 1.00 73.88 363 LEU A C 1
ATOM 2951 O O . LEU A 1 363 ? -5.833 15.016 1.052 1.00 73.88 363 LEU A O 1
ATOM 2955 N N . GLN A 1 364 ? -3.916 14.378 2.067 1.00 70.31 364 GLN A N 1
ATOM 2956 C CA . GLN A 1 364 ? -4.507 13.281 2.818 1.00 70.31 364 GLN A CA 1
ATOM 2957 C C . GLN A 1 364 ? -5.542 13.773 3.827 1.00 70.31 364 GLN A C 1
ATOM 2959 O O . GLN A 1 364 ? -5.477 14.886 4.347 1.00 70.31 364 GLN A O 1
ATOM 2964 N N . SER A 1 365 ? -6.457 12.876 4.171 1.00 73.38 365 SER A N 1
ATOM 2965 C CA . SER A 1 365 ? -7.369 13.039 5.290 1.00 73.38 365 SER A CA 1
ATOM 2966 C C . SER A 1 365 ? -7.308 11.841 6.240 1.00 73.38 365 SER A C 1
ATOM 2968 O O . SER A 1 365 ? -6.941 10.742 5.828 1.00 73.38 365 SER A O 1
ATOM 2970 N N . CYS A 1 366 ? -7.720 12.029 7.495 1.00 73.62 366 CYS A N 1
ATOM 2971 C CA . CYS A 1 366 ? -7.775 10.982 8.518 1.00 73.62 366 CYS A CA 1
ATOM 2972 C C . CYS A 1 366 ? -8.710 9.816 8.160 1.00 73.62 366 CYS A C 1
ATOM 2974 O O . CYS A 1 366 ? -8.555 8.736 8.717 1.00 73.62 366 CYS A O 1
ATOM 2976 N N . LEU A 1 367 ? -9.647 10.003 7.219 1.00 76.62 367 LEU A N 1
ATOM 2977 C CA . LEU A 1 367 ? -10.515 8.927 6.721 1.00 76.62 367 LEU A CA 1
ATOM 2978 C C . LEU A 1 367 ? -9.941 8.183 5.509 1.00 76.62 367 LEU A C 1
ATOM 2980 O O . LEU A 1 367 ? -10.541 7.218 5.036 1.00 76.62 367 LEU A O 1
ATOM 2984 N N . GLN A 1 368 ? -8.791 8.610 4.983 1.00 84.25 368 GLN A N 1
ATOM 2985 C CA . GLN A 1 368 ? -8.101 7.894 3.917 1.00 84.25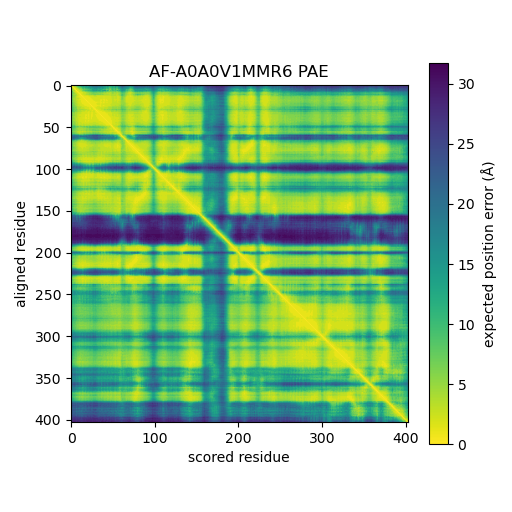 368 GLN A CA 1
ATOM 2986 C C . GLN A 1 368 ? -7.280 6.746 4.518 1.00 84.25 368 GLN A C 1
ATOM 2988 O O . GLN A 1 368 ? -6.072 6.864 4.715 1.00 84.25 368 GLN A O 1
ATOM 2993 N N . LEU A 1 369 ? -7.971 5.657 4.856 1.00 86.44 369 LEU A N 1
ATOM 2994 C CA . LEU A 1 369 ? -7.421 4.492 5.548 1.00 86.44 369 LEU A CA 1
ATOM 2995 C C . LEU A 1 369 ? -7.483 3.246 4.666 1.00 86.44 369 LEU A C 1
ATOM 2997 O O . LEU A 1 369 ? -8.379 3.107 3.832 1.00 86.44 369 LEU A O 1
ATOM 3001 N N . SER A 1 370 ? -6.543 2.329 4.890 1.00 89.06 370 SER A N 1
ATOM 3002 C CA . SER A 1 370 ? -6.568 1.001 4.273 1.00 89.06 370 SER A CA 1
ATOM 3003 C C . SER A 1 370 ? -7.568 0.072 4.966 1.00 89.06 370 SER A C 1
ATOM 3005 O O . SER A 1 370 ? -7.893 0.253 6.143 1.00 89.06 370 SER A O 1
ATOM 3007 N N . ASP A 1 371 ? -8.012 -0.961 4.251 1.00 85.44 371 ASP A N 1
ATOM 3008 C CA . ASP A 1 371 ? -8.894 -2.012 4.779 1.00 85.44 371 ASP A CA 1
ATOM 3009 C C . ASP A 1 371 ? -8.362 -2.626 6.086 1.00 85.44 371 ASP A C 1
ATOM 3011 O O . ASP A 1 371 ? -7.156 -2.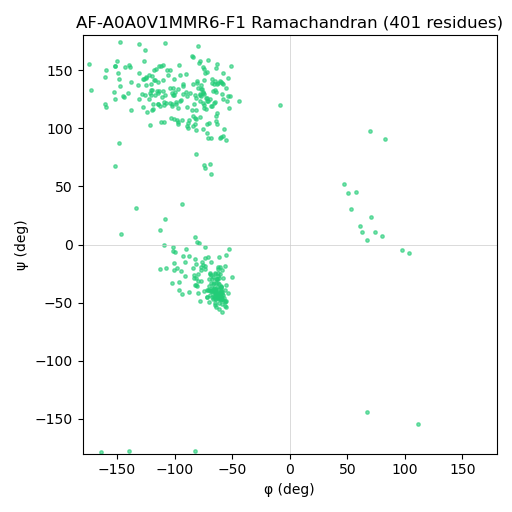647 6.323 1.00 85.44 371 ASP A O 1
ATOM 3015 N N . ASP A 1 372 ? -9.244 -3.155 6.938 1.00 85.75 372 ASP A N 1
ATOM 3016 C CA . ASP A 1 372 ? -8.906 -3.738 8.251 1.00 85.75 372 ASP A CA 1
ATOM 3017 C C . ASP A 1 372 ? -8.245 -2.754 9.255 1.00 85.75 372 ASP A C 1
ATOM 3019 O O . ASP A 1 372 ? -7.681 -3.176 10.265 1.00 85.75 372 ASP A O 1
ATOM 3023 N N . THR A 1 373 ? -8.319 -1.439 9.019 1.00 89.06 373 THR A N 1
ATOM 3024 C CA . THR A 1 373 ? -7.947 -0.419 10.018 1.00 89.06 373 THR A CA 1
ATOM 3025 C C . THR A 1 373 ? -9.090 -0.193 11.000 1.00 89.06 373 THR A C 1
ATOM 3027 O O . THR A 1 373 ? -10.203 0.126 10.586 1.00 89.06 373 THR A O 1
ATOM 3030 N N . GLN A 1 374 ? -8.823 -0.311 12.302 1.00 89.56 374 GLN A N 1
ATOM 3031 C CA . GLN A 1 374 ? -9.821 0.030 13.317 1.00 89.56 374 GLN A CA 1
ATOM 3032 C C . GLN A 1 374 ? -9.808 1.533 13.585 1.00 89.56 374 GLN A C 1
ATOM 3034 O O . GLN A 1 374 ? -8.787 2.090 13.988 1.00 89.56 374 GLN A O 1
ATOM 3039 N N . MET A 1 375 ? -10.944 2.188 13.371 1.00 87.12 375 MET A N 1
ATOM 3040 C CA . MET A 1 375 ? -11.121 3.597 13.701 1.00 87.12 375 MET A CA 1
ATOM 3041 C C . MET A 1 375 ? -11.839 3.710 15.042 1.00 87.12 375 MET A C 1
ATOM 3043 O O . MET A 1 375 ? -12.953 3.216 15.197 1.00 87.12 375 MET A O 1
ATOM 3047 N N . ILE A 1 376 ? -11.199 4.368 16.001 1.00 86.75 376 ILE A N 1
ATOM 3048 C CA . ILE A 1 376 ? -11.753 4.635 17.324 1.00 86.75 376 ILE A CA 1
ATOM 3049 C C . ILE A 1 376 ? -12.082 6.108 17.389 1.00 86.75 376 ILE A C 1
ATOM 3051 O O . ILE A 1 376 ? -11.207 6.953 17.207 1.00 86.75 376 ILE A O 1
ATOM 3055 N N . ILE A 1 377 ? -13.346 6.394 17.650 1.00 84.94 377 ILE A N 1
ATOM 3056 C CA . ILE A 1 377 ? -13.848 7.751 17.765 1.00 84.94 377 ILE A CA 1
ATOM 3057 C C . ILE A 1 377 ? -14.168 7.992 19.228 1.00 84.94 377 ILE A C 1
ATOM 3059 O O . ILE A 1 377 ? -14.999 7.295 19.809 1.00 84.94 377 ILE A O 1
ATOM 3063 N N . HIS A 1 378 ? -13.500 8.978 19.810 1.00 83.12 378 HIS A N 1
ATOM 3064 C CA . HIS A 1 378 ? -13.879 9.513 21.101 1.00 83.12 378 HIS A CA 1
ATOM 3065 C C . HIS A 1 378 ? -14.728 10.757 20.862 1.00 83.12 378 HIS A C 1
ATOM 3067 O O . HIS A 1 378 ? -14.229 11.790 20.424 1.00 83.12 378 HIS A O 1
ATOM 3073 N N . ASP A 1 379 ? -16.030 10.615 21.081 1.00 78.00 379 ASP A N 1
ATOM 3074 C CA . ASP A 1 379 ? -16.991 11.700 20.925 1.00 78.00 379 ASP A CA 1
ATOM 3075 C C . ASP A 1 379 ? -17.104 12.455 22.251 1.00 78.00 379 ASP A C 1
ATOM 3077 O O . ASP A 1 379 ? -17.724 11.977 23.207 1.00 78.00 379 ASP A O 1
ATOM 3081 N N . ARG A 1 380 ? -16.451 13.618 22.342 1.00 72.56 380 ARG A N 1
ATOM 3082 C CA . ARG A 1 380 ? -16.635 14.504 23.494 1.00 72.56 380 ARG A CA 1
ATOM 3083 C C . ARG A 1 380 ? -17.991 15.182 23.355 1.00 72.56 380 ARG A C 1
ATOM 3085 O O . ARG A 1 380 ? -18.461 15.422 22.253 1.00 72.56 380 ARG A O 1
ATOM 3092 N N . LEU A 1 381 ? -18.622 15.544 24.472 1.00 66.69 381 LEU A N 1
ATOM 3093 C CA . LEU A 1 381 ? -19.840 16.359 24.436 1.00 66.69 381 LEU A CA 1
ATOM 3094 C C . LEU A 1 381 ? -19.559 17.677 23.695 1.00 66.69 381 LEU A C 1
ATOM 3096 O O . LEU A 1 381 ? -18.988 18.611 24.262 1.00 66.69 381 LEU A O 1
ATOM 3100 N N . ILE A 1 382 ? -19.941 17.732 22.421 1.00 67.25 382 ILE A N 1
ATOM 3101 C CA . ILE A 1 382 ? -19.770 18.896 21.561 1.00 67.25 382 ILE A CA 1
ATOM 3102 C C . ILE A 1 382 ? -20.969 19.817 21.755 1.00 67.25 382 ILE A C 1
ATOM 3104 O O . ILE A 1 382 ? -22.126 19.408 21.710 1.00 67.25 382 ILE A O 1
ATOM 3108 N N . ASP A 1 383 ? -20.675 21.090 21.990 1.00 69.00 383 ASP A N 1
ATOM 3109 C CA . ASP A 1 383 ? -21.676 22.146 21.978 1.00 69.00 383 ASP A CA 1
ATOM 3110 C C . ASP A 1 383 ? -21.919 22.566 20.524 1.00 69.00 383 ASP A C 1
ATOM 3112 O O . ASP A 1 383 ? -21.100 23.280 19.938 1.00 69.00 383 ASP A O 1
ATOM 3116 N N . ASP A 1 384 ? -23.040 22.121 19.949 1.00 65.75 384 ASP A N 1
ATOM 3117 C CA . ASP A 1 384 ? -23.452 22.406 18.566 1.00 65.75 384 ASP A CA 1
ATOM 3118 C C . ASP A 1 384 ? -23.394 23.902 18.220 1.00 65.75 384 ASP A C 1
ATOM 3120 O O . ASP A 1 384 ? -23.157 24.268 17.069 1.00 65.75 384 ASP A O 1
ATOM 3124 N N . SER A 1 385 ? -23.565 24.789 19.210 1.00 67.38 385 SER A N 1
ATOM 3125 C CA . SER A 1 385 ? -23.508 26.240 18.999 1.00 67.38 385 SER A CA 1
ATOM 3126 C C . SER A 1 385 ? -22.110 26.764 18.648 1.00 67.38 385 SER A C 1
ATOM 3128 O O . SER A 1 385 ? -21.979 27.894 18.172 1.00 67.38 385 SER A O 1
ATOM 3130 N N . LYS A 1 386 ? -21.066 25.956 18.864 1.00 72.81 386 LYS A N 1
ATOM 3131 C CA . LYS A 1 386 ? -19.664 26.288 18.575 1.00 72.81 386 LYS A CA 1
ATOM 3132 C C . LYS A 1 386 ? -19.151 25.665 17.277 1.00 72.81 386 LYS A C 1
ATOM 3134 O O . LYS A 1 386 ? -18.000 25.905 16.909 1.00 72.81 386 LYS A O 1
ATOM 3139 N N . LEU A 1 387 ? -19.972 24.878 16.582 1.00 72.56 387 LEU A N 1
ATOM 3140 C CA . LEU A 1 387 ? -19.624 24.332 15.274 1.00 72.56 387 LEU A CA 1
ATOM 3141 C C . LEU A 1 387 ? -19.823 25.388 14.183 1.00 72.56 387 LEU A C 1
ATOM 3143 O O . LEU A 1 387 ? -20.834 26.089 14.137 1.00 72.56 387 LEU A O 1
ATOM 3147 N N . ASP A 1 388 ? -18.847 25.498 13.286 1.00 76.50 388 ASP A N 1
ATOM 3148 C CA . ASP A 1 388 ? -18.995 26.279 12.065 1.00 76.50 388 ASP A CA 1
ATOM 3149 C C . ASP A 1 388 ? -19.720 25.466 10.974 1.00 76.50 388 ASP A C 1
ATOM 3151 O O . ASP A 1 388 ? -20.160 24.334 11.187 1.00 76.50 388 ASP A O 1
ATOM 3155 N N . SER A 1 389 ? -19.885 26.041 9.780 1.00 71.19 389 SER A N 1
ATOM 3156 C CA . SER A 1 389 ? -20.564 25.352 8.676 1.00 71.19 389 SER A CA 1
ATOM 3157 C C . SER A 1 389 ? -19.864 24.059 8.242 1.00 71.19 389 SER A C 1
ATOM 3159 O O . SER A 1 389 ? -20.534 23.146 7.764 1.00 71.19 389 SER A O 1
ATOM 3161 N N . LEU A 1 390 ? -18.543 23.962 8.407 1.00 68.19 390 LEU A N 1
ATOM 3162 C CA . LEU A 1 390 ? -17.764 22.773 8.082 1.00 68.19 390 LEU A CA 1
ATOM 3163 C C . LEU A 1 390 ? -17.929 21.713 9.180 1.00 68.19 390 LEU A C 1
ATOM 3165 O O . LEU A 1 390 ? -18.278 20.569 8.875 1.00 68.19 390 LEU A O 1
ATOM 3169 N N . GLY A 1 391 ? -17.776 22.109 10.445 1.00 63.16 391 GLY A N 1
ATOM 3170 C CA . GLY A 1 391 ? -17.987 21.242 11.602 1.00 63.16 391 GLY A CA 1
ATOM 3171 C C . GLY A 1 391 ? -19.407 20.686 11.666 1.00 63.16 391 GLY A C 1
ATOM 3172 O O . GLY A 1 391 ? -19.589 19.491 11.890 1.00 63.16 391 GLY A O 1
ATOM 3173 N N . GLY A 1 392 ? -20.418 21.499 11.347 1.00 58.25 392 GLY A N 1
ATOM 3174 C CA . GLY A 1 392 ? -21.815 21.063 11.285 1.00 58.25 392 GLY A CA 1
ATOM 3175 C C . GLY A 1 392 ? -22.093 20.016 10.197 1.00 58.25 392 GLY A C 1
ATOM 3176 O O . GLY A 1 392 ? -22.922 19.124 10.393 1.00 58.25 392 GLY A O 1
ATOM 3177 N N . VAL A 1 393 ? -21.391 20.064 9.058 1.00 65.75 393 VAL A N 1
ATOM 3178 C CA . VAL A 1 393 ? -21.495 19.025 8.015 1.00 65.75 393 VAL A CA 1
ATOM 3179 C C . VAL A 1 393 ? -20.884 17.711 8.501 1.00 65.75 393 VAL A C 1
ATOM 3181 O O . VAL A 1 393 ? -21.489 16.656 8.309 1.00 65.75 393 VAL A O 1
ATOM 3184 N N . PHE A 1 394 ? -19.719 17.756 9.148 1.00 63.38 394 PHE A N 1
ATOM 3185 C CA . PHE A 1 394 ? -19.039 16.551 9.627 1.00 63.38 394 PHE A CA 1
ATOM 3186 C C . PHE A 1 394 ? -19.735 15.903 10.821 1.00 63.38 394 PHE A C 1
ATOM 3188 O O . PHE A 1 394 ? -19.892 14.682 10.837 1.00 63.38 394 PHE A O 1
ATOM 3195 N N . PHE A 1 395 ? -20.244 16.706 11.752 1.00 59.00 395 PHE A N 1
ATOM 3196 C CA . PHE A 1 395 ? -21.058 16.225 12.862 1.00 59.00 395 PHE A CA 1
ATOM 3197 C C . PHE A 1 395 ? -22.281 15.442 12.354 1.00 59.00 395 PHE A C 1
ATOM 3199 O O . PHE A 1 395 ? -22.480 14.284 12.715 1.00 59.00 395 PHE A O 1
ATOM 3206 N N . ASN A 1 396 ? -23.030 15.997 11.393 1.00 54.78 396 ASN A N 1
ATOM 3207 C CA . ASN A 1 396 ? -24.174 15.306 10.782 1.00 54.78 396 ASN A CA 1
ATOM 3208 C C . ASN A 1 396 ? -23.788 14.052 9.976 1.00 54.78 396 ASN A C 1
ATOM 3210 O O . ASN A 1 396 ? -24.559 13.088 9.928 1.00 54.78 396 ASN A O 1
ATOM 3214 N N . PHE A 1 397 ? -22.617 14.056 9.332 1.00 53.97 397 PHE A N 1
ATOM 3215 C CA . PHE A 1 397 ? -22.106 12.916 8.566 1.00 53.97 397 PHE A CA 1
ATOM 3216 C C . PHE A 1 397 ? -21.749 11.731 9.475 1.00 53.97 397 PHE A C 1
ATOM 3218 O O . PHE A 1 397 ? -22.056 10.591 9.125 1.00 53.97 397 PHE A O 1
ATOM 3225 N N . ASN A 1 398 ? -21.197 11.990 10.667 1.00 51.25 398 ASN A N 1
ATOM 3226 C CA . ASN A 1 398 ? -20.975 10.960 11.684 1.00 51.25 398 ASN A CA 1
ATOM 3227 C C . ASN A 1 398 ? -22.298 10.292 12.088 1.00 51.25 398 ASN A C 1
ATOM 3229 O O . ASN A 1 398 ? -22.438 9.079 11.963 1.00 51.25 398 ASN A O 1
ATOM 3233 N N . PHE A 1 399 ? -23.339 11.047 12.436 1.00 43.78 399 PHE A N 1
ATOM 3234 C CA . PHE A 1 399 ? -24.613 10.436 12.851 1.00 43.78 399 PHE A CA 1
ATOM 3235 C C . PHE A 1 399 ? -25.273 9.511 11.807 1.00 43.78 399 PHE A C 1
ATOM 3237 O O . PHE A 1 399 ? -26.085 8.665 12.186 1.00 43.78 399 PHE A O 1
ATOM 3244 N N . HIS A 1 400 ? -24.943 9.649 10.517 1.00 31.14 400 HIS A N 1
ATOM 3245 C CA . HIS A 1 400 ? -25.498 8.823 9.437 1.00 31.14 400 HIS A CA 1
ATOM 3246 C C . HIS A 1 400 ? -24.641 7.605 9.062 1.00 31.14 400 HIS A C 1
ATOM 3248 O O . HIS A 1 400 ? -25.178 6.660 8.493 1.00 31.14 400 HIS A O 1
ATOM 3254 N N . LEU A 1 401 ? -23.335 7.607 9.350 1.00 32.50 401 LEU A N 1
ATOM 3255 C CA . LEU A 1 401 ? -22.452 6.458 9.093 1.00 32.50 401 LEU A CA 1
ATOM 3256 C C . LEU A 1 401 ? -22.492 5.404 10.209 1.00 32.50 401 LEU A C 1
ATOM 3258 O O . LEU A 1 401 ? -22.127 4.254 9.970 1.00 32.50 401 LEU A O 1
ATOM 3262 N N . TRP A 1 402 ? -22.938 5.794 11.405 1.00 34.03 402 TRP A N 1
ATOM 3263 C CA . TRP A 1 402 ? -22.880 4.977 12.621 1.00 34.03 402 TRP A CA 1
ATOM 3264 C C . TRP A 1 402 ? -24.270 4.536 13.139 1.00 34.03 402 TRP A C 1
ATOM 3266 O O . TRP A 1 402 ? -24.368 4.041 14.262 1.00 34.03 402 TRP A O 1
ATOM 3276 N N . LYS A 1 403 ? -25.334 4.693 12.330 1.00 25.72 403 LYS A N 1
ATOM 3277 C CA . LYS A 1 403 ? -26.697 4.186 12.595 1.00 25.72 403 LYS A CA 1
ATOM 3278 C C . LYS A 1 403 ? -27.082 3.003 11.718 1.00 25.72 403 LYS A C 1
ATOM 3280 O O . LYS A 1 403 ? -26.745 3.028 10.515 1.00 25.72 403 LYS A O 1
#

Nearest PDB structures (foldseek):
  6xty-assembly1_2  TM=4.114E-01  e=5.718E-08  Homo sapiens
  7wi7-assembly1_B  TM=4.734E-01  e=1.348E-05  Homo sapiens
  8ouw-assembly1_3  TM=3.628E-01  e=1.751E-06  Caenorhabditis elegans
  8q6o-assembly1_3  TM=4.487E-01  e=2.713E-04  Xenopus laevis
  7dpd-assembly1_A  TM=3.759E-01  e=3.376E-03  Homo sapiens

pLDDT: mean 77.86, std 18.29, range [23.78, 96.94]

Secondary structure (DSSP, 8-state):
---HHHHHHHHH-HHHHHHHHHIIIIIIS---HHHHHHHHHHHHHHHTTTTHHHHSPBPPSSS---PPTT-EEEEEEEEEEEEEEEEEE-EEEEEEEETTEEEEEEEEGGG-S--TT--TTT----TTTEEEEEEEEEEPPTTB-HHHHHHHHHTS-----PPPP------------S--------------EEEEEES--SSPPPTT-EEEEEEEEE----SSSSPPEEEEEEEEE--S--SGGGTT-SS--HHHHHHH--HHHHHHHHHHHHHHHTTT-HHHHHHHHHHHH----EEETTEEES-------S--HHHHHHHHHHHHHH-SBEEEEEE-HHHHHH--SS-EE-SSSTT--EE--TT---TTPEEEEEE----GGG--HHHHHHHHHHHHH--

Mean predicted aligned error: 10.85 Å

Sequence (403 aa):
MIDDMVLDKFLDSPLLQIDNIAERVCLKEGKDYAEFKKEALNFCSDWLKGNRFLQVGLIHLDENNNLPEGCLVRCHCMVQDIRGVEYFAKMNTQIQSTDNNSAVSTETGLFRDYLSTLNYDSFVGDASTLDTRTVYTCISIPGETSWVKEILRQQYNFENTTCLEESYEFSQNKRAKVDDGESNTQQSRMQKRWFIKICEEQEPLKLNEPVEIVGIYQQGVGENSFPFSTIHVMAVRRSRITHPDFKEFNSLSYDEIRLHCDVAAARQNLTVSFQKLLFGDQLAAEYLLCHLVSRVFKRVNSINVGSLTLNFYDVDEQLVNELNKFFDLILTKKVFVDFDTDVLNGQSFRPRKDYESDQEELLQSCLQLSDDTQMIIHDRLIDDSKLDSLGGVFFNFNFHLWK